Protein AF-0000000072490318 (afdb_homodimer)

Organism: NCBI:txid1796646

Solvent-accessible surface area (backbone atoms only — not comparable to full-atom values): 23626 Å² total; per-residue (Å²): 87,69,37,87,61,28,47,66,36,86,68,31,46,72,41,55,71,33,34,34,31,49,53,18,38,36,33,41,55,26,38,38,28,37,48,20,38,38,30,39,46,19,35,39,27,55,35,22,38,38,35,32,44,28,38,38,29,40,52,15,33,39,19,36,79,44,94,46,88,84,42,82,75,54,64,27,20,18,39,37,39,32,44,29,42,36,33,37,42,21,41,32,20,9,13,55,45,73,73,26,43,11,37,37,40,31,50,26,43,36,30,39,46,18,36,39,27,25,39,16,40,36,39,34,40,27,36,34,23,43,42,14,33,36,34,38,46,22,37,37,26,40,52,16,33,39,26,36,45,17,35,39,38,66,62,17,37,38,29,38,38,20,38,35,37,59,60,18,49,42,73,49,24,41,64,49,38,26,27,35,33,54,83,74,40,27,72,69,47,66,40,54,70,65,39,48,78,68,71,50,48,69,67,56,48,50,43,52,50,54,35,46,40,33,37,67,65,58,82,51,50,53,69,58,9,49,54,46,29,68,71,73,40,74,93,43,72,68,52,46,53,43,53,52,49,42,59,72,45,74,61,55,51,53,42,53,81,65,76,84,124,85,70,38,87,61,27,48,67,36,86,69,32,44,71,41,56,70,32,35,34,32,48,52,18,38,36,34,40,54,26,38,39,29,38,48,21,39,39,31,39,48,21,36,38,27,54,34,20,36,37,35,32,43,28,39,38,29,41,51,15,33,41,18,35,78,45,93,48,90,86,42,84,74,52,63,26,20,18,38,36,40,33,44,31,42,36,32,38,41,23,42,31,19,9,13,56,44,73,75,26,44,10,37,37,39,31,51,25,43,37,30,38,44,18,35,39,27,26,39,15,41,36,42,35,40,28,35,35,24,46,42,14,34,36,33,36,45,20,37,37,26,41,50,17,33,39,25,36,46,15,35,38,36,65,64,16,35,38,29,37,37,20,38,36,38,62,60,18,49,42,70,50,24,41,65,49,38,26,25,37,34,58,84,76,41,28,73,70,46,65,39,55,69,66,38,49,77,69,71,50,49,69,66,56,48,49,44,51,50,54,37,47,41,33,38,69,64,60,82,50,51,53,67,58,10,48,54,46,28,67,71,74,40,72,94,43,72,68,51,47,53,43,53,54,49,41,59,73,46,74,62,55,50,52,44,52,79,66,74,83,122

Foldseek 3Di:
DADPQEAADPQEAEEACEAAEHQEYEDRQEYEYYPEYHEHCEYEDHAEYEYEQEYAEHQEYFAAAAPDPLADPARWHEYEYYNEYHYYNEYEHAARDHHAGEYAYEQEYEYHLEYHHYREYHYYHEYEAANEYEYAQEYEEYNEYEYHNEYEDYNEYEYACEYEDHPEYDDHYAAYQFYWYDVPIATDGGNVPVCVVVPDDPLLVVLVRQLVCLQAPPPDANVRSLVVSVVPHDDDPSNCSRSVRCVVRVVIHPHRPDPDD/DADPQEAAPPQEAEEACEAHDHQEAEERQYYAYYPEYHEHQEYEDHAEYEYEQEYAEHQEYFAAAAPDPLADPARWHEYEYYNEYHYYNEYEHAARDHPAGEYAYEQEYEYHLEYHHYNEYHYYHEYEEANEYEYACEYEEYNEYEYHNEYEDYNEYEYACEYEDHNEYDDHYAAYQFYWYDVPIATDGGNLPVCVVVPDDPLLVVLVRQLVCLQAPPPDANVRSLVVSVVPHDDDPSNCSRSVRCVVRVNIHPRRPPPPD

InterPro domains:
  IPR001451 Hexapeptide repeat [PF00132] (102-136)
  IPR010137 Acyl-[acyl-carrier-protein]--UDP-N-acetylglucosamine O-acyltransferase [PIRSF000456] (1-254)
  IPR010137 Acyl-[acyl-carrier-protein]--UDP-N-acetylglucosamine O-acyltransferase [PTHR43480] (2-247)
  IPR010137 Acyl-[acyl-carrier-protein]--UDP-N-acetylglucosamine O-acyltransferase [TIGR01852] (2-248)
  IPR011004 Trimeric LpxA-like superfamily [SSF51161] (1-252)
  IPR029098 UDP N-acetylglucosamine O-acyltransferase, C-terminal [PF13720] (174-250)
  IPR037157 UDP-N-acetylglucosamine O-acyltransferase, C-terminal domain superfamily [G3DSA:1.20.1180.10] (190-254)
  IPR056729 Mannose-1-phosphate guanyltransferase, C-terminal domain [PF25087] (6-95)

Sequence (522 aa):
MISPLAHVDPAAKIGNNVKIYPFAFIDADVEIGDDCVIMPYVSIMDGTRIGRHNKIYQGSIIGADPQDFRWKGEKTYCVIGDNNIIREQVIINRGIHANGATTIGNDSFIMAEAHIGHDSQIANKVVLGNGATIAGDCKVGTCSILSSNSVLHERSEVGDWVVVKGGCRITGNVPPYVIIAHNPATYYGINAFIMRKHGFTDEQIDDVAKAYRHIYQAGTSVFNGLKRVEADVAPSDVRSNIVDFIRGHQLKIVAVPTELEMISPLAHVDPAAKIGNNVKIYPFAFIDADVEIGDDCVIMPYVSIMDGTRIGRHNKIYQGSIIGADPQDFRWKGEKTYCVIGDNNIIREQVIINRGIHANGATTIGNDSFIMAEAHIGHDSQIANKVVLGNGATIAGDCKVGTCSILSSNSVLHERSEVGDWVVVKGGCRITGNVPPYVIIAHNPATYYGINAFIMRKHGFTDEQIDDVAKAYRHIYQAGTSVFNGLKRVEADVAPSDVRSNIVDFIRGHQLKIVAVPTELE

Nearest PDB structures (foldseek):
  4r36-assembly1_A  TM=9.897E-01  e=7.234E-22  Bacteroides fragilis NCTC 9343
  3hsq-assembly1_A  TM=9.724E-01  e=3.499E-19  Leptospira interrogans
  7ojp-assembly7_U  TM=9.688E-01  e=1.330E-18  Pseudomonas paraeruginosa PA7
  5dg3-assembly2_D  TM=9.565E-01  e=3.839E-17  Pseudomonas paraeruginosa PA7
  3t57-assembly1_A  TM=8.859E-01  e=3.199E-14  Arabidopsis thaliana

pLDDT: mean 95.36, std 9.05, range [25.16, 98.96]

Structure (mmCIF, N/CA/C/O backbone):
data_AF-0000000072490318-model_v1
#
loop_
_entity.id
_entity.type
_entity.pdbx_description
1 polymer Acyl-
#
loop_
_atom_site.group_PDB
_atom_site.id
_atom_site.type_symbol
_atom_site.label_atom_id
_atom_site.label_alt_id
_atom_site.label_comp_id
_atom_site.label_asym_id
_atom_site.label_entity_id
_atom_site.label_seq_id
_atom_site.pdbx_PDB_ins_code
_atom_site.Cartn_x
_atom_site.Cartn_y
_atom_site.Cartn_z
_atom_site.occupancy
_atom_site.B_iso_or_equiv
_atom_site.auth_seq_id
_atom_site.auth_comp_id
_atom_site.auth_asym_id
_atom_site.auth_atom_id
_atom_site.pdbx_PDB_model_num
ATOM 1 N N . MET A 1 1 ? 8.614 -28.137 -0.824 1 87.35 1 MET A N 1
ATOM 2 C CA . MET A 1 1 ? 7.796 -28.611 -1.937 1 87.35 1 MET A CA 1
ATOM 3 C C . MET A 1 1 ? 7.937 -27.693 -3.146 1 87.35 1 MET A C 1
ATOM 5 O O . MET A 1 1 ? 7.753 -26.48 -3.035 1 87.35 1 MET A O 1
ATOM 9 N N . ILE A 1 2 ? 8.419 -28.133 -4.23 1 94.24 2 ILE A N 1
ATOM 10 C CA . ILE A 1 2 ? 8.568 -27.404 -5.484 1 94.24 2 ILE A CA 1
ATOM 11 C C . ILE A 1 2 ? 7.506 -27.866 -6.479 1 94.24 2 ILE A C 1
ATOM 13 O O . ILE A 1 2 ? 7.495 -29.03 -6.888 1 94.24 2 ILE A O 1
ATOM 17 N N . SER A 1 3 ? 6.635 -27.001 -6.844 1 95.51 3 SER A N 1
ATOM 18 C CA . SER A 1 3 ? 5.55 -27.338 -7.76 1 95.51 3 SER A CA 1
ATOM 19 C C . SER A 1 3 ? 6.089 -27.769 -9.12 1 95.51 3 SER A C 1
ATOM 21 O O . SER A 1 3 ? 7.005 -27.143 -9.658 1 95.51 3 SER A O 1
ATOM 23 N N . PRO A 1 4 ? 5.499 -28.716 -9.752 1 94.93 4 PRO A N 1
ATOM 24 C CA . PRO A 1 4 ? 5.896 -29.107 -11.106 1 94.93 4 PRO A CA 1
ATOM 25 C C . PRO A 1 4 ? 5.55 -28.049 -12.151 1 94.93 4 PRO A C 1
ATOM 27 O O . PRO A 1 4 ? 6.037 -28.111 -13.283 1 94.93 4 PRO A O 1
ATOM 30 N N . LEU A 1 5 ? 4.687 -27.127 -11.735 1 95.91 5 LEU A N 1
ATOM 31 C CA . LEU A 1 5 ? 4.283 -26.091 -12.68 1 95.91 5 LEU A CA 1
ATOM 32 C C . LEU A 1 5 ? 5.208 -24.883 -12.591 1 95.91 5 LEU A C 1
ATOM 34 O O . LEU A 1 5 ? 5.057 -23.923 -13.35 1 95.91 5 LEU A O 1
ATOM 38 N N . ALA A 1 6 ? 6.163 -24.945 -11.688 1 97.01 6 ALA A N 1
ATOM 39 C CA . ALA A 1 6 ? 7.188 -23.908 -11.613 1 97.01 6 ALA A CA 1
ATOM 40 C C . ALA A 1 6 ? 8.359 -24.226 -12.537 1 97.01 6 ALA A C 1
ATOM 42 O O . ALA A 1 6 ? 8.635 -25.394 -12.82 1 97.01 6 ALA A O 1
ATOM 43 N N . HIS A 1 7 ? 8.98 -23.231 -13.069 1 98.17 7 HIS A N 1
ATOM 44 C CA . HIS A 1 7 ? 10.234 -23.422 -13.789 1 98.17 7 HIS A CA 1
ATOM 45 C C . HIS A 1 7 ? 11.432 -23.08 -12.909 1 98.17 7 HIS A C 1
ATOM 47 O O . HIS A 1 7 ? 11.613 -21.923 -12.522 1 98.17 7 HIS A O 1
ATOM 53 N N . VAL A 1 8 ? 12.25 -24.093 -12.635 1 98.44 8 VAL A N 1
ATOM 54 C CA . VAL A 1 8 ? 13.473 -23.904 -11.862 1 98.44 8 VAL A CA 1
ATOM 55 C C . VAL A 1 8 ? 14.676 -24.383 -12.671 1 98.44 8 VAL A C 1
ATOM 57 O O . VAL A 1 8 ? 14.787 -25.57 -12.986 1 98.44 8 VAL A O 1
ATOM 60 N N . ASP A 1 9 ? 15.483 -23.443 -13.025 1 98.44 9 ASP A N 1
ATOM 61 C CA . ASP A 1 9 ? 16.682 -23.831 -13.761 1 98.44 9 ASP A CA 1
ATOM 62 C C . ASP A 1 9 ? 17.516 -24.833 -12.965 1 98.44 9 ASP A C 1
ATOM 64 O O . ASP A 1 9 ? 17.697 -24.675 -11.756 1 98.44 9 ASP A O 1
ATOM 68 N N . PRO A 1 10 ? 18.062 -25.804 -13.588 1 97.89 10 PRO A N 1
ATOM 69 C CA . PRO A 1 10 ? 18.829 -26.838 -12.888 1 97.89 10 PRO A CA 1
ATOM 70 C C . PRO A 1 10 ? 20.096 -26.291 -12.233 1 97.89 10 PRO A C 1
ATOM 72 O O . PRO A 1 10 ? 20.624 -26.899 -11.3 1 97.89 10 PRO A O 1
ATOM 75 N N . ALA A 1 11 ? 20.516 -25.144 -12.705 1 98.28 11 ALA A N 1
ATOM 76 C CA . ALA A 1 11 ? 21.756 -24.587 -12.171 1 98.28 11 ALA A CA 1
ATOM 77 C C . ALA A 1 11 ? 21.493 -23.777 -10.905 1 98.28 11 ALA A C 1
ATOM 79 O O . ALA A 1 11 ? 22.428 -23.416 -10.186 1 98.28 11 ALA A O 1
ATOM 80 N N . ALA A 1 12 ? 20.219 -23.479 -10.65 1 98.48 12 ALA A N 1
ATOM 81 C CA . ALA A 1 12 ? 19.88 -22.726 -9.445 1 98.48 12 ALA A CA 1
ATOM 82 C C . ALA A 1 12 ? 20.166 -23.544 -8.189 1 98.48 12 ALA A C 1
ATOM 84 O O . ALA A 1 12 ? 19.992 -24.765 -8.183 1 98.48 12 ALA A O 1
ATOM 85 N N . LYS A 1 13 ? 20.638 -22.902 -7.185 1 98.7 13 LYS A N 1
ATOM 86 C CA . LYS A 1 13 ? 20.878 -23.539 -5.894 1 98.7 13 LYS A CA 1
ATOM 87 C C . LYS A 1 13 ? 19.736 -23.256 -4.921 1 98.7 13 LYS A C 1
ATOM 89 O O . LYS A 1 13 ? 19.578 -22.127 -4.453 1 98.7 13 LYS A O 1
ATOM 94 N N . ILE A 1 14 ? 19.041 -24.25 -4.505 1 98.62 14 ILE A N 1
ATOM 95 C CA . ILE A 1 14 ? 17.86 -24.116 -3.659 1 98.62 14 ILE A CA 1
ATOM 96 C C . ILE A 1 14 ? 18.119 -24.768 -2.303 1 98.62 14 ILE A C 1
ATOM 98 O O . ILE A 1 14 ? 18.496 -25.94 -2.232 1 98.62 14 ILE A O 1
ATOM 102 N N . GLY A 1 15 ? 17.925 -24.017 -1.281 1 98.46 15 GLY A N 1
ATOM 103 C CA . GLY A 1 15 ? 18.151 -24.512 0.068 1 98.46 15 GLY A CA 1
ATOM 104 C C . GLY A 1 15 ? 17.117 -25.53 0.511 1 98.46 15 GLY A C 1
ATOM 105 O O . GLY A 1 15 ? 16.296 -25.978 -0.291 1 98.46 15 GLY A O 1
ATOM 106 N N . ASN A 1 16 ? 17.162 -25.858 1.824 1 98.32 16 ASN A N 1
ATOM 107 C CA . ASN A 1 16 ? 16.256 -26.843 2.405 1 98.32 16 ASN A CA 1
ATOM 108 C C . ASN A 1 16 ? 14.893 -26.235 2.721 1 98.32 16 ASN A C 1
ATOM 110 O O . ASN A 1 16 ? 14.806 -25.076 3.13 1 98.32 16 ASN A O 1
ATOM 114 N N . ASN A 1 17 ? 13.877 -27.042 2.575 1 98.32 17 ASN A N 1
ATOM 115 C CA . ASN A 1 17 ? 12.519 -26.697 2.982 1 98.32 17 ASN A CA 1
ATOM 116 C C . ASN A 1 17 ? 12.023 -25.441 2.271 1 98.32 17 ASN A C 1
ATOM 118 O O . ASN A 1 17 ? 11.393 -24.58 2.889 1 98.32 17 ASN A O 1
ATOM 122 N N . VAL A 1 18 ? 12.488 -25.227 1.086 1 98.69 18 VAL A N 1
ATOM 123 C CA . VAL A 1 18 ? 11.992 -24.123 0.269 1 98.69 18 VAL A CA 1
ATOM 124 C C . VAL A 1 18 ? 10.702 -24.539 -0.433 1 98.69 18 VAL A C 1
ATOM 126 O O . VAL A 1 18 ? 10.604 -25.65 -0.959 1 98.69 18 VAL A O 1
ATOM 129 N N . LYS A 1 19 ? 9.667 -23.677 -0.357 1 98.66 19 LYS A N 1
ATOM 130 C CA . LYS A 1 19 ? 8.41 -23.893 -1.068 1 98.66 19 LYS A CA 1
ATOM 131 C C . LYS A 1 19 ? 8.324 -23.015 -2.313 1 98.66 19 LYS A C 1
ATOM 133 O O . LYS A 1 19 ? 8.407 -21.789 -2.221 1 98.66 19 LYS A O 1
ATOM 138 N N . ILE A 1 20 ? 8.167 -23.563 -3.478 1 98.67 20 ILE A N 1
ATOM 139 C CA . ILE A 1 20 ? 8.027 -22.836 -4.734 1 98.67 20 ILE A CA 1
ATOM 140 C C . ILE A 1 20 ? 6.684 -23.174 -5.379 1 98.67 20 ILE A C 1
ATOM 142 O O . ILE A 1 20 ? 6.453 -24.316 -5.783 1 98.67 20 ILE A O 1
ATOM 146 N N . TYR A 1 21 ? 5.82 -22.205 -5.489 1 98.24 21 TYR A N 1
ATOM 147 C CA . TYR A 1 21 ? 4.448 -22.387 -5.949 1 98.24 21 TYR A CA 1
ATOM 148 C C . TYR A 1 21 ? 4.386 -22.438 -7.471 1 98.24 21 TYR A C 1
ATOM 150 O O . TYR A 1 21 ? 5.376 -22.151 -8.149 1 98.24 21 TYR A O 1
ATOM 158 N N . PRO A 1 22 ? 3.215 -22.803 -8.016 1 97.51 22 PRO A N 1
ATOM 159 C CA . PRO A 1 22 ? 3.047 -22.88 -9.47 1 97.51 22 PRO A CA 1
ATOM 160 C C . PRO A 1 22 ? 3.348 -21.556 -10.169 1 97.51 22 PRO A C 1
ATOM 162 O O . PRO A 1 22 ? 3.029 -20.488 -9.64 1 97.51 22 PRO A O 1
ATOM 165 N N . PHE A 1 23 ? 3.99 -21.634 -11.324 1 98.23 23 PHE A N 1
ATOM 166 C CA . PHE A 1 23 ? 4.153 -20.565 -12.302 1 98.23 23 PHE A CA 1
ATOM 167 C C . PHE A 1 23 ? 5.238 -19.589 -11.861 1 98.23 23 PHE A C 1
ATOM 169 O O . PHE A 1 23 ? 5.338 -18.482 -12.393 1 98.23 23 PHE A O 1
ATOM 176 N N . ALA A 1 24 ? 5.977 -19.997 -10.845 1 98.47 24 ALA A N 1
ATOM 177 C CA . ALA A 1 24 ? 7.177 -19.24 -10.499 1 98.47 24 ALA A CA 1
ATOM 178 C C . ALA A 1 24 ? 8.309 -19.528 -11.481 1 98.47 24 ALA A C 1
ATOM 180 O O . ALA A 1 24 ? 8.358 -20.603 -12.084 1 98.47 24 ALA A O 1
ATOM 181 N N . PHE A 1 25 ? 9.148 -18.547 -11.671 1 98.81 25 PHE A N 1
ATOM 182 C CA . PHE A 1 25 ? 10.307 -18.663 -12.548 1 98.81 25 PHE A CA 1
ATOM 183 C C . PHE A 1 25 ? 11.596 -18.396 -11.781 1 98.81 25 PHE A C 1
ATOM 185 O O . PHE A 1 25 ? 11.774 -17.316 -11.213 1 98.81 25 PHE A O 1
ATOM 192 N N . ILE A 1 26 ? 12.54 -19.365 -11.744 1 98.8 26 ILE A N 1
ATOM 193 C CA . ILE A 1 26 ? 13.852 -19.22 -11.123 1 98.8 26 ILE A CA 1
ATOM 194 C C . ILE A 1 26 ? 14.944 -19.412 -12.173 1 98.8 26 ILE A C 1
ATOM 196 O O . ILE A 1 26 ? 15.062 -20.487 -12.766 1 98.8 26 ILE A O 1
ATOM 200 N N . ASP A 1 27 ? 15.69 -18.481 -12.368 1 98.35 27 ASP A N 1
ATOM 201 C CA . ASP A 1 27 ? 16.741 -18.476 -13.38 1 98.35 27 ASP A CA 1
ATOM 202 C C . ASP A 1 27 ? 17.955 -19.277 -12.915 1 98.35 27 ASP A C 1
ATOM 204 O O . ASP A 1 27 ? 17.947 -19.849 -11.823 1 98.35 27 ASP A O 1
ATOM 208 N N . ALA A 1 28 ? 18.998 -19.403 -13.742 1 97.73 28 ALA A N 1
ATOM 209 C CA . ALA A 1 28 ? 20.146 -20.281 -13.533 1 97.73 28 ALA A CA 1
ATOM 210 C C . ALA A 1 28 ? 21.032 -19.766 -12.401 1 97.73 28 ALA A C 1
ATOM 212 O O . ALA A 1 28 ? 21.195 -20.437 -11.379 1 97.73 28 ALA A O 1
ATOM 213 N N . ASP A 1 29 ? 21.598 -18.566 -12.419 1 98.03 29 ASP A N 1
ATOM 214 C CA . ASP A 1 29 ? 22.519 -18.018 -11.427 1 98.03 29 ASP A CA 1
ATOM 215 C C . ASP A 1 29 ? 21.76 -17.401 -10.255 1 98.03 29 ASP A C 1
ATOM 217 O O . ASP A 1 29 ? 21.883 -16.203 -9.99 1 98.03 29 ASP A O 1
ATOM 221 N N . VAL A 1 30 ? 20.999 -18.301 -9.56 1 98.77 30 VAL A N 1
ATOM 222 C CA . VAL A 1 30 ? 20.197 -17.899 -8.409 1 98.77 30 VAL A CA 1
ATOM 223 C C . VAL A 1 30 ? 20.509 -18.805 -7.22 1 98.77 30 VAL A C 1
ATOM 225 O O . VAL A 1 30 ? 20.701 -20.012 -7.385 1 98.77 30 VAL A O 1
ATOM 228 N N . GLU A 1 31 ? 20.64 -18.258 -6.097 1 98.9 31 GLU A N 1
ATOM 229 C CA . GLU A 1 31 ? 20.768 -18.974 -4.832 1 98.9 31 GLU A CA 1
ATOM 230 C C . GLU A 1 31 ? 19.663 -18.578 -3.858 1 98.9 31 GLU A C 1
ATOM 232 O O . GLU A 1 31 ? 19.462 -17.392 -3.588 1 98.9 31 GLU A O 1
ATOM 237 N N . ILE A 1 32 ? 18.934 -19.532 -3.308 1 98.86 32 ILE A N 1
ATOM 238 C CA . ILE A 1 32 ? 17.865 -19.295 -2.344 1 98.86 32 ILE A CA 1
ATOM 239 C C . ILE A 1 32 ? 18.127 -20.103 -1.075 1 98.86 32 ILE A C 1
ATOM 241 O O . ILE A 1 32 ? 18.288 -21.325 -1.131 1 98.86 32 ILE A O 1
ATOM 245 N N . GLY A 1 33 ? 18.179 -19.461 0.039 1 98.82 33 GLY A N 1
ATOM 246 C CA . GLY A 1 33 ? 18.464 -20.105 1.311 1 98.82 33 GLY A CA 1
ATOM 247 C C . GLY A 1 33 ? 17.302 -20.924 1.84 1 98.82 33 GLY A C 1
ATOM 248 O O . GLY A 1 33 ? 16.256 -21.015 1.194 1 98.82 33 GLY A O 1
ATOM 249 N N . ASP A 1 34 ? 17.483 -21.486 3.056 1 98.77 34 ASP A N 1
ATOM 250 C CA . ASP A 1 34 ? 16.542 -22.434 3.645 1 98.77 34 ASP A CA 1
ATOM 251 C C . ASP A 1 34 ? 15.234 -21.744 4.026 1 98.77 34 ASP A C 1
ATOM 253 O O . ASP A 1 34 ? 15.227 -20.56 4.368 1 98.77 34 ASP A O 1
ATOM 257 N N . ASP A 1 35 ? 14.162 -22.439 3.939 1 98.74 35 ASP A N 1
ATOM 258 C CA . ASP A 1 35 ? 12.871 -22.117 4.54 1 98.74 35 ASP A CA 1
ATOM 259 C C . ASP A 1 35 ? 12.245 -20.894 3.873 1 98.74 35 ASP A C 1
ATOM 261 O O . ASP A 1 35 ? 11.51 -20.139 4.514 1 98.74 35 ASP A O 1
ATOM 265 N N . CYS A 1 36 ? 12.613 -20.643 2.613 1 98.85 36 CYS A N 1
ATOM 266 C CA . CYS A 1 36 ? 11.991 -19.567 1.849 1 98.85 36 CYS A CA 1
ATOM 267 C C . CYS A 1 36 ? 10.686 -20.031 1.216 1 98.85 36 CYS A C 1
ATOM 269 O O . CYS A 1 36 ? 10.497 -21.226 0.977 1 98.85 36 CYS A O 1
ATOM 271 N N . VAL A 1 37 ? 9.766 -19.133 1.043 1 98.85 37 VAL A N 1
ATOM 272 C CA . VAL A 1 37 ? 8.51 -19.37 0.34 1 98.85 37 VAL A CA 1
ATOM 273 C C . VAL A 1 37 ? 8.423 -18.46 -0.884 1 98.85 37 VAL A C 1
ATOM 275 O O . VAL A 1 37 ? 8.46 -17.233 -0.757 1 98.85 37 VAL A O 1
ATOM 278 N N . ILE A 1 38 ? 8.315 -19.024 -2.072 1 98.86 38 ILE A N 1
ATOM 279 C CA . ILE A 1 38 ? 8.197 -18.299 -3.332 1 98.86 38 ILE A CA 1
ATOM 280 C C . ILE A 1 38 ? 6.794 -18.483 -3.904 1 98.86 38 ILE A C 1
ATOM 282 O O . ILE A 1 38 ? 6.46 -19.557 -4.411 1 98.86 38 ILE A O 1
ATOM 286 N N . MET A 1 39 ? 5.973 -17.473 -3.903 1 98.59 39 MET A N 1
ATOM 287 C CA . MET A 1 39 ? 4.565 -17.537 -4.286 1 98.59 39 MET A CA 1
ATOM 288 C C . MET A 1 39 ? 4.415 -17.592 -5.802 1 98.59 39 MET A C 1
ATOM 290 O O . MET A 1 39 ? 5.394 -17.432 -6.533 1 98.59 39 MET A O 1
ATOM 294 N N . PRO A 1 40 ? 3.179 -17.811 -6.31 1 97.92 40 PRO A N 1
ATOM 295 C CA . PRO A 1 40 ? 2.984 -17.905 -7.759 1 97.92 40 PRO A CA 1
ATOM 296 C C . PRO A 1 40 ? 3.413 -16.639 -8.496 1 97.92 40 PRO A C 1
ATOM 298 O O . PRO A 1 40 ? 3.255 -15.532 -7.973 1 97.92 40 PRO A O 1
ATOM 301 N N . TYR A 1 41 ? 3.923 -16.807 -9.694 1 98.23 41 TYR A N 1
ATOM 302 C CA . TYR A 1 41 ? 4.213 -15.759 -10.666 1 98.23 41 TYR A CA 1
ATOM 303 C C . TYR A 1 41 ? 5.424 -14.938 -10.237 1 98.23 41 TYR A C 1
ATOM 305 O O . TYR A 1 41 ? 5.695 -13.877 -10.806 1 98.23 41 TYR A O 1
ATOM 313 N N . VAL A 1 42 ? 6.12 -15.375 -9.224 1 98.69 42 VAL A N 1
ATOM 314 C CA . VAL A 1 42 ? 7.356 -14.7 -8.844 1 98.69 42 VAL A CA 1
ATOM 315 C C . VAL A 1 42 ? 8.462 -15.048 -9.838 1 98.69 42 VAL A C 1
ATOM 317 O O . VAL A 1 42 ? 8.576 -16.197 -10.272 1 98.69 42 VAL A O 1
ATOM 320 N N . SER A 1 43 ? 9.222 -14.062 -10.196 1 98.86 43 SER A N 1
ATOM 321 C CA . SER A 1 43 ? 10.418 -14.273 -11.006 1 98.86 43 SER A CA 1
ATOM 322 C C . SER A 1 43 ? 11.68 -13.906 -10.233 1 98.86 43 SER A C 1
ATOM 324 O O . SER A 1 43 ? 11.816 -12.779 -9.754 1 98.86 43 SER A O 1
ATOM 326 N N . ILE A 1 44 ? 12.587 -14.803 -10.06 1 98.91 44 ILE A N 1
ATOM 327 C CA . ILE A 1 44 ? 13.905 -14.56 -9.484 1 98.91 44 ILE A CA 1
ATOM 328 C C . ILE A 1 44 ? 14.971 -14.664 -10.573 1 98.91 44 ILE A C 1
ATOM 330 O O . ILE A 1 44 ? 15.237 -15.753 -11.088 1 98.91 44 ILE A O 1
ATOM 334 N N . MET A 1 45 ? 15.501 -13.582 -10.842 1 98.74 45 MET A N 1
ATOM 335 C CA . MET A 1 45 ? 16.317 -13.451 -12.045 1 98.74 45 MET A CA 1
ATOM 336 C C . MET A 1 45 ? 17.781 -13.756 -11.747 1 98.74 45 MET A C 1
ATOM 338 O O . MET A 1 45 ? 18.188 -13.792 -10.584 1 98.74 45 MET A O 1
ATOM 342 N N . ASP A 1 46 ? 18.558 -13.863 -12.836 1 97.79 46 ASP A N 1
ATOM 343 C CA . ASP A 1 46 ? 19.983 -14.168 -12.771 1 97.79 46 ASP A CA 1
ATOM 344 C C . ASP A 1 46 ? 20.722 -13.163 -11.891 1 97.79 46 ASP A C 1
ATOM 346 O O . ASP A 1 46 ? 20.458 -11.96 -11.958 1 97.79 46 ASP A O 1
ATOM 350 N N . GLY A 1 47 ? 21.644 -13.684 -11.064 1 98.28 47 GLY A N 1
ATOM 351 C CA . GLY A 1 47 ? 22.466 -12.826 -10.225 1 98.28 47 GLY A CA 1
ATOM 352 C C . GLY A 1 47 ? 21.879 -12.603 -8.844 1 98.28 47 GLY A C 1
ATOM 353 O O . GLY A 1 47 ? 22.464 -11.895 -8.022 1 98.28 47 GLY A O 1
ATOM 354 N N . THR A 1 48 ? 20.814 -13.244 -8.469 1 98.83 48 THR A N 1
ATOM 355 C CA . THR A 1 48 ? 20.116 -12.993 -7.213 1 98.83 48 THR A CA 1
ATOM 356 C C . THR A 1 48 ? 20.578 -13.967 -6.133 1 98.83 48 THR A C 1
ATOM 358 O O . THR A 1 48 ? 20.74 -15.161 -6.395 1 98.83 48 THR A O 1
ATOM 361 N N . ARG A 1 49 ? 20.909 -13.478 -4.985 1 98.91 49 ARG A N 1
ATOM 362 C CA . ARG A 1 49 ? 21.212 -14.233 -3.774 1 98.91 49 ARG A CA 1
ATOM 363 C C . ARG A 1 49 ? 20.228 -13.898 -2.659 1 98.91 49 ARG A C 1
ATOM 365 O O . ARG A 1 49 ? 20.13 -12.744 -2.237 1 98.91 49 ARG A O 1
ATOM 372 N N . ILE A 1 50 ? 19.502 -14.878 -2.185 1 98.9 50 ILE A N 1
ATOM 373 C CA . ILE A 1 50 ? 18.493 -14.672 -1.152 1 98.9 50 ILE A CA 1
ATOM 374 C C . ILE A 1 50 ? 18.834 -15.512 0.077 1 98.9 50 ILE A C 1
ATOM 376 O O . ILE A 1 50 ? 19.089 -16.713 -0.036 1 98.9 50 ILE A O 1
ATOM 380 N N . GLY A 1 51 ? 18.86 -14.95 1.207 1 98.9 51 GLY A N 1
ATOM 381 C CA . GLY A 1 51 ? 19.124 -15.654 2.452 1 98.9 51 GLY A CA 1
ATOM 382 C C . GLY A 1 51 ? 17.996 -16.581 2.864 1 98.9 51 GLY A C 1
ATOM 383 O O . GLY A 1 51 ? 17.324 -17.166 2.012 1 98.9 51 GLY A O 1
ATOM 384 N N . ARG A 1 52 ? 17.841 -16.702 4.221 1 98.85 52 ARG A N 1
ATOM 385 C CA . ARG A 1 52 ? 16.904 -17.684 4.758 1 98.85 52 ARG A CA 1
ATOM 386 C C . ARG A 1 52 ? 15.61 -17.015 5.209 1 98.85 52 ARG A C 1
ATOM 388 O O . ARG A 1 52 ? 15.596 -15.822 5.518 1 98.85 52 ARG A O 1
ATOM 395 N N . HIS A 1 53 ? 14.555 -17.841 5.242 1 98.77 53 HIS A N 1
ATOM 396 C CA . HIS A 1 53 ? 13.292 -17.473 5.871 1 98.77 53 HIS A CA 1
ATOM 397 C C . HIS A 1 53 ? 12.701 -16.222 5.229 1 98.77 53 HIS A C 1
ATOM 399 O O . HIS A 1 53 ? 12.241 -15.317 5.93 1 98.77 53 HIS A O 1
ATOM 405 N N . ASN A 1 54 ? 12.82 -16.125 3.919 1 98.89 54 ASN A N 1
ATOM 406 C CA . ASN A 1 54 ? 12.153 -15.052 3.189 1 98.89 54 ASN A CA 1
ATOM 407 C C . ASN A 1 54 ? 10.844 -15.528 2.567 1 98.89 54 ASN A C 1
ATOM 409 O O . ASN A 1 54 ? 10.727 -16.687 2.166 1 98.89 54 ASN A O 1
ATOM 413 N N . LYS A 1 55 ? 9.87 -14.716 2.509 1 98.79 55 LYS A N 1
ATOM 414 C CA . LYS A 1 55 ? 8.63 -14.96 1.778 1 98.79 55 LYS A CA 1
ATOM 415 C C . LYS A 1 55 ? 8.424 -13.918 0.682 1 98.79 55 LYS A C 1
ATOM 417 O O . LYS A 1 55 ? 8.388 -12.717 0.958 1 98.79 55 LYS A O 1
ATOM 422 N N . ILE A 1 56 ? 8.293 -14.311 -0.544 1 98.88 56 ILE A N 1
ATOM 423 C CA . ILE A 1 56 ? 8.144 -13.435 -1.7 1 98.88 56 ILE A CA 1
ATOM 424 C C . ILE A 1 56 ? 6.791 -13.681 -2.364 1 98.88 56 ILE A C 1
ATOM 426 O O . ILE A 1 56 ? 6.512 -14.791 -2.824 1 98.88 56 ILE A O 1
ATOM 430 N N . TYR A 1 57 ? 5.994 -12.646 -2.456 1 98.73 57 TYR A N 1
ATOM 431 C CA . TYR A 1 57 ? 4.591 -12.781 -2.829 1 98.73 57 TYR A CA 1
ATOM 432 C C . TYR A 1 57 ? 4.406 -12.601 -4.331 1 98.73 57 TYR A C 1
ATOM 434 O O . TYR A 1 57 ? 5.36 -12.29 -5.047 1 98.73 57 TYR A O 1
ATOM 442 N N . GLN A 1 58 ? 3.232 -12.774 -4.799 1 98.36 58 GLN A N 1
ATOM 443 C CA . GLN A 1 58 ? 2.85 -12.966 -6.194 1 98.36 58 GLN A CA 1
ATOM 444 C C . GLN A 1 58 ? 3.293 -11.785 -7.053 1 98.36 58 GLN A C 1
ATOM 446 O O . GLN A 1 58 ? 3.115 -10.628 -6.666 1 98.36 58 GLN A O 1
ATOM 451 N N . GLY A 1 59 ? 3.853 -12.123 -8.231 1 97.8 59 GLY A N 1
ATOM 452 C CA . GLY A 1 59 ? 4.076 -11.126 -9.266 1 97.8 59 GLY A CA 1
ATOM 453 C C . GLY A 1 59 ? 5.347 -10.324 -9.058 1 97.8 59 GLY A C 1
ATOM 454 O O . GLY A 1 59 ? 5.711 -9.499 -9.898 1 97.8 59 GLY A O 1
ATOM 455 N N . SER A 1 60 ? 6.018 -10.528 -8 1 98.59 60 SER A N 1
ATOM 456 C CA . SER A 1 60 ? 7.241 -9.778 -7.734 1 98.59 60 SER A CA 1
ATOM 457 C C . SER A 1 60 ? 8.38 -10.241 -8.635 1 98.59 60 SER A C 1
ATOM 459 O O . SER A 1 60 ? 8.441 -11.411 -9.016 1 98.59 60 SER A O 1
ATOM 461 N N . ILE A 1 61 ? 9.242 -9.318 -8.968 1 98.9 61 ILE A N 1
ATOM 462 C CA . ILE A 1 61 ? 10.417 -9.581 -9.793 1 98.9 61 ILE A CA 1
ATOM 463 C C . ILE A 1 61 ? 11.681 -9.204 -9.024 1 98.9 61 ILE A C 1
ATOM 465 O O . ILE A 1 61 ? 11.92 -8.026 -8.748 1 98.9 61 ILE A O 1
ATOM 469 N N . ILE A 1 62 ? 12.524 -10.204 -8.65 1 98.92 62 ILE A N 1
ATOM 470 C CA . ILE A 1 62 ? 13.725 -10.009 -7.845 1 98.92 62 ILE A CA 1
ATOM 471 C C . ILE A 1 62 ? 14.964 -10.122 -8.73 1 98.92 62 ILE A C 1
ATOM 473 O O . ILE A 1 62 ? 15.131 -11.109 -9.451 1 98.92 62 ILE A O 1
ATOM 477 N N . GLY A 1 63 ? 15.779 -9.106 -8.708 1 98.74 63 GLY A N 1
ATOM 478 C CA . GLY A 1 63 ? 16.994 -9.089 -9.506 1 98.74 63 GLY A CA 1
ATOM 479 C C . GLY A 1 63 ? 16.75 -8.718 -10.956 1 98.74 63 GLY A C 1
ATOM 480 O O . GLY A 1 63 ? 17.415 -9.235 -11.856 1 98.74 63 GLY A O 1
ATOM 481 N N . ALA A 1 64 ? 15.722 -7.927 -11.231 1 98.21 64 ALA A N 1
ATOM 482 C CA . ALA A 1 64 ? 15.417 -7.469 -12.584 1 98.21 64 ALA A CA 1
ATOM 483 C C . ALA A 1 64 ? 16.588 -6.69 -13.177 1 98.21 64 ALA A C 1
ATOM 485 O O . ALA A 1 64 ? 17.38 -6.095 -12.443 1 98.21 64 ALA A O 1
ATOM 486 N N . ASP A 1 65 ? 16.683 -6.656 -14.481 1 97.59 65 ASP A N 1
ATOM 487 C CA . ASP A 1 65 ? 17.694 -5.83 -15.134 1 97.59 65 ASP A CA 1
ATOM 488 C C . ASP A 1 65 ? 17.58 -4.372 -14.693 1 97.59 65 ASP A C 1
ATOM 490 O O . ASP A 1 65 ? 16.474 -3.846 -14.552 1 97.59 65 ASP A O 1
ATOM 494 N N . PRO A 1 66 ? 18.747 -3.81 -14.425 1 95.98 66 PRO A N 1
ATOM 495 C CA . PRO A 1 66 ? 18.683 -2.405 -14.015 1 95.98 66 PRO A CA 1
ATOM 496 C C . PRO A 1 66 ? 18.098 -1.501 -15.097 1 95.98 66 PRO A C 1
ATOM 498 O O . PRO A 1 66 ? 18.322 -1.733 -16.288 1 95.98 66 PRO A O 1
ATOM 501 N N . GLN A 1 67 ? 17.36 -0.567 -14.702 1 93.61 67 GLN A N 1
ATOM 502 C CA . GLN A 1 67 ? 16.76 0.409 -15.605 1 93.61 67 GLN A CA 1
ATOM 503 C C . GLN A 1 67 ? 17.681 1.609 -15.809 1 93.61 67 GLN A C 1
ATOM 505 O O . GLN A 1 67 ? 17.345 2.729 -15.422 1 93.61 67 GLN A O 1
ATOM 510 N N . ASP A 1 68 ? 18.71 1.397 -16.242 1 94.1 68 ASP A N 1
ATOM 511 C CA . ASP A 1 68 ? 19.77 2.373 -16.476 1 94.1 68 ASP A CA 1
ATOM 512 C C . ASP A 1 68 ? 20.518 2.07 -17.772 1 94.1 68 ASP A C 1
ATOM 514 O O . ASP A 1 68 ? 21.047 0.97 -17.948 1 94.1 68 ASP A O 1
ATOM 518 N N . PHE A 1 69 ? 20.616 3.045 -18.594 1 93.25 69 PHE A N 1
ATOM 519 C CA . PHE A 1 69 ? 21.199 2.889 -19.921 1 93.25 69 PHE A CA 1
ATOM 520 C C . PHE A 1 69 ? 22.681 2.545 -19.824 1 93.25 69 PHE A C 1
ATOM 522 O O . PHE A 1 69 ? 23.281 2.081 -20.796 1 93.25 69 PHE A O 1
ATOM 529 N N . ARG A 1 70 ? 23.364 2.745 -18.745 1 92.22 70 ARG A N 1
ATOM 530 C CA . ARG A 1 70 ? 24.788 2.479 -18.564 1 92.22 70 ARG A CA 1
ATOM 531 C C . ARG A 1 70 ? 25.053 0.984 -18.426 1 92.22 70 ARG A C 1
ATOM 533 O O . ARG A 1 70 ? 26.191 0.533 -18.572 1 92.22 70 ARG A O 1
ATOM 540 N N . TRP A 1 71 ? 24.022 0.305 -18.041 1 93.85 71 TRP A N 1
ATOM 541 C CA . TRP A 1 71 ? 24.2 -1.137 -17.903 1 93.85 71 TRP A CA 1
ATOM 542 C C . TRP A 1 71 ? 24.232 -1.815 -19.268 1 93.85 71 TRP A C 1
ATOM 544 O O . TRP A 1 71 ? 23.349 -1.592 -20.1 1 93.85 71 TRP A O 1
ATOM 554 N N . LYS A 1 72 ? 25.263 -2.606 -19.522 1 92.35 72 LYS A N 1
ATOM 555 C CA . LYS A 1 72 ? 25.445 -3.239 -20.825 1 92.35 72 LYS A CA 1
ATOM 556 C C . LYS A 1 72 ? 25.475 -4.759 -20.699 1 92.35 72 LYS A C 1
ATOM 558 O O . LYS A 1 72 ? 26.023 -5.448 -21.561 1 92.35 72 LYS A O 1
ATOM 563 N N . GLY A 1 73 ? 25.073 -5.236 -19.609 1 93.06 73 GLY A N 1
ATOM 564 C CA . GLY A 1 73 ? 25.031 -6.68 -19.445 1 93.06 73 GLY A CA 1
ATOM 565 C C . GLY A 1 73 ? 26.06 -7.199 -18.459 1 93.06 73 GLY A C 1
ATOM 566 O O . GLY A 1 73 ? 26.319 -8.403 -18.4 1 93.06 73 GLY A O 1
ATOM 567 N N . GLU A 1 74 ? 26.582 -6.251 -17.706 1 93.46 74 GLU A N 1
ATOM 568 C CA . GLU A 1 74 ? 27.554 -6.637 -16.688 1 93.46 74 GLU A CA 1
ATOM 569 C C . GLU A 1 74 ? 26.95 -7.626 -15.695 1 93.46 74 GLU A C 1
ATOM 571 O O . GLU A 1 74 ? 25.748 -7.587 -15.426 1 93.46 74 GLU A O 1
ATOM 576 N N . LYS A 1 75 ? 27.872 -8.493 -15.302 1 96.66 75 LYS A N 1
ATOM 577 C CA . LYS A 1 75 ? 27.45 -9.373 -14.215 1 96.66 75 LYS A CA 1
ATOM 578 C C . LYS A 1 75 ? 27.266 -8.592 -12.917 1 96.66 75 LYS A C 1
ATOM 580 O O . LYS A 1 75 ? 28.226 -8.036 -12.379 1 96.66 75 LYS A O 1
ATOM 585 N N . THR A 1 76 ? 26.076 -8.474 -12.46 1 97.7 76 THR A N 1
ATOM 586 C CA . THR A 1 76 ? 25.727 -7.735 -11.252 1 97.7 76 THR A CA 1
ATOM 587 C C . THR A 1 76 ? 24.778 -8.547 -10.376 1 97.7 76 THR A C 1
ATOM 589 O O . THR A 1 76 ? 24.383 -9.657 -10.742 1 97.7 76 THR A O 1
ATOM 592 N N . TYR A 1 77 ? 24.453 -8.018 -9.174 1 98.68 77 TYR A N 1
ATOM 593 C CA . TYR A 1 77 ? 23.799 -8.888 -8.203 1 98.68 77 TYR A CA 1
ATOM 594 C C . TYR A 1 77 ? 22.659 -8.161 -7.499 1 98.68 77 TYR A C 1
ATOM 596 O O . TYR A 1 77 ? 22.595 -6.93 -7.518 1 98.68 77 TYR A O 1
ATOM 604 N N . CYS A 1 78 ? 21.732 -8.848 -7.033 1 98.84 78 CYS A N 1
ATOM 605 C CA . CYS A 1 78 ? 20.73 -8.502 -6.031 1 98.84 78 CYS A CA 1
ATOM 606 C C . CYS A 1 78 ? 20.843 -9.409 -4.811 1 98.84 78 CYS A C 1
ATOM 608 O O . CYS A 1 78 ? 20.669 -10.624 -4.917 1 98.84 78 CYS A O 1
ATOM 610 N N . VAL A 1 79 ? 21.171 -8.836 -3.666 1 98.95 79 VAL A N 1
ATOM 611 C CA . VAL A 1 79 ? 21.446 -9.631 -2.474 1 98.95 79 VAL A CA 1
ATOM 612 C C . VAL A 1 79 ? 20.434 -9.29 -1.382 1 98.95 79 VAL A C 1
ATOM 614 O O . VAL A 1 79 ? 20.345 -8.14 -0.945 1 98.95 79 VAL A O 1
ATOM 617 N N . ILE A 1 80 ? 19.713 -10.266 -0.959 1 98.94 80 ILE A N 1
ATOM 618 C CA . ILE A 1 80 ? 18.689 -10.102 0.066 1 98.94 80 ILE A CA 1
ATOM 619 C C . ILE A 1 80 ? 19.034 -10.959 1.282 1 98.94 80 ILE A C 1
ATOM 621 O O . ILE A 1 80 ? 19.316 -12.152 1.149 1 98.94 80 ILE A O 1
ATOM 625 N N . GLY A 1 81 ? 19.021 -10.419 2.444 1 98.92 81 GLY A N 1
ATOM 626 C CA . GLY A 1 81 ? 19.338 -11.128 3.673 1 98.92 81 GLY A CA 1
ATOM 627 C C . GLY A 1 81 ? 18.242 -12.081 4.112 1 98.92 81 GLY A C 1
ATOM 628 O O . GLY A 1 81 ? 17.66 -12.788 3.287 1 98.92 81 GLY A O 1
ATOM 629 N N . ASP A 1 82 ? 18.013 -12.107 5.445 1 98.91 82 ASP A N 1
ATOM 630 C CA . ASP A 1 82 ? 17.138 -13.112 6.042 1 98.91 82 ASP A CA 1
ATOM 631 C C . ASP A 1 82 ? 15.853 -12.478 6.568 1 98.91 82 ASP A C 1
ATOM 633 O O . ASP A 1 82 ? 15.84 -11.302 6.938 1 98.91 82 ASP A O 1
ATOM 637 N N . ASN A 1 83 ? 14.8 -13.256 6.605 1 98.84 83 ASN A N 1
ATOM 638 C CA . ASN A 1 83 ? 13.57 -12.954 7.329 1 98.84 83 ASN A CA 1
ATOM 639 C C . ASN A 1 83 ? 12.867 -11.728 6.753 1 98.84 83 ASN A C 1
ATOM 641 O O . ASN A 1 83 ? 12.386 -10.875 7.501 1 98.84 83 ASN A O 1
ATOM 645 N N . ASN A 1 84 ? 12.894 -11.566 5.482 1 98.86 84 ASN A N 1
ATOM 646 C CA . ASN A 1 84 ? 12.177 -10.47 4.839 1 98.86 84 ASN A CA 1
ATOM 647 C C . ASN A 1 84 ? 10.829 -10.927 4.29 1 98.86 84 ASN A C 1
ATOM 649 O O . ASN A 1 84 ? 10.67 -12.089 3.912 1 98.86 84 ASN A O 1
ATOM 653 N N . ILE A 1 85 ? 9.883 -10.091 4.343 1 98.76 85 ILE A N 1
ATOM 654 C CA . ILE A 1 85 ? 8.605 -10.248 3.658 1 98.76 85 ILE A CA 1
ATOM 655 C C . ILE A 1 85 ? 8.535 -9.291 2.471 1 98.76 85 ILE A C 1
ATOM 657 O O . ILE A 1 85 ? 8.567 -8.071 2.646 1 98.76 85 ILE A O 1
ATOM 661 N N . ILE A 1 86 ? 8.501 -9.823 1.255 1 98.86 86 ILE A N 1
ATOM 662 C CA . ILE A 1 86 ? 8.413 -9.042 0.025 1 98.86 86 ILE A CA 1
ATOM 663 C C . ILE A 1 86 ? 7.049 -9.258 -0.627 1 98.86 86 ILE A C 1
ATOM 665 O O . ILE A 1 86 ? 6.784 -10.323 -1.189 1 98.86 86 ILE A O 1
ATOM 669 N N . ARG A 1 87 ? 6.264 -8.292 -0.553 1 98.57 87 ARG A N 1
ATOM 670 C CA . ARG A 1 87 ? 4.847 -8.422 -0.88 1 98.57 87 ARG A CA 1
ATOM 671 C C . ARG A 1 87 ? 4.631 -8.422 -2.39 1 98.57 87 ARG A C 1
ATOM 673 O O . ARG A 1 87 ? 5.575 -8.624 -3.157 1 98.57 87 ARG A O 1
ATOM 680 N N . GLU A 1 88 ? 3.39 -8.292 -2.865 1 98.55 88 GLU A N 1
ATOM 681 C CA . GLU A 1 88 ? 2.972 -8.532 -4.243 1 98.55 88 GLU A CA 1
ATOM 682 C C . GLU A 1 88 ? 3.514 -7.455 -5.179 1 98.55 88 GLU A C 1
ATOM 684 O O . GLU A 1 88 ? 3.504 -6.27 -4.841 1 98.55 88 GLU A O 1
ATOM 689 N N . GLN A 1 89 ? 4.025 -7.871 -6.341 1 98.38 89 GLN A N 1
ATOM 690 C CA . GLN A 1 89 ? 4.345 -6.998 -7.466 1 98.38 89 GLN A CA 1
ATOM 691 C C . GLN A 1 89 ? 5.443 -6.005 -7.096 1 98.38 89 GLN A C 1
ATOM 693 O O . GLN A 1 89 ? 5.412 -4.85 -7.526 1 98.38 89 GLN A O 1
ATOM 698 N N . VAL A 1 90 ? 6.294 -6.382 -6.223 1 98.73 90 VAL A N 1
ATOM 699 C CA . VAL A 1 90 ? 7.5 -5.619 -5.917 1 98.73 90 VAL A CA 1
ATOM 700 C C . VAL A 1 90 ? 8.554 -5.866 -6.994 1 98.73 90 VAL A C 1
ATOM 702 O O . VAL A 1 90 ? 8.714 -6.993 -7.469 1 98.73 90 VAL A O 1
ATOM 705 N N . ILE A 1 91 ? 9.262 -4.808 -7.356 1 98.89 91 ILE A N 1
ATOM 706 C CA . ILE A 1 91 ? 10.362 -4.936 -8.306 1 98.89 91 ILE A CA 1
ATOM 707 C C . ILE A 1 91 ? 11.665 -4.487 -7.649 1 98.89 91 ILE A C 1
ATOM 709 O O . ILE A 1 91 ? 11.758 -3.366 -7.143 1 98.89 91 ILE A O 1
ATOM 713 N N . ILE A 1 92 ? 12.674 -5.306 -7.598 1 98.92 92 ILE A N 1
ATOM 714 C CA . ILE A 1 92 ? 14.013 -4.987 -7.115 1 98.92 92 ILE A CA 1
ATOM 715 C C . ILE A 1 92 ? 15.025 -5.168 -8.243 1 98.92 92 ILE A C 1
ATOM 717 O O . ILE A 1 92 ? 15.18 -6.27 -8.776 1 98.92 92 ILE A O 1
ATOM 721 N N . ASN A 1 93 ? 15.666 -4.157 -8.6 1 98.79 93 ASN A N 1
ATOM 722 C CA . ASN A 1 93 ? 16.667 -4.236 -9.658 1 98.79 93 ASN A CA 1
ATOM 723 C C . ASN A 1 93 ? 18.034 -4.635 -9.109 1 98.79 93 ASN A C 1
ATOM 725 O O . ASN A 1 93 ? 18.385 -4.275 -7.983 1 98.79 93 ASN A O 1
ATOM 729 N N . ARG A 1 94 ? 18.782 -5.332 -9.888 1 98.35 94 ARG A N 1
ATOM 730 C CA . ARG A 1 94 ? 20.169 -5.612 -9.53 1 98.35 94 ARG A CA 1
ATOM 731 C C . ARG A 1 94 ? 21.071 -4.429 -9.864 1 98.35 94 ARG A C 1
ATOM 733 O O . ARG A 1 94 ? 20.612 -3.429 -10.421 1 98.35 94 ARG A O 1
ATOM 740 N N . GLY A 1 95 ? 22.372 -4.513 -9.501 1 97.84 95 GLY A N 1
ATOM 741 C CA . GLY A 1 95 ? 23.31 -3.421 -9.703 1 97.84 95 GLY A CA 1
ATOM 742 C C . GLY A 1 95 ? 23.614 -3.159 -11.166 1 97.84 95 GLY A C 1
ATOM 743 O O . GLY A 1 95 ? 23.215 -3.934 -12.037 1 97.84 95 GLY A O 1
ATOM 744 N N . ILE A 1 96 ? 24.262 -2.078 -11.446 1 95.39 96 ILE A N 1
ATOM 745 C CA . ILE A 1 96 ? 24.591 -1.77 -12.833 1 95.39 96 ILE A CA 1
ATOM 746 C C . ILE A 1 96 ? 26.084 -1.991 -13.071 1 95.39 96 ILE A C 1
ATOM 748 O O . ILE A 1 96 ? 26.515 -2.184 -14.21 1 95.39 96 ILE A O 1
ATOM 752 N N . HIS A 1 97 ? 26.884 -1.864 -12.023 1 92.72 97 HIS A N 1
ATOM 753 C CA . HIS A 1 97 ? 28.329 -1.977 -12.183 1 92.72 97 HIS A CA 1
ATOM 754 C C . HIS A 1 97 ? 28.791 -3.42 -12.01 1 92.72 97 HIS A C 1
ATOM 756 O O . HIS A 1 97 ? 28.208 -4.174 -11.228 1 92.72 97 HIS A O 1
ATOM 762 N N . ALA A 1 98 ? 29.819 -3.706 -12.646 1 93.02 98 ALA A N 1
ATOM 763 C CA . ALA A 1 98 ? 30.353 -5.061 -12.545 1 93.02 98 ALA A CA 1
ATOM 764 C C . ALA A 1 98 ? 30.61 -5.443 -11.09 1 93.02 98 ALA A C 1
ATOM 766 O O . ALA A 1 98 ? 31.312 -4.73 -10.369 1 93.02 98 ALA A O 1
ATOM 767 N N . ASN A 1 99 ? 29.999 -6.48 -10.742 1 93.05 99 ASN A N 1
ATOM 768 C CA . ASN A 1 99 ? 30.085 -7.03 -9.394 1 93.05 99 ASN A CA 1
ATOM 769 C C . ASN A 1 99 ? 29.371 -6.142 -8.379 1 93.05 99 ASN A C 1
ATOM 771 O O . ASN A 1 99 ? 29.553 -6.302 -7.171 1 93.05 99 ASN A O 1
ATOM 775 N N . GLY A 1 100 ? 28.717 -5.146 -8.895 1 96.26 100 GLY A N 1
ATOM 776 C CA . GLY A 1 100 ? 27.879 -4.337 -8.023 1 96.26 100 GLY A CA 1
ATOM 777 C C . GLY A 1 100 ? 26.605 -5.042 -7.598 1 96.26 100 GLY A C 1
ATOM 778 O O . GLY A 1 100 ? 26.277 -6.11 -8.119 1 96.26 100 GLY A O 1
ATOM 779 N N . ALA A 1 101 ? 25.95 -4.404 -6.588 1 98.46 101 ALA A N 1
ATOM 780 C CA . ALA A 1 101 ? 24.767 -5.097 -6.083 1 98.46 101 ALA A CA 1
ATOM 781 C C . ALA A 1 101 ? 23.774 -4.112 -5.472 1 98.46 101 ALA A C 1
ATOM 783 O O . ALA A 1 101 ? 24.168 -3.067 -4.95 1 98.46 101 ALA A O 1
ATOM 784 N N . THR A 1 102 ? 22.557 -4.352 -5.665 1 98.79 102 THR A N 1
ATOM 785 C CA . THR A 1 102 ? 21.515 -3.869 -4.765 1 98.79 102 THR A CA 1
ATOM 786 C C . THR A 1 102 ? 21.366 -4.798 -3.563 1 98.79 102 THR A C 1
ATOM 788 O O . THR A 1 102 ? 21.312 -6.019 -3.718 1 98.79 102 THR A O 1
ATOM 791 N N . THR A 1 103 ? 21.324 -4.204 -2.38 1 98.89 103 THR A N 1
ATOM 792 C CA . THR A 1 103 ? 21.322 -5.062 -1.2 1 98.89 103 THR A CA 1
ATOM 793 C C . THR A 1 103 ? 20.159 -4.71 -0.277 1 98.89 103 THR A C 1
ATOM 795 O O . THR A 1 103 ? 19.823 -3.536 -0.113 1 98.89 103 THR A O 1
ATOM 798 N N . ILE A 1 104 ? 19.494 -5.694 0.267 1 98.92 104 ILE A N 1
ATOM 799 C CA . ILE A 1 104 ? 18.479 -5.59 1.309 1 98.92 104 ILE A CA 1
ATOM 800 C C . ILE A 1 104 ? 18.9 -6.412 2.524 1 98.92 104 ILE A C 1
ATOM 802 O O . ILE A 1 104 ? 19.213 -7.598 2.401 1 98.92 104 ILE A O 1
ATOM 806 N N . GLY A 1 105 ? 18.957 -5.867 3.665 1 98.88 105 GLY A N 1
ATOM 807 C CA . GLY A 1 105 ? 19.352 -6.55 4.887 1 98.88 105 GLY A CA 1
ATOM 808 C C . GLY A 1 105 ? 18.325 -7.56 5.364 1 98.88 105 GLY A C 1
ATOM 809 O O . GLY A 1 105 ? 17.829 -8.368 4.576 1 98.88 105 GLY A O 1
ATOM 810 N N . ASN A 1 106 ? 18.086 -7.536 6.667 1 98.89 106 ASN A N 1
ATOM 811 C CA . ASN A 1 106 ? 17.248 -8.538 7.318 1 98.89 106 ASN A CA 1
ATOM 812 C C . ASN A 1 106 ? 15.991 -7.913 7.917 1 98.89 106 ASN A C 1
ATOM 814 O O . ASN A 1 106 ? 15.979 -6.725 8.245 1 98.89 106 ASN A O 1
ATOM 818 N N . ASP A 1 107 ? 14.949 -8.713 8.064 1 98.76 107 ASP A N 1
ATOM 819 C CA . ASP A 1 107 ? 13.771 -8.419 8.876 1 98.76 107 ASP A CA 1
ATOM 820 C C . ASP A 1 107 ? 13.025 -7.199 8.339 1 98.76 107 ASP A C 1
ATOM 822 O O . ASP A 1 107 ? 12.567 -6.356 9.113 1 98.76 107 ASP A O 1
ATOM 826 N N . SER A 1 108 ? 12.994 -7.081 7.038 1 98.73 108 SER A N 1
ATOM 827 C CA . SER A 1 108 ? 12.318 -5.942 6.425 1 98.73 108 SER A CA 1
ATOM 828 C C . SER A 1 108 ? 10.947 -6.338 5.887 1 98.73 108 SER A C 1
ATOM 830 O O . SER A 1 108 ? 10.687 -7.518 5.644 1 98.73 108 SER A O 1
ATOM 832 N N . PHE A 1 109 ? 10.121 -5.419 5.859 1 98.66 109 PHE A N 1
ATOM 833 C CA . PHE A 1 109 ? 8.775 -5.543 5.311 1 98.66 109 PHE A CA 1
ATOM 834 C C . PHE A 1 109 ? 8.593 -4.625 4.109 1 98.66 109 PHE A C 1
ATOM 836 O O . PHE A 1 109 ? 8.411 -3.416 4.266 1 98.66 109 PHE A O 1
ATOM 843 N N . ILE A 1 110 ? 8.625 -5.191 2.875 1 98.76 110 ILE A N 1
ATOM 844 C CA . ILE A 1 110 ? 8.487 -4.438 1.634 1 98.76 110 ILE A CA 1
ATOM 845 C C . ILE A 1 110 ? 7.084 -4.635 1.064 1 98.76 110 ILE A C 1
ATOM 847 O O . ILE A 1 110 ? 6.76 -5.71 0.553 1 98.76 110 ILE A O 1
ATOM 851 N N . MET A 1 111 ? 6.297 -3.627 1.084 1 98.22 111 MET A N 1
ATOM 852 C CA . MET A 1 111 ? 4.876 -3.774 0.781 1 98.22 111 MET A CA 1
ATOM 853 C C . MET A 1 111 ? 4.634 -3.752 -0.724 1 98.22 111 MET A C 1
ATOM 855 O O . MET A 1 111 ? 5.569 -3.564 -1.504 1 98.22 111 MET A O 1
ATOM 859 N N . ALA A 1 112 ? 3.373 -3.951 -1.087 1 98.12 112 ALA A N 1
ATOM 860 C CA . ALA A 1 112 ? 2.992 -4.218 -2.472 1 98.12 112 ALA A CA 1
ATOM 861 C C . ALA A 1 112 ? 3.402 -3.066 -3.385 1 98.12 112 ALA A C 1
ATOM 863 O O . ALA A 1 112 ? 3.26 -1.897 -3.021 1 98.12 112 ALA A O 1
ATOM 864 N N . GLU A 1 113 ? 3.93 -3.412 -4.561 1 97.69 113 GLU A N 1
ATOM 865 C CA . GLU A 1 113 ? 4.202 -2.513 -5.679 1 97.69 113 GLU A CA 1
ATOM 866 C C . GLU A 1 113 ? 5.356 -1.568 -5.359 1 97.69 113 GLU A C 1
ATOM 868 O O . GLU A 1 113 ? 5.603 -0.61 -6.095 1 97.69 113 GLU A O 1
ATOM 873 N N . ALA A 1 114 ? 6.042 -1.774 -4.258 1 98.41 114 ALA A N 1
ATOM 874 C CA . ALA A 1 114 ? 7.256 -1 -4.01 1 98.41 114 ALA A CA 1
ATOM 875 C C . ALA A 1 114 ? 8.325 -1.306 -5.055 1 98.41 114 ALA A C 1
ATOM 877 O O . ALA A 1 114 ? 8.307 -2.37 -5.677 1 98.41 114 ALA A O 1
ATOM 878 N N . HIS A 1 115 ? 9.204 -0.353 -5.238 1 98.84 115 HIS A N 1
ATOM 879 C CA . HIS A 1 115 ? 10.299 -0.472 -6.195 1 98.84 115 HIS A CA 1
ATOM 880 C C . HIS A 1 115 ? 11.633 -0.102 -5.554 1 98.84 115 HIS A C 1
ATOM 882 O O . HIS A 1 115 ? 11.736 0.92 -4.871 1 98.84 115 HIS A O 1
ATOM 888 N N . ILE A 1 116 ? 12.656 -0.911 -5.706 1 98.88 116 ILE A N 1
ATOM 889 C CA . ILE A 1 116 ? 14.009 -0.624 -5.242 1 98.88 116 ILE A CA 1
ATOM 890 C C . ILE A 1 116 ? 14.967 -0.597 -6.43 1 98.88 116 ILE A C 1
ATOM 892 O O . ILE A 1 116 ? 15.221 -1.629 -7.055 1 98.88 116 ILE A O 1
ATOM 896 N N . GLY A 1 117 ? 15.487 0.537 -6.686 1 98.75 117 GLY A N 1
ATOM 897 C CA . GLY A 1 117 ? 16.334 0.755 -7.848 1 98.75 117 GLY A CA 1
ATOM 898 C C . GLY A 1 117 ? 17.728 0.179 -7.685 1 98.75 117 GLY A C 1
ATOM 899 O O . GLY A 1 117 ? 18.11 -0.238 -6.59 1 98.75 117 GLY A O 1
ATOM 900 N N . HIS A 1 118 ? 18.426 0.243 -8.741 1 98.44 118 HIS A N 1
ATOM 901 C CA . HIS A 1 118 ? 19.742 -0.379 -8.829 1 98.44 118 HIS A CA 1
ATOM 902 C C . HIS A 1 118 ? 20.712 0.24 -7.829 1 98.44 118 HIS A C 1
ATOM 904 O O . HIS A 1 118 ? 20.652 1.443 -7.562 1 98.44 118 HIS A O 1
ATOM 910 N N . ASP A 1 119 ? 21.593 -0.576 -7.265 1 98.5 119 ASP A N 1
ATOM 911 C CA . ASP A 1 119 ? 22.743 -0.194 -6.45 1 98.5 119 ASP A CA 1
ATOM 912 C C . ASP A 1 119 ? 22.298 0.444 -5.136 1 98.5 119 ASP A C 1
ATOM 914 O O . ASP A 1 119 ? 23.093 1.095 -4.455 1 98.5 119 ASP A O 1
ATOM 918 N N . SER A 1 120 ? 21.078 0.274 -4.822 1 98.71 120 SER A N 1
ATOM 919 C CA . SER A 1 120 ? 20.585 0.797 -3.552 1 98.71 120 SER A CA 1
ATOM 920 C C . SER A 1 120 ? 20.873 -0.168 -2.407 1 98.71 120 SER A C 1
ATOM 922 O O . SER A 1 120 ? 20.919 -1.383 -2.61 1 98.71 120 SER A O 1
ATOM 924 N N . GLN A 1 121 ? 21.12 0.429 -1.248 1 98.84 121 GLN A N 1
ATOM 925 C CA . GLN A 1 121 ? 21.426 -0.325 -0.037 1 98.84 121 GLN A CA 1
ATOM 926 C C . GLN A 1 121 ? 20.354 -0.114 1.028 1 98.84 121 GLN A C 1
ATOM 928 O O . GLN A 1 121 ? 20.241 0.974 1.597 1 98.84 121 GLN A O 1
ATOM 933 N N . ILE A 1 122 ? 19.579 -1.122 1.311 1 98.91 122 ILE A N 1
ATOM 934 C CA . ILE A 1 122 ? 18.53 -1.092 2.325 1 98.91 122 ILE A CA 1
ATOM 935 C C . ILE A 1 122 ? 18.995 -1.844 3.57 1 98.91 122 ILE A C 1
ATOM 937 O O . ILE A 1 122 ? 19.28 -3.042 3.509 1 98.91 122 ILE A O 1
ATOM 941 N N . ALA A 1 123 ? 19.109 -1.208 4.651 1 98.78 123 ALA A N 1
ATOM 942 C CA . ALA A 1 123 ? 19.608 -1.813 5.884 1 98.78 123 ALA A CA 1
ATOM 943 C C . ALA A 1 123 ? 18.584 -2.777 6.476 1 98.78 123 ALA A C 1
ATOM 945 O O . ALA A 1 123 ? 17.856 -3.447 5.74 1 98.78 123 ALA A O 1
ATOM 946 N N . ASN A 1 124 ? 18.644 -3.009 7.844 1 98.82 124 ASN A N 1
ATOM 947 C CA . ASN A 1 124 ? 17.793 -3.99 8.508 1 98.82 124 ASN A CA 1
ATOM 948 C C . ASN A 1 124 ? 16.509 -3.355 9.034 1 98.82 124 ASN A C 1
ATOM 950 O O . ASN A 1 124 ? 16.495 -2.174 9.387 1 98.82 124 ASN A O 1
ATOM 954 N N . LYS A 1 125 ? 15.413 -4.174 9.094 1 98.55 125 LYS A N 1
ATOM 955 C CA . LYS A 1 125 ? 14.165 -3.799 9.753 1 98.55 125 LYS A CA 1
ATOM 956 C C . LYS A 1 125 ? 13.564 -2.548 9.12 1 98.55 125 LYS A C 1
ATOM 958 O O . LYS A 1 125 ? 13.131 -1.635 9.827 1 98.55 125 LYS A O 1
ATOM 963 N N . VAL A 1 126 ? 13.63 -2.502 7.816 1 98.76 126 VAL A N 1
ATOM 964 C CA . VAL A 1 126 ? 13.071 -1.383 7.064 1 98.76 126 VAL A CA 1
ATOM 965 C C . VAL A 1 126 ? 11.658 -1.728 6.599 1 98.76 126 VAL A C 1
ATOM 967 O O . VAL A 1 126 ? 11.376 -2.877 6.249 1 98.76 126 VAL A O 1
ATOM 970 N N . VAL A 1 127 ? 10.798 -0.712 6.595 1 98.61 127 VAL A N 1
ATOM 971 C CA . VAL A 1 127 ? 9.451 -0.856 6.052 1 98.61 127 VAL A CA 1
ATOM 972 C C . VAL A 1 127 ? 9.276 0.071 4.851 1 98.61 127 VAL A C 1
ATOM 974 O O . VAL A 1 127 ? 9.438 1.288 4.969 1 98.61 127 VAL A O 1
ATOM 977 N N . LEU A 1 128 ? 8.998 -0.475 3.725 1 98.61 128 LEU A N 1
ATOM 978 C CA . LEU A 1 128 ? 8.588 0.295 2.556 1 98.61 128 LEU A CA 1
ATOM 979 C C . LEU A 1 128 ? 7.092 0.142 2.301 1 98.61 128 LEU A C 1
ATOM 981 O O . LEU A 1 128 ? 6.612 -0.965 2.045 1 98.61 128 LEU A O 1
ATOM 985 N N . GLY A 1 129 ? 6.407 1.232 2.411 1 97.09 129 GLY A N 1
ATOM 986 C CA . GLY A 1 129 ? 4.968 1.202 2.206 1 97.09 129 GLY A CA 1
ATOM 987 C C . GLY A 1 129 ? 4.576 0.906 0.77 1 97.09 129 GLY A C 1
ATOM 988 O O . GLY A 1 129 ? 5.43 0.878 -0.119 1 97.09 129 GLY A O 1
ATOM 989 N N . ASN A 1 130 ? 3.264 0.716 0.515 1 96.95 130 ASN A N 1
ATOM 990 C CA . ASN A 1 130 ? 2.755 0.407 -0.817 1 96.95 130 ASN A CA 1
ATOM 991 C C . ASN A 1 130 ? 3.182 1.457 -1.839 1 96.95 130 ASN A C 1
ATOM 993 O O . ASN A 1 130 ? 3.014 2.657 -1.61 1 96.95 130 ASN A O 1
ATOM 997 N N . GLY A 1 131 ? 3.809 0.939 -2.928 1 96.83 131 GLY A N 1
ATOM 998 C CA . GLY A 1 131 ? 4.134 1.837 -4.025 1 96.83 131 GLY A CA 1
ATOM 999 C C . GLY A 1 131 ? 5.321 2.734 -3.729 1 96.83 131 GLY A C 1
ATOM 1000 O O . GLY A 1 131 ? 5.654 3.615 -4.524 1 96.83 131 GLY A O 1
ATOM 1001 N N . ALA A 1 132 ? 5.918 2.622 -2.531 1 97.76 132 ALA A N 1
ATOM 1002 C CA . ALA A 1 132 ? 7.134 3.388 -2.269 1 97.76 132 ALA A CA 1
ATOM 1003 C C . ALA A 1 132 ? 8.213 3.076 -3.302 1 97.76 132 ALA A C 1
ATOM 1005 O O . ALA A 1 132 ? 8.396 1.918 -3.687 1 97.76 132 ALA A O 1
ATOM 1006 N N . THR A 1 133 ? 8.913 4.112 -3.704 1 98.49 133 THR A N 1
ATOM 1007 C CA . THR A 1 133 ? 9.897 3.959 -4.77 1 98.49 133 THR A CA 1
ATOM 1008 C C . THR A 1 133 ? 11.258 4.492 -4.332 1 98.49 133 THR A C 1
ATOM 1010 O O . THR A 1 133 ? 11.385 5.666 -3.979 1 98.49 133 THR A O 1
ATOM 1013 N N . ILE A 1 134 ? 12.224 3.668 -4.335 1 98.61 134 ILE A N 1
ATOM 1014 C CA . ILE A 1 134 ? 13.617 4.029 -4.093 1 98.61 134 ILE A CA 1
ATOM 1015 C C . ILE A 1 134 ? 14.382 4.05 -5.415 1 98.61 134 ILE A C 1
ATOM 1017 O O . ILE A 1 134 ? 14.562 3.009 -6.051 1 98.61 134 ILE A O 1
ATOM 1021 N N . ALA A 1 135 ? 14.785 5.192 -5.834 1 98.07 135 ALA A N 1
ATOM 1022 C CA . ALA A 1 135 ? 15.543 5.302 -7.078 1 98.07 135 ALA A CA 1
ATOM 1023 C C . ALA A 1 135 ? 16.931 4.684 -6.931 1 98.07 135 ALA A C 1
ATOM 1025 O O . ALA A 1 135 ? 17.216 4.012 -5.938 1 98.07 135 ALA A O 1
ATOM 1026 N N . GLY A 1 136 ? 17.737 4.852 -7.943 1 97.77 136 GLY A N 1
ATOM 1027 C CA . GLY A 1 136 ? 19.048 4.222 -7.947 1 97.77 136 GLY A CA 1
ATOM 1028 C C . GLY A 1 136 ? 20.02 4.86 -6.972 1 97.77 136 GLY A C 1
ATOM 1029 O O . GLY A 1 136 ? 19.919 6.053 -6.679 1 97.77 136 GLY A O 1
ATOM 1030 N N . ASP A 1 137 ? 20.948 4.053 -6.44 1 97.92 137 ASP A N 1
ATOM 1031 C CA . ASP A 1 137 ? 22.089 4.499 -5.647 1 97.92 137 ASP A CA 1
ATOM 1032 C C . ASP A 1 137 ? 21.63 5.196 -4.368 1 97.92 137 ASP A C 1
ATOM 1034 O O . ASP A 1 137 ? 22.192 6.221 -3.978 1 97.92 137 ASP A O 1
ATOM 1038 N N . CYS A 1 138 ? 20.62 4.661 -3.751 1 98.52 138 CYS A N 1
ATOM 1039 C CA . CYS A 1 138 ? 20.114 5.211 -2.499 1 98.52 138 CYS A CA 1
ATOM 1040 C C . CYS A 1 138 ? 20.529 4.344 -1.316 1 98.52 138 CYS A C 1
ATOM 1042 O O . CYS A 1 138 ? 20.934 3.195 -1.495 1 98.52 138 CYS A O 1
ATOM 1044 N N . LYS A 1 139 ? 20.48 4.941 -0.154 1 98.75 139 LYS A N 1
ATOM 1045 C CA . LYS A 1 139 ? 20.694 4.213 1.094 1 98.75 139 LYS A CA 1
ATOM 1046 C C . LYS A 1 139 ? 19.554 4.462 2.078 1 98.75 139 LYS A C 1
ATOM 1048 O O . LYS A 1 139 ? 19.122 5.602 2.26 1 98.75 139 LYS A O 1
ATOM 1053 N N . VAL A 1 140 ? 19.041 3.452 2.698 1 98.86 140 VAL A N 1
ATOM 1054 C CA . VAL A 1 140 ? 18.022 3.557 3.737 1 98.86 140 VAL A CA 1
ATOM 1055 C C . VAL A 1 140 ? 18.521 2.895 5.02 1 98.86 140 VAL A C 1
ATOM 1057 O O . VAL A 1 140 ? 18.894 1.72 5.015 1 98.86 140 VAL A O 1
ATOM 1060 N N . GLY A 1 141 ? 18.5 3.609 6.085 1 98.76 141 GLY A N 1
ATOM 1061 C CA . GLY A 1 141 ? 19.047 3.145 7.35 1 98.76 141 GLY A CA 1
ATOM 1062 C C . GLY A 1 141 ? 18.127 2.186 8.082 1 98.76 141 GLY A C 1
ATOM 1063 O O . GLY A 1 141 ? 16.962 2.029 7.71 1 98.76 141 GLY A O 1
ATOM 1064 N N . THR A 1 142 ? 18.698 1.618 9.162 1 98.68 142 THR A N 1
ATOM 1065 C CA . THR A 1 142 ? 18.014 0.589 9.937 1 98.68 142 THR A CA 1
ATOM 1066 C C . THR A 1 142 ? 16.753 1.151 10.588 1 98.68 142 THR A C 1
ATOM 1068 O O . THR A 1 142 ? 16.753 2.281 11.081 1 98.68 142 THR A O 1
ATOM 1071 N N . CYS A 1 143 ? 15.649 0.436 10.591 1 98.6 143 CYS A N 1
ATOM 1072 C CA . CYS A 1 143 ? 14.403 0.694 11.304 1 98.6 143 CYS A CA 1
ATOM 1073 C C . CYS A 1 143 ? 13.696 1.921 10.741 1 98.6 143 CYS A C 1
ATOM 1075 O O . CYS A 1 143 ? 12.905 2.561 11.436 1 98.6 143 CYS A O 1
ATOM 1077 N N . SER A 1 144 ? 14.015 2.293 9.51 1 98.69 144 SER A N 1
ATOM 1078 C CA . SER A 1 144 ? 13.342 3.429 8.889 1 98.69 144 SER A CA 1
ATOM 1079 C C . SER A 1 144 ? 12.104 2.984 8.118 1 98.69 144 SER A C 1
ATOM 1081 O O . SER A 1 144 ? 12.03 1.843 7.657 1 98.69 144 SER A O 1
ATOM 1083 N N . ILE A 1 145 ? 11.146 3.877 7.999 1 98.62 145 ILE A N 1
ATOM 1084 C CA . ILE A 1 145 ? 9.868 3.635 7.338 1 98.62 145 ILE A CA 1
ATOM 1085 C C . ILE A 1 145 ? 9.662 4.659 6.224 1 98.62 145 ILE A C 1
ATOM 1087 O O . ILE A 1 145 ? 9.661 5.866 6.475 1 98.62 145 ILE A O 1
ATOM 1091 N N . LEU A 1 146 ? 9.61 4.215 5.069 1 98.34 146 LEU A N 1
ATOM 1092 C CA . LEU A 1 146 ? 9.122 5.029 3.96 1 98.34 146 LEU A CA 1
ATOM 1093 C C . LEU A 1 146 ? 7.677 4.677 3.622 1 98.34 146 LEU A C 1
ATOM 1095 O O . LEU A 1 146 ? 7.407 3.607 3.073 1 98.34 146 LEU A O 1
ATOM 1099 N N . SER A 1 147 ? 6.815 5.573 3.9 1 95.93 147 SER A N 1
ATOM 1100 C CA . SER A 1 147 ? 5.388 5.279 3.817 1 95.93 147 SER A CA 1
ATOM 1101 C C . SER A 1 147 ? 4.92 5.218 2.366 1 95.93 147 SER A C 1
ATOM 1103 O O . SER A 1 147 ? 5.726 5.348 1.443 1 95.93 147 SER A O 1
ATOM 1105 N N . SER A 1 148 ? 3.632 4.972 2.195 1 95.01 148 SER A N 1
ATOM 1106 C CA . SER A 1 148 ? 3.056 4.657 0.892 1 95.01 148 SER A CA 1
ATOM 1107 C C . SER A 1 148 ? 3.314 5.775 -0.112 1 95.01 148 SER A C 1
ATOM 1109 O O . SER A 1 148 ? 3.168 6.955 0.215 1 95.01 148 SER A O 1
ATOM 1111 N N . ASN A 1 149 ? 3.711 5.37 -1.312 1 94.02 149 ASN A N 1
ATOM 1112 C CA . ASN A 1 149 ? 3.871 6.24 -2.472 1 94.02 149 ASN A CA 1
ATOM 1113 C C . ASN A 1 149 ? 4.899 7.338 -2.211 1 94.02 149 ASN A C 1
ATOM 1115 O O . ASN A 1 149 ? 4.82 8.419 -2.796 1 94.02 149 ASN A O 1
ATOM 1119 N N . SER A 1 150 ? 5.76 7.152 -1.248 1 95.21 150 SER A N 1
ATOM 1120 C CA . SER A 1 150 ? 6.903 8.048 -1.107 1 95.21 150 SER A CA 1
ATOM 1121 C C . SER A 1 150 ? 7.975 7.745 -2.149 1 95.21 150 SER A C 1
ATOM 1123 O O . SER A 1 150 ? 8.055 6.624 -2.656 1 95.21 150 SER A O 1
ATOM 1125 N N . VAL A 1 151 ? 8.729 8.744 -2.472 1 97.07 151 VAL A N 1
ATOM 1126 C CA . VAL A 1 151 ? 9.77 8.595 -3.484 1 97.07 151 VAL A CA 1
ATOM 1127 C C . VAL A 1 151 ? 11.107 9.078 -2.925 1 97.07 151 VAL A C 1
ATOM 1129 O O . VAL A 1 151 ? 11.205 10.194 -2.41 1 97.07 151 VAL A O 1
ATOM 1132 N N . LEU A 1 152 ? 12.062 8.262 -2.936 1 97.77 152 LEU A N 1
ATOM 1133 C CA . LEU A 1 152 ? 13.44 8.64 -2.639 1 97.77 152 LEU A CA 1
ATOM 1134 C C . LEU A 1 152 ? 14.239 8.831 -3.924 1 97.77 152 LEU A C 1
ATOM 1136 O O . LEU A 1 152 ? 14.485 7.869 -4.656 1 97.77 152 LEU A O 1
ATOM 1140 N N . HIS A 1 153 ? 14.648 10.045 -4.179 1 97.26 153 HIS A N 1
ATOM 1141 C CA . HIS A 1 153 ? 15.326 10.372 -5.428 1 97.26 153 HIS A CA 1
ATOM 1142 C C . HIS A 1 153 ? 16.719 9.754 -5.477 1 97.26 153 HIS A C 1
ATOM 1144 O O . HIS A 1 153 ? 17.298 9.434 -4.436 1 97.26 153 HIS A O 1
ATOM 1150 N N . GLU A 1 154 ? 17.186 9.688 -6.646 1 97.29 154 GLU A N 1
ATOM 1151 C CA . GLU A 1 154 ? 18.464 9.021 -6.876 1 97.29 154 GLU A CA 1
ATOM 1152 C C . GLU A 1 154 ? 19.563 9.614 -5.999 1 97.29 154 GLU A C 1
ATOM 1154 O O . GLU A 1 154 ? 19.623 10.831 -5.809 1 97.29 154 GLU A O 1
ATOM 1159 N N . ARG A 1 155 ? 20.366 8.771 -5.38 1 96.73 155 ARG A N 1
ATOM 1160 C CA . ARG A 1 155 ? 21.575 9.11 -4.636 1 96.73 155 ARG A CA 1
ATOM 1161 C C . ARG A 1 155 ? 21.231 9.723 -3.283 1 96.73 155 ARG A C 1
ATOM 1163 O O . ARG A 1 155 ? 22.118 10.183 -2.56 1 96.73 155 ARG A O 1
ATOM 1170 N N . SER A 1 156 ? 19.987 9.694 -2.912 1 97.11 156 SER A N 1
ATOM 1171 C CA . SER A 1 156 ? 19.584 10.193 -1.601 1 97.11 156 SER A CA 1
ATOM 1172 C C . SER A 1 156 ? 19.778 9.134 -0.522 1 97.11 156 SER A C 1
ATOM 1174 O O . SER A 1 156 ? 19.762 7.935 -0.811 1 97.11 156 SER A O 1
ATOM 1176 N N . GLU A 1 157 ? 20.001 9.631 0.7 1 98.02 157 GLU A N 1
ATOM 1177 C CA . GLU A 1 157 ? 20.182 8.718 1.825 1 98.02 157 GLU A CA 1
ATOM 1178 C C . GLU A 1 157 ? 19.232 9.059 2.971 1 98.02 157 GLU A C 1
ATOM 1180 O O . GLU A 1 157 ? 19.051 10.231 3.306 1 98.02 157 GLU A O 1
ATOM 1185 N N . VAL A 1 158 ? 18.613 8.029 3.531 1 98.28 158 VAL A N 1
ATOM 1186 C CA . VAL A 1 158 ? 17.774 8.119 4.721 1 98.28 158 VAL A CA 1
ATOM 1187 C C . VAL A 1 158 ? 18.475 7.449 5.9 1 98.28 158 VAL A C 1
ATOM 1189 O O . VAL A 1 158 ? 18.893 6.293 5.806 1 98.28 158 VAL A O 1
ATOM 1192 N N . GLY A 1 159 ? 18.627 8.181 6.979 1 98.37 159 GLY A N 1
ATOM 1193 C CA . GLY A 1 159 ? 19.304 7.656 8.153 1 98.37 159 GLY A CA 1
ATOM 1194 C C . GLY A 1 159 ? 18.464 6.662 8.933 1 98.37 159 GLY A C 1
ATOM 1195 O O . GLY A 1 159 ? 17.415 6.221 8.458 1 98.37 159 GLY A O 1
ATOM 1196 N N . ASP A 1 160 ? 18.968 6.271 10.147 1 98.64 160 ASP A N 1
ATOM 1197 C CA . ASP A 1 160 ? 18.297 5.296 11.002 1 98.64 160 ASP A CA 1
ATOM 1198 C C . ASP A 1 160 ? 17.061 5.904 11.662 1 98.64 160 ASP A C 1
ATOM 1200 O O . ASP A 1 160 ? 17.068 7.075 12.046 1 98.64 160 ASP A O 1
ATOM 1204 N N . TRP A 1 161 ? 15.962 5.116 11.791 1 98.67 161 TRP A N 1
ATOM 1205 C CA . TRP A 1 161 ? 14.788 5.458 12.588 1 98.67 161 TRP A CA 1
ATOM 1206 C C . TRP A 1 161 ? 14.075 6.677 12.012 1 98.67 161 TRP A C 1
ATOM 1208 O O . TRP A 1 161 ? 13.589 7.53 12.759 1 98.67 161 TRP A O 1
ATOM 1218 N N . VAL A 1 162 ? 14.098 6.77 10.73 1 98.53 162 VAL A N 1
ATOM 1219 C CA . VAL A 1 162 ? 13.404 7.857 10.047 1 98.53 162 VAL A CA 1
ATOM 1220 C C . VAL A 1 162 ? 12.019 7.39 9.606 1 98.53 162 VAL A C 1
ATOM 1222 O O . VAL A 1 162 ? 11.841 6.233 9.218 1 98.53 162 VAL A O 1
ATOM 1225 N N . VAL A 1 163 ? 11.084 8.308 9.697 1 98.35 163 VAL A N 1
ATOM 1226 C CA . VAL A 1 163 ? 9.77 8.075 9.108 1 98.35 163 VAL A CA 1
ATOM 1227 C C . VAL A 1 163 ? 9.502 9.11 8.017 1 98.35 163 VAL A C 1
ATOM 1229 O O . VAL A 1 163 ? 9.514 10.315 8.278 1 98.35 163 VAL A O 1
ATOM 1232 N N . VAL A 1 164 ? 9.321 8.634 6.839 1 96.91 164 VAL A N 1
ATOM 1233 C CA . VAL A 1 164 ? 8.865 9.481 5.743 1 96.91 164 VAL A CA 1
ATOM 1234 C C . VAL A 1 164 ? 7.366 9.283 5.526 1 96.91 164 VAL A C 1
ATOM 1236 O O . VAL A 1 164 ? 6.914 8.171 5.245 1 96.91 164 VAL A O 1
ATOM 1239 N N . LYS A 1 165 ? 6.673 10.313 5.613 1 92.79 165 LYS A N 1
ATOM 1240 C CA . LYS A 1 165 ? 5.223 10.219 5.463 1 92.79 165 LYS A CA 1
ATOM 1241 C C . LYS A 1 165 ? 4.838 9.949 4.011 1 92.79 165 LYS A C 1
ATOM 1243 O O . LYS A 1 165 ? 5.636 10.173 3.099 1 92.79 165 LYS A O 1
ATOM 1248 N N . GLY A 1 166 ? 3.667 9.419 3.902 1 91.09 166 GLY A N 1
ATOM 1249 C CA . GLY A 1 166 ? 3.2 8.999 2.59 1 91.09 166 GLY A CA 1
ATOM 1250 C C . GLY A 1 166 ? 3.166 10.129 1.578 1 91.09 166 GLY A C 1
ATOM 1251 O O . GLY A 1 166 ? 2.785 11.253 1.908 1 91.09 166 GLY A O 1
ATOM 1252 N N . GLY A 1 167 ? 3.545 9.738 0.33 1 90.33 167 GLY A N 1
ATOM 1253 C CA . GLY A 1 167 ? 3.435 10.681 -0.772 1 90.33 167 GLY A CA 1
ATOM 1254 C C . GLY A 1 167 ? 4.578 11.677 -0.822 1 90.33 167 GLY A C 1
ATOM 1255 O O . GLY A 1 167 ? 4.667 12.482 -1.751 1 90.33 167 GLY A O 1
ATOM 1256 N N . CYS A 1 168 ? 5.465 11.65 0.126 1 91.6 168 CYS A N 1
ATOM 1257 C CA . CYS A 1 168 ? 6.566 12.605 0.181 1 91.6 168 CYS A CA 1
ATOM 1258 C C . CYS A 1 168 ? 7.625 12.277 -0.866 1 91.6 168 CYS A C 1
ATOM 1260 O O . CYS A 1 168 ? 7.924 11.107 -1.106 1 91.6 168 CYS A O 1
ATOM 1262 N N . ARG A 1 169 ? 8.091 13.283 -1.398 1 93.31 169 ARG A N 1
ATOM 1263 C CA . ARG A 1 169 ? 9.232 13.162 -2.298 1 93.31 169 ARG A CA 1
ATOM 1264 C C . ARG A 1 169 ? 10.504 13.693 -1.645 1 93.31 169 ARG A C 1
ATOM 1266 O O . ARG A 1 169 ? 10.596 14.88 -1.328 1 93.31 169 ARG A O 1
ATOM 1273 N N . ILE A 1 170 ? 11.45 12.831 -1.49 1 94.7 170 ILE A N 1
ATOM 1274 C CA . ILE A 1 170 ? 12.673 13.201 -0.786 1 94.7 170 ILE A CA 1
ATOM 1275 C C . ILE A 1 170 ? 13.795 13.442 -1.794 1 94.7 170 ILE A C 1
ATOM 1277 O O . ILE A 1 170 ? 14.166 12.539 -2.547 1 94.7 170 ILE A O 1
ATOM 1281 N N . THR A 1 171 ? 14.22 14.66 -1.823 1 92.16 171 THR A N 1
ATOM 1282 C CA . THR A 1 171 ? 15.426 15.034 -2.553 1 92.16 171 THR A CA 1
ATOM 1283 C C . THR A 1 171 ? 16.54 15.432 -1.589 1 92.16 171 THR A C 1
ATOM 1285 O O . THR A 1 171 ? 16.428 16.436 -0.882 1 92.16 171 THR A O 1
ATOM 1288 N N . GLY A 1 172 ? 17.566 14.617 -1.427 1 92.88 172 GLY A N 1
ATOM 1289 C CA . GLY A 1 172 ? 18.659 14.886 -0.506 1 92.88 172 GLY A CA 1
ATOM 1290 C C . GLY A 1 172 ? 18.763 13.865 0.611 1 92.88 172 GLY A C 1
ATOM 1291 O O . GLY A 1 172 ? 18.303 12.73 0.467 1 92.88 172 GLY A O 1
ATOM 1292 N N . ASN A 1 173 ? 19.446 14.334 1.732 1 97.14 173 ASN A N 1
ATOM 1293 C CA . ASN A 1 173 ? 19.757 13.383 2.794 1 97.14 173 ASN A CA 1
ATOM 1294 C C . ASN A 1 173 ? 18.961 13.679 4.062 1 97.14 173 ASN A C 1
ATOM 1296 O O . ASN A 1 173 ? 18.891 14.828 4.502 1 97.14 173 ASN A O 1
ATOM 1300 N N . VAL A 1 174 ? 18.326 12.653 4.619 1 97.77 174 VAL A N 1
ATOM 1301 C CA . VAL A 1 174 ? 17.492 12.79 5.809 1 97.77 174 VAL A CA 1
ATOM 1302 C C . VAL A 1 174 ? 18.235 12.244 7.026 1 97.77 174 VAL A C 1
ATOM 1304 O O . VAL A 1 174 ? 18.487 11.04 7.119 1 97.77 174 VAL A O 1
ATOM 1307 N N . PRO A 1 175 ? 18.546 13.057 7.94 1 97.9 175 PRO A N 1
ATOM 1308 C CA . PRO A 1 175 ? 19.302 12.571 9.096 1 97.9 175 PRO A CA 1
ATOM 1309 C C . PRO A 1 175 ? 18.487 11.633 9.983 1 97.9 175 PRO A C 1
ATOM 1311 O O . PRO A 1 175 ? 17.26 11.577 9.865 1 97.9 175 PRO A O 1
ATOM 1314 N N . PRO A 1 176 ? 19.126 10.909 10.914 1 98.53 176 PRO A N 1
ATOM 1315 C CA . PRO A 1 176 ? 18.471 9.862 11.701 1 98.53 176 PRO A CA 1
ATOM 1316 C C . PRO A 1 176 ? 17.444 10.418 12.685 1 98.53 176 PRO A C 1
ATOM 1318 O O . PRO A 1 176 ? 17.564 11.564 13.126 1 98.53 176 PRO A O 1
ATOM 1321 N N . TYR A 1 177 ? 16.402 9.689 12.993 1 98.65 177 TYR A N 1
ATOM 1322 C CA . TYR A 1 177 ? 15.478 9.825 14.114 1 98.65 177 TYR A CA 1
ATOM 1323 C C . TYR A 1 177 ? 14.402 10.861 13.812 1 98.65 177 TYR A C 1
ATOM 1325 O O . TYR A 1 177 ? 13.664 11.278 14.708 1 98.65 177 TYR A O 1
ATOM 1333 N N . VAL A 1 178 ? 14.25 11.279 12.566 1 97.67 178 VAL A N 1
ATOM 1334 C CA . VAL A 1 178 ? 13.326 12.377 12.303 1 97.67 178 VAL A CA 1
ATOM 1335 C C . VAL A 1 178 ? 12.115 11.86 11.53 1 97.67 178 VAL A C 1
ATOM 1337 O O . VAL A 1 178 ? 12.14 10.749 10.995 1 97.67 178 VAL A O 1
ATOM 1340 N N . ILE A 1 179 ? 11.069 12.655 11.507 1 97.27 179 ILE A N 1
ATOM 1341 C CA . ILE A 1 179 ? 9.906 12.488 10.644 1 97.27 179 ILE A CA 1
ATOM 1342 C C . ILE A 1 179 ? 9.918 13.552 9.549 1 97.27 179 ILE A C 1
ATOM 1344 O O . ILE A 1 179 ? 10.122 14.736 9.828 1 97.27 179 ILE A O 1
ATOM 1348 N N . ILE A 1 180 ? 9.789 13.092 8.357 1 96.02 180 ILE A N 1
ATOM 1349 C CA . ILE A 1 180 ? 9.7 13.974 7.198 1 96.02 180 ILE A CA 1
ATOM 1350 C C . ILE A 1 180 ? 8.29 13.919 6.614 1 96.02 180 ILE A C 1
ATOM 1352 O O . ILE A 1 180 ? 7.703 12.841 6.495 1 96.02 180 ILE A O 1
ATOM 1356 N N . ALA A 1 181 ? 7.772 15.126 6.293 1 91.19 181 ALA A N 1
ATOM 1357 C CA . ALA A 1 181 ? 6.415 15.192 5.757 1 91.19 181 ALA A CA 1
ATOM 1358 C C . ALA A 1 181 ? 6.296 16.283 4.697 1 91.19 181 ALA A C 1
ATOM 1360 O O . ALA A 1 181 ? 7.254 17.018 4.445 1 91.19 181 ALA A O 1
ATOM 1361 N N . HIS A 1 182 ? 5.221 16.27 3.917 1 85.11 182 HIS A N 1
ATOM 1362 C CA . HIS A 1 182 ? 4.82 17.328 2.997 1 85.11 182 HIS A CA 1
ATOM 1363 C C . HIS A 1 182 ? 5.572 17.223 1.675 1 85.11 182 HIS A C 1
ATOM 1365 O O . HIS A 1 182 ? 6.436 16.358 1.514 1 85.11 182 HIS A O 1
ATOM 1371 N N . ASN A 1 183 ? 5.113 18.145 0.776 1 83.56 183 ASN A N 1
ATOM 1372 C CA . ASN A 1 183 ? 5.748 18.39 -0.514 1 83.56 183 ASN A CA 1
ATOM 1373 C C . ASN A 1 183 ? 5.797 19.88 -0.841 1 83.56 183 ASN A C 1
ATOM 1375 O O . ASN A 1 183 ? 4.768 20.489 -1.141 1 83.56 183 ASN A O 1
ATOM 1379 N N . PRO A 1 184 ? 6.879 20.435 -0.821 1 86.21 184 PRO A N 1
ATOM 1380 C CA . PRO A 1 184 ? 8.201 19.824 -0.666 1 86.21 184 PRO A CA 1
ATOM 1381 C C . PRO A 1 184 ? 8.414 19.223 0.722 1 86.21 184 PRO A C 1
ATOM 1383 O O . PRO A 1 184 ? 7.857 19.718 1.705 1 86.21 184 PRO A O 1
ATOM 1386 N N . ALA A 1 185 ? 9.242 18.153 0.794 1 89.58 185 ALA A N 1
ATOM 1387 C CA . ALA A 1 185 ? 9.503 17.433 2.038 1 89.58 185 ALA A CA 1
ATOM 1388 C C . ALA A 1 185 ? 10.175 18.339 3.066 1 89.58 185 ALA A C 1
ATOM 1390 O O . ALA A 1 185 ? 11.166 19.006 2.76 1 89.58 185 ALA A O 1
ATOM 1391 N N . THR A 1 186 ? 9.677 18.311 4.26 1 91.54 186 THR A N 1
ATOM 1392 C CA . THR A 1 186 ? 10.205 19.163 5.319 1 91.54 186 THR A CA 1
ATOM 1393 C C . THR A 1 186 ? 10.271 18.405 6.641 1 91.54 186 THR A C 1
ATOM 1395 O O . THR A 1 186 ? 9.544 17.429 6.84 1 91.54 186 THR A O 1
ATOM 1398 N N . TYR A 1 187 ? 11.199 18.946 7.462 1 94.25 187 TYR A N 1
ATOM 1399 C CA . TYR A 1 187 ? 11.276 18.434 8.826 1 94.25 187 TYR A CA 1
ATOM 1400 C C . TYR A 1 187 ? 9.946 18.606 9.549 1 94.25 187 TYR A C 1
ATOM 1402 O O . TYR A 1 187 ? 9.39 19.706 9.586 1 94.25 187 TYR A O 1
ATOM 1410 N N . TYR A 1 188 ? 9.452 17.54 10.183 1 94.18 188 TYR A N 1
ATOM 1411 C CA . TYR A 1 188 ? 8.17 17.566 10.879 1 94.18 188 TYR A CA 1
ATOM 1412 C C . TYR A 1 188 ? 8.365 17.427 12.385 1 94.18 188 TYR A C 1
ATOM 1414 O O . TYR A 1 188 ? 7.58 17.962 13.171 1 94.18 188 TYR A O 1
ATOM 1422 N N . GLY A 1 189 ? 9.334 16.656 12.77 1 96.27 189 GLY A N 1
ATOM 1423 C CA . GLY A 1 189 ? 9.633 16.383 14.166 1 96.27 189 GLY A CA 1
ATOM 1424 C C . GLY A 1 189 ? 10.515 15.165 14.36 1 96.27 189 GLY A C 1
ATOM 1425 O O . GLY A 1 189 ? 11.06 14.626 13.394 1 96.27 189 GLY A O 1
ATOM 1426 N N . ILE A 1 190 ? 10.646 14.751 15.606 1 97.81 190 ILE A N 1
ATOM 1427 C CA . ILE A 1 190 ? 11.448 13.561 15.869 1 97.81 190 ILE A CA 1
ATOM 1428 C C . ILE A 1 190 ? 10.538 12.34 15.983 1 97.81 190 ILE A C 1
ATOM 1430 O O . ILE A 1 190 ? 9.346 12.471 16.269 1 97.81 190 ILE A O 1
ATOM 1434 N N . ASN A 1 191 ? 11.043 11.153 15.767 1 98.05 191 ASN A N 1
ATOM 1435 C CA . ASN A 1 191 ? 10.303 9.896 15.809 1 98.05 191 ASN A CA 1
ATOM 1436 C C . ASN A 1 191 ? 10.252 9.322 17.221 1 98.05 191 ASN A C 1
ATOM 1438 O O . ASN A 1 191 ? 10.617 8.165 17.439 1 98.05 191 ASN A O 1
ATOM 1442 N N . ALA A 1 192 ? 9.728 10.048 18.114 1 97.89 192 ALA A N 1
ATOM 1443 C CA . ALA A 1 192 ? 9.752 9.713 19.536 1 97.89 192 ALA A CA 1
ATOM 1444 C C . ALA A 1 192 ? 8.905 8.477 19.823 1 97.89 192 ALA A C 1
ATOM 1446 O O . ALA A 1 192 ? 9.305 7.611 20.605 1 97.89 192 ALA A O 1
ATOM 1447 N N . PHE A 1 193 ? 7.772 8.362 19.228 1 96.14 193 PHE A N 1
ATOM 1448 C CA . PHE A 1 193 ? 6.804 7.308 19.504 1 96.14 193 PHE A CA 1
ATOM 1449 C C . PHE A 1 193 ? 7.401 5.936 19.214 1 96.14 193 PHE A C 1
ATOM 1451 O O . PHE A 1 193 ? 7.383 5.051 20.073 1 96.14 193 PHE A O 1
ATOM 1458 N N . ILE A 1 194 ? 7.942 5.729 17.972 1 96.54 194 ILE A N 1
ATOM 1459 C CA . ILE A 1 194 ? 8.494 4.435 17.586 1 96.54 194 ILE A CA 1
ATOM 1460 C C . ILE A 1 194 ? 9.753 4.147 18.402 1 96.54 194 ILE A C 1
ATOM 1462 O O . ILE A 1 194 ? 9.994 3.005 18.8 1 96.54 194 ILE A O 1
ATOM 1466 N N . MET A 1 195 ? 10.564 5.161 18.666 1 97.37 195 MET A N 1
ATOM 1467 C CA . MET A 1 195 ? 11.779 5.002 19.46 1 97.37 195 MET A CA 1
ATOM 1468 C C . MET A 1 195 ? 11.452 4.487 20.857 1 97.37 195 MET A C 1
ATOM 1470 O O . MET A 1 195 ? 12.078 3.54 21.337 1 97.37 195 MET A O 1
ATOM 1474 N N . ARG A 1 196 ? 10.459 5.076 21.441 1 96.69 196 ARG A N 1
ATOM 1475 C CA . ARG A 1 196 ? 10.044 4.641 22.771 1 96.69 196 ARG A CA 1
ATOM 1476 C C . ARG A 1 196 ? 9.609 3.179 22.758 1 96.69 196 ARG A C 1
ATOM 1478 O O . ARG A 1 196 ? 9.962 2.413 23.657 1 96.69 196 ARG A O 1
ATOM 1485 N N . LYS A 1 197 ? 8.898 2.776 21.77 1 95.85 197 LYS A N 1
ATOM 1486 C CA . LYS A 1 197 ? 8.394 1.413 21.635 1 95.85 197 LYS A CA 1
ATOM 1487 C C . LYS A 1 197 ? 9.539 0.418 21.465 1 95.85 197 LYS A C 1
ATOM 1489 O O . LYS A 1 197 ? 9.371 -0.778 21.711 1 95.85 197 LYS A O 1
ATOM 1494 N N . HIS A 1 198 ? 10.668 0.977 21.066 1 96.33 198 HIS A N 1
ATOM 1495 C CA . HIS A 1 198 ? 11.777 0.079 20.767 1 96.33 198 HIS A CA 1
ATOM 1496 C C . HIS A 1 198 ? 12.92 0.264 21.76 1 96.33 198 HIS A C 1
ATOM 1498 O O . HIS A 1 198 ? 14.087 0.07 21.413 1 96.33 198 HIS A O 1
ATOM 1504 N N . GLY A 1 199 ? 12.69 0.854 22.92 1 95.93 199 GLY A N 1
ATOM 1505 C CA . GLY A 1 199 ? 13.6 0.746 24.049 1 95.93 199 GLY A CA 1
ATOM 1506 C C . GLY A 1 199 ? 14.448 1.986 24.253 1 95.93 199 GLY A C 1
ATOM 1507 O O . GLY A 1 199 ? 15.31 2.018 25.134 1 95.93 199 GLY A O 1
ATOM 1508 N N . PHE A 1 200 ? 14.326 3.04 23.422 1 97.66 200 PHE A N 1
ATOM 1509 C CA . PHE A 1 200 ? 15.043 4.279 23.7 1 97.66 200 PHE A CA 1
ATOM 1510 C C . PHE A 1 200 ? 14.54 4.918 24.989 1 97.66 200 PHE A C 1
ATOM 1512 O O . PHE A 1 200 ? 13.335 4.941 25.247 1 97.66 200 PHE A O 1
ATOM 1519 N N . THR A 1 201 ? 15.488 5.392 25.757 1 97.39 201 THR A N 1
ATOM 1520 C CA . THR A 1 201 ? 15.125 6.05 27.007 1 97.39 201 THR A CA 1
ATOM 1521 C C . THR A 1 201 ? 14.616 7.465 26.747 1 97.39 201 THR A C 1
ATOM 1523 O O . THR A 1 201 ? 14.888 8.044 25.693 1 97.39 201 THR A O 1
ATOM 1526 N N . ASP A 1 202 ? 13.975 8.011 27.736 1 96.83 202 ASP A N 1
ATOM 1527 C CA . ASP A 1 202 ? 13.499 9.386 27.624 1 96.83 202 ASP A CA 1
ATOM 1528 C C . ASP A 1 202 ? 14.666 10.364 27.507 1 96.83 202 ASP A C 1
ATOM 1530 O O . ASP A 1 202 ? 14.566 11.378 26.814 1 96.83 202 ASP A O 1
ATOM 1534 N N . GLU A 1 203 ? 15.721 10.022 28.144 1 97.08 203 GLU A N 1
ATOM 1535 C CA . GLU A 1 203 ? 16.914 10.859 28.059 1 97.08 203 GLU A CA 1
ATOM 1536 C C . GLU A 1 203 ? 17.463 10.895 26.636 1 97.08 203 GLU A C 1
ATOM 1538 O O . GLU A 1 203 ? 17.815 11.962 26.128 1 97.08 203 GLU A O 1
ATOM 1543 N N . GLN A 1 204 ? 17.483 9.706 26.028 1 97.59 204 GLN A N 1
ATOM 1544 C CA . GLN A 1 204 ? 17.95 9.629 24.648 1 97.59 204 GLN A CA 1
ATOM 1545 C C . GLN A 1 204 ? 17.047 10.43 23.715 1 97.59 204 GLN A C 1
ATOM 1547 O O . GLN A 1 204 ? 17.531 11.153 22.842 1 97.59 204 GLN A O 1
ATOM 1552 N N . ILE A 1 205 ? 15.813 10.311 23.909 1 98.14 205 ILE A N 1
ATOM 1553 C CA . ILE A 1 205 ? 14.832 10.992 23.071 1 98.14 205 ILE A CA 1
ATOM 1554 C C . ILE A 1 205 ? 14.942 12.502 23.271 1 98.14 205 ILE A C 1
ATOM 1556 O O . ILE A 1 205 ? 14.87 13.269 22.308 1 98.14 205 ILE A O 1
ATOM 1560 N N . ASP A 1 206 ? 15.137 12.937 24.472 1 97.42 206 ASP A N 1
ATOM 1561 C CA . ASP A 1 206 ? 15.325 14.353 24.771 1 97.42 206 ASP A CA 1
ATOM 1562 C C . ASP A 1 206 ? 16.578 14.897 24.088 1 97.42 206 ASP A C 1
ATOM 1564 O O . ASP A 1 206 ? 16.585 16.03 23.601 1 97.42 206 ASP A O 1
ATOM 1568 N N . ASP A 1 207 ? 17.589 14.113 24.077 1 97.73 207 ASP A N 1
ATOM 1569 C CA . ASP A 1 207 ? 18.827 14.505 23.412 1 97.73 207 ASP A CA 1
ATOM 1570 C C . ASP A 1 207 ? 18.611 14.689 21.911 1 97.73 207 ASP A C 1
ATOM 1572 O O . ASP A 1 207 ? 19.135 15.631 21.314 1 97.73 207 ASP A O 1
ATOM 1576 N N . VAL A 1 208 ? 17.859 13.757 21.347 1 98.22 208 VAL A N 1
ATOM 1577 C CA . VAL A 1 208 ? 17.544 13.855 19.925 1 98.22 208 VAL A CA 1
ATOM 1578 C C . VAL A 1 208 ? 16.754 15.134 19.658 1 98.22 208 VAL A C 1
ATOM 1580 O O . VAL A 1 208 ? 17.066 15.881 18.728 1 98.22 208 VAL A O 1
ATOM 1583 N N . ALA A 1 209 ? 15.786 15.395 20.511 1 97.82 209 ALA A N 1
ATOM 1584 C CA . ALA A 1 209 ? 14.96 16.591 20.361 1 97.82 209 ALA A CA 1
ATOM 1585 C C . ALA A 1 209 ? 15.805 17.857 20.463 1 97.82 209 ALA A C 1
ATOM 1587 O O . ALA A 1 209 ? 15.655 18.778 19.657 1 97.82 209 ALA A O 1
ATOM 1588 N N . LYS A 1 210 ? 16.628 17.888 21.431 1 97.28 210 LYS A N 1
ATOM 1589 C CA . LYS A 1 210 ? 17.5 19.042 21.629 1 97.28 210 LYS A CA 1
ATOM 1590 C C . LYS A 1 210 ? 18.418 19.25 20.428 1 97.28 210 LYS A C 1
ATOM 1592 O O . LYS A 1 210 ? 18.601 20.379 19.967 1 97.28 210 LYS A O 1
ATOM 1597 N N . ALA A 1 211 ? 18.938 18.172 19.93 1 97.57 211 ALA A N 1
ATOM 1598 C CA . ALA A 1 211 ? 19.833 18.247 18.778 1 97.57 211 ALA A CA 1
ATOM 1599 C C . ALA A 1 211 ? 19.127 18.862 17.573 1 97.57 211 ALA A C 1
ATOM 1601 O O . ALA A 1 211 ? 19.648 19.786 16.945 1 97.57 211 ALA A O 1
ATOM 1602 N N . TYR A 1 212 ? 17.96 18.425 17.332 1 96.74 212 TYR A N 1
ATOM 1603 C CA . TYR A 1 212 ? 17.304 18.856 16.103 1 96.74 212 TYR A CA 1
ATOM 1604 C C . TYR A 1 212 ? 16.652 20.222 16.283 1 96.74 212 TYR A C 1
ATOM 1606 O O . TYR A 1 212 ? 16.373 20.918 15.304 1 96.74 212 TYR A O 1
ATOM 1614 N N . ARG A 1 213 ? 16.381 20.643 17.493 1 95.7 213 ARG A N 1
ATOM 1615 C CA . ARG A 1 213 ? 16.033 22.041 17.724 1 95.7 213 ARG A CA 1
ATOM 1616 C C . ARG A 1 213 ? 17.166 22.966 17.293 1 95.7 213 ARG A C 1
ATOM 1618 O O . ARG A 1 213 ? 16.927 23.997 16.661 1 95.7 213 ARG A O 1
ATOM 1625 N N . HIS A 1 214 ? 18.372 22.61 17.582 1 95.07 214 HIS A N 1
ATOM 1626 C CA . HIS A 1 214 ? 19.538 23.408 17.219 1 95.07 214 HIS A CA 1
ATOM 1627 C C . HIS A 1 214 ? 19.744 23.427 15.708 1 95.07 214 HIS A C 1
ATOM 1629 O O . HIS A 1 214 ? 20.163 24.442 15.147 1 95.07 214 HIS A O 1
ATOM 1635 N N . ILE A 1 215 ? 19.35 22.321 15.053 1 94.78 215 ILE A N 1
ATOM 1636 C CA . ILE A 1 215 ? 19.695 22.161 13.644 1 94.78 215 ILE A CA 1
ATOM 1637 C C . ILE A 1 215 ? 18.606 22.782 12.772 1 94.78 215 ILE A C 1
ATOM 1639 O O . ILE A 1 215 ? 18.902 23.503 11.817 1 94.78 215 ILE A O 1
ATOM 1643 N N . TYR A 1 216 ? 17.318 22.518 13.131 1 93.16 216 TYR A N 1
ATOM 1644 C CA . TYR A 1 216 ? 16.24 22.867 12.212 1 93.16 216 TYR A CA 1
ATOM 1645 C C . TYR A 1 216 ? 15.477 24.09 12.707 1 93.16 216 TYR A C 1
ATOM 1647 O O . TYR A 1 216 ? 14.808 24.77 11.926 1 93.16 216 TYR A O 1
ATOM 1655 N N . GLN A 1 217 ? 15.584 24.423 13.954 1 90.3 217 GLN A N 1
ATOM 1656 C CA . GLN A 1 217 ? 14.619 25.389 14.469 1 90.3 217 GLN A CA 1
ATOM 1657 C C . GLN A 1 217 ? 15.322 26.612 15.051 1 90.3 217 GLN A C 1
ATOM 1659 O O . GLN A 1 217 ? 14.673 27.605 15.388 1 90.3 217 GLN A O 1
ATOM 1664 N N . ALA A 1 218 ? 16.57 26.623 15.172 1 88.12 218 ALA A N 1
ATOM 1665 C CA . ALA A 1 218 ? 17.298 27.699 15.84 1 88.12 218 ALA A CA 1
ATOM 1666 C C . ALA A 1 218 ? 17.578 28.851 14.878 1 88.12 218 ALA A C 1
ATOM 1668 O O . ALA A 1 218 ? 18.167 29.862 15.266 1 88.12 218 ALA A O 1
ATOM 1669 N N . GLY A 1 219 ? 17.15 28.721 13.629 1 86.05 219 GLY A N 1
ATOM 1670 C CA . GLY A 1 219 ? 17.328 29.811 12.682 1 86.05 219 GLY A CA 1
ATOM 1671 C C . GLY A 1 219 ? 18.781 30.057 12.322 1 86.05 219 GLY A C 1
ATOM 1672 O O . GLY A 1 219 ? 19.19 31.201 12.115 1 86.05 219 GLY A O 1
ATOM 1673 N N . THR A 1 220 ? 19.601 29.1 12.405 1 86.77 220 THR A N 1
ATOM 1674 C CA . THR A 1 220 ? 21.018 29.189 12.07 1 86.77 220 THR A CA 1
ATOM 1675 C C . THR A 1 220 ? 21.386 28.164 11.002 1 86.77 220 THR A C 1
ATOM 1677 O O . THR A 1 220 ? 20.536 27.389 10.558 1 86.77 220 THR A O 1
ATOM 1680 N N . SER A 1 221 ? 22.607 28.275 10.494 1 90.77 221 SER A N 1
ATOM 1681 C CA . SER A 1 221 ? 23.09 27.319 9.504 1 90.77 221 SER A CA 1
ATOM 1682 C C . SER A 1 221 ? 23.241 25.926 10.107 1 90.77 221 SER A C 1
ATOM 1684 O O . SER A 1 221 ? 23.353 25.781 11.326 1 90.77 221 SER A O 1
ATOM 1686 N N . VAL A 1 222 ? 23.258 24.937 9.254 1 93.35 222 VAL A N 1
ATOM 1687 C CA . VAL A 1 222 ? 23.465 23.563 9.7 1 93.35 222 VAL A CA 1
ATOM 1688 C C . VAL A 1 222 ? 24.805 23.45 10.423 1 93.35 222 VAL A C 1
ATOM 1690 O O . VAL A 1 222 ? 24.916 22.749 11.431 1 93.35 222 VAL A O 1
ATOM 1693 N N . PHE A 1 223 ? 25.775 24.177 9.875 1 93.81 223 PHE A N 1
ATOM 1694 C CA . PHE A 1 223 ? 27.104 24.19 10.476 1 93.81 223 PHE A CA 1
ATOM 1695 C C . PHE A 1 223 ? 27.043 24.691 11.913 1 93.81 223 PHE A C 1
ATOM 1697 O O . PHE A 1 223 ? 27.546 24.035 12.827 1 93.81 223 PHE A O 1
ATOM 1704 N N . ASN A 1 224 ? 26.436 25.828 12.163 1 94.72 224 ASN A N 1
ATOM 1705 C CA . ASN A 1 224 ? 26.324 26.4 13.501 1 94.72 224 ASN A CA 1
ATOM 1706 C C . ASN A 1 224 ? 25.448 25.539 14.406 1 94.72 224 ASN A C 1
ATOM 1708 O O . ASN A 1 224 ? 25.716 25.417 15.603 1 94.72 224 ASN A O 1
ATOM 1712 N N . GLY A 1 225 ? 24.428 24.962 13.833 1 94.8 225 GLY A N 1
ATOM 1713 C CA . GLY A 1 225 ? 23.586 24.041 14.579 1 94.8 225 GLY A CA 1
ATOM 1714 C C . GLY A 1 225 ? 24.346 22.849 15.128 1 94.8 225 GLY A C 1
ATOM 1715 O O . GLY A 1 225 ? 24.152 22.459 16.281 1 94.8 225 GLY A O 1
ATOM 1716 N N . LEU A 1 226 ? 25.23 22.288 14.361 1 95.42 226 LEU A N 1
ATOM 1717 C CA . LEU A 1 226 ? 26.022 21.141 14.79 1 95.42 226 LEU A CA 1
ATOM 1718 C C . LEU A 1 226 ? 26.958 21.524 15.932 1 95.42 226 LEU A C 1
ATOM 1720 O O . LEU A 1 226 ? 27.165 20.739 16.86 1 95.42 226 LEU A O 1
ATOM 1724 N N . LYS A 1 227 ? 27.511 22.712 15.785 1 95.72 227 LYS A N 1
ATOM 1725 C CA . LYS A 1 227 ? 28.38 23.192 16.855 1 95.72 227 LYS A CA 1
ATOM 1726 C C . LYS A 1 227 ? 27.625 23.282 18.178 1 95.72 227 LYS A C 1
ATOM 1728 O O . LYS A 1 227 ? 28.149 22.899 19.226 1 95.72 227 LYS A O 1
ATOM 1733 N N . ARG A 1 228 ? 26.463 23.725 18.084 1 96.62 228 ARG A N 1
ATOM 1734 C CA . ARG A 1 228 ? 25.635 23.851 19.279 1 96.62 228 ARG A CA 1
ATOM 1735 C C . ARG A 1 228 ? 25.26 22.481 19.833 1 96.62 228 ARG A C 1
ATOM 1737 O O . ARG A 1 228 ? 25.193 22.294 21.05 1 96.62 228 ARG A O 1
ATOM 1744 N N . VAL A 1 229 ? 25.02 21.544 18.941 1 96.94 229 VAL A N 1
ATOM 1745 C CA . VAL A 1 229 ? 24.71 20.182 19.365 1 96.94 229 VAL A CA 1
ATOM 1746 C C . VAL A 1 229 ? 25.886 19.604 20.149 1 96.94 229 VAL A C 1
ATOM 1748 O O . VAL A 1 229 ? 25.7 19.019 21.218 1 96.94 229 VAL A O 1
ATOM 1751 N N . GLU A 1 230 ? 27.037 19.796 19.645 1 95.99 230 GLU A N 1
ATOM 1752 C CA . GLU A 1 230 ? 28.235 19.264 20.288 1 95.99 230 GLU A CA 1
ATOM 1753 C C . GLU A 1 230 ? 28.481 19.933 21.637 1 95.99 230 GLU A C 1
ATOM 1755 O O . GLU A 1 230 ? 29.007 19.307 22.56 1 95.99 230 GLU A O 1
ATOM 1760 N N . ALA A 1 231 ? 28.041 21.165 21.737 1 96.12 231 ALA A N 1
ATOM 1761 C CA . ALA A 1 231 ? 28.252 21.928 22.965 1 96.12 231 ALA A CA 1
ATOM 1762 C C . ALA A 1 231 ? 27.17 21.618 23.995 1 96.12 231 ALA A C 1
ATOM 1764 O O . ALA A 1 231 ? 27.457 21.492 25.188 1 96.12 231 ALA A O 1
ATOM 1765 N N . ASP A 1 232 ? 25.935 21.38 23.581 1 96.23 232 ASP A N 1
ATOM 1766 C CA . ASP A 1 232 ? 24.798 21.426 24.495 1 96.23 232 ASP A CA 1
ATOM 1767 C C . ASP A 1 232 ? 24.237 20.028 24.744 1 96.23 232 ASP A C 1
ATOM 1769 O O . ASP A 1 232 ? 23.473 19.82 25.689 1 96.23 232 ASP A O 1
ATOM 1773 N N . VAL A 1 233 ? 24.53 19.092 23.86 1 96.51 233 VAL A N 1
ATOM 1774 C CA . VAL A 1 233 ? 24.006 17.739 24.015 1 96.51 233 VAL A CA 1
ATOM 1775 C C . VAL A 1 233 ? 25.113 16.808 24.505 1 96.51 233 VAL A C 1
ATOM 1777 O O . VAL A 1 233 ? 26.214 16.796 23.949 1 96.51 233 VAL A O 1
ATOM 1780 N N . ALA A 1 234 ? 24.807 16.059 25.536 1 94.65 234 ALA A N 1
ATOM 1781 C CA . ALA A 1 234 ? 25.792 15.151 26.119 1 94.65 234 ALA A CA 1
ATOM 1782 C C . ALA A 1 234 ? 26.229 14.094 25.108 1 94.65 234 ALA A C 1
ATOM 1784 O O . ALA A 1 234 ? 25.417 13.612 24.315 1 94.65 234 ALA A O 1
ATOM 1785 N N . PRO A 1 235 ? 27.538 13.655 25.157 1 94.95 235 PRO A N 1
ATOM 1786 C CA . PRO A 1 235 ? 28.008 12.599 24.258 1 94.95 235 PRO A CA 1
ATOM 1787 C C . PRO A 1 235 ? 27.242 11.29 24.434 1 94.95 235 PRO A C 1
ATOM 1789 O O . PRO A 1 235 ? 27.027 10.843 25.563 1 94.95 235 PRO A O 1
ATOM 1792 N N . SER A 1 236 ? 26.729 10.808 23.435 1 95.87 236 SER A N 1
ATOM 1793 C CA . SER A 1 236 ? 25.976 9.559 23.388 1 95.87 236 SER A CA 1
ATOM 1794 C C . SER A 1 236 ? 25.994 8.955 21.988 1 95.87 236 SER A C 1
ATOM 1796 O O . SER A 1 236 ? 26.461 9.589 21.039 1 95.87 236 SER A O 1
ATOM 1798 N N . ASP A 1 237 ? 25.532 7.717 21.932 1 95.84 237 ASP A N 1
ATOM 1799 C CA . ASP A 1 237 ? 25.455 7.056 20.633 1 95.84 237 ASP A CA 1
ATOM 1800 C C . ASP A 1 237 ? 24.487 7.785 19.703 1 95.84 237 ASP A C 1
ATOM 1802 O O . ASP A 1 237 ? 24.749 7.916 18.506 1 95.84 237 ASP A O 1
ATOM 1806 N N . VAL A 1 238 ? 23.424 8.263 20.27 1 96.82 238 VAL A N 1
ATOM 1807 C CA . VAL A 1 238 ? 22.422 8.948 19.459 1 96.82 238 VAL A CA 1
ATOM 1808 C C . VAL A 1 238 ? 23.002 10.252 18.914 1 96.82 238 VAL A C 1
ATOM 1810 O O . VAL A 1 238 ? 22.825 10.572 17.736 1 96.82 238 VAL A O 1
ATOM 1813 N N . ARG A 1 239 ? 23.651 11.009 19.777 1 97.17 239 ARG A N 1
ATOM 1814 C CA . ARG A 1 239 ? 24.274 12.246 19.318 1 97.17 239 ARG A CA 1
ATOM 1815 C C . ARG A 1 239 ? 25.303 11.969 18.227 1 97.17 239 ARG A C 1
ATOM 1817 O O . ARG A 1 239 ? 25.32 12.646 17.196 1 97.17 239 ARG A O 1
ATOM 1824 N N . SER A 1 240 ? 26.156 10.959 18.463 1 97.76 240 SER A N 1
ATOM 1825 C CA . SER A 1 240 ? 27.204 10.629 17.503 1 97.76 240 SER A CA 1
ATOM 1826 C C . SER A 1 240 ? 26.612 10.214 16.16 1 97.76 240 SER A C 1
ATOM 1828 O O . SER A 1 240 ? 27.147 10.564 15.105 1 97.76 240 SER A O 1
ATOM 1830 N N . ASN A 1 241 ? 25.587 9.456 16.266 1 98.12 241 ASN A N 1
ATOM 1831 C CA . ASN A 1 241 ? 24.925 9.014 15.044 1 98.12 241 ASN A CA 1
ATOM 1832 C C . ASN A 1 241 ? 24.428 10.196 14.216 1 98.12 241 ASN A C 1
ATOM 1834 O O . ASN A 1 241 ? 24.59 10.216 12.995 1 98.12 241 ASN A O 1
ATOM 1838 N N . ILE A 1 242 ? 23.873 11.221 14.815 1 98.09 242 ILE A N 1
ATOM 1839 C CA . ILE A 1 242 ? 23.37 12.418 14.15 1 98.09 242 ILE A CA 1
ATOM 1840 C C . ILE A 1 242 ? 24.535 13.206 13.554 1 98.09 242 ILE A C 1
ATOM 1842 O O . ILE A 1 242 ? 24.527 13.534 12.366 1 98.09 242 ILE A O 1
ATOM 1846 N N . VAL A 1 243 ? 25.519 13.462 14.355 1 97.56 243 VAL A N 1
ATOM 1847 C CA . VAL A 1 243 ? 26.643 14.306 13.965 1 97.56 243 VAL A CA 1
ATOM 1848 C C . VAL A 1 243 ? 27.423 13.638 12.834 1 97.56 243 VAL A C 1
ATOM 1850 O O . VAL A 1 243 ? 27.762 14.284 11.84 1 97.56 243 VAL A O 1
ATOM 1853 N N . ASP A 1 244 ? 27.645 12.347 12.984 1 97.89 244 ASP A N 1
ATOM 1854 C CA . ASP A 1 244 ? 28.408 11.614 11.979 1 97.89 244 ASP A CA 1
ATOM 1855 C C . ASP A 1 244 ? 27.678 11.6 10.638 1 97.89 244 ASP A C 1
ATOM 1857 O O . ASP A 1 244 ? 28.303 11.729 9.583 1 97.89 244 ASP A O 1
ATOM 1861 N N . PHE A 1 245 ? 26.417 11.429 10.681 1 98.02 245 PHE A N 1
ATOM 1862 C CA . PHE A 1 245 ? 25.637 11.411 9.449 1 98.02 245 PHE A CA 1
ATOM 1863 C C . PHE A 1 245 ? 25.735 12.749 8.726 1 98.02 245 PHE A C 1
ATOM 1865 O O . PHE A 1 245 ? 26.023 12.794 7.528 1 98.02 245 PHE A O 1
ATOM 1872 N N . ILE A 1 246 ? 25.443 13.849 9.419 1 96.55 246 ILE A N 1
ATOM 1873 C CA . ILE A 1 246 ? 25.367 15.174 8.813 1 96.55 246 ILE A CA 1
ATOM 1874 C C . ILE A 1 246 ? 26.741 15.578 8.283 1 96.55 246 ILE A C 1
ATOM 1876 O O . ILE A 1 246 ? 26.856 16.093 7.168 1 96.55 246 ILE A O 1
ATOM 1880 N N . ARG A 1 247 ? 27.74 15.31 9.021 1 95.65 247 ARG A N 1
ATOM 1881 C CA . ARG A 1 247 ? 29.095 15.598 8.56 1 95.65 247 ARG A CA 1
ATOM 1882 C C . ARG A 1 247 ? 29.45 14.752 7.342 1 95.65 247 ARG A C 1
ATOM 1884 O O . ARG A 1 247 ? 30.112 15.232 6.419 1 95.65 247 ARG A O 1
ATOM 1891 N N . GLY A 1 248 ? 28.976 13.559 7.407 1 95.29 248 GLY A N 1
ATOM 1892 C CA . GLY A 1 248 ? 29.261 12.646 6.312 1 95.29 248 GLY A CA 1
ATOM 1893 C C . GLY A 1 248 ? 28.631 13.074 4.999 1 95.29 248 GLY A C 1
ATOM 1894 O O . GLY A 1 248 ? 29.059 12.638 3.928 1 95.29 248 GLY A O 1
ATOM 1895 N N . HIS A 1 249 ? 27.66 13.937 5.08 1 95.05 249 HIS A N 1
ATOM 1896 C CA . HIS A 1 249 ? 26.978 14.397 3.875 1 95.05 249 HIS A CA 1
ATOM 1897 C C . HIS A 1 249 ? 27.253 15.875 3.618 1 95.05 249 HIS A C 1
ATOM 1899 O O . HIS A 1 249 ? 26.419 16.574 3.037 1 95.05 249 HIS A O 1
ATOM 1905 N N . GLN A 1 250 ? 28.29 16.4 4.146 1 91.78 250 GLN A N 1
ATOM 1906 C CA . GLN A 1 250 ? 28.774 17.757 3.915 1 91.78 250 GLN A CA 1
ATOM 1907 C C . GLN A 1 250 ? 27.713 18.79 4.285 1 91.78 250 GLN A C 1
ATOM 1909 O O . GLN A 1 250 ? 27.499 19.758 3.552 1 91.78 250 GLN A O 1
ATOM 1914 N N . LEU A 1 251 ? 26.979 18.527 5.323 1 85.42 251 LEU A N 1
ATOM 1915 C CA . LEU A 1 251 ? 25.991 19.42 5.92 1 85.42 251 LEU A CA 1
ATOM 1916 C C . LEU A 1 251 ? 24.782 19.583 5.005 1 85.42 251 LEU A C 1
ATOM 1918 O O . LEU A 1 251 ? 23.922 20.432 5.251 1 85.42 251 LEU A O 1
ATOM 1922 N N . LYS A 1 252 ? 24.706 18.748 3.914 1 90.15 252 LYS A N 1
ATOM 1923 C CA . LYS A 1 252 ? 23.584 18.822 2.982 1 90.15 252 LYS A CA 1
ATOM 1924 C C . LYS A 1 252 ? 22.461 17.876 3.398 1 90.15 252 LYS A C 1
ATOM 1926 O O . LYS A 1 252 ? 22.496 16.685 3.08 1 90.15 252 LYS A O 1
ATOM 1931 N N . ILE A 1 253 ? 21.49 18.421 4.137 1 93.33 253 ILE A N 1
ATOM 1932 C CA . ILE A 1 253 ? 20.362 17.617 4.597 1 93.33 253 ILE A CA 1
ATOM 1933 C C . ILE A 1 253 ? 19.051 18.284 4.185 1 93.33 253 ILE A C 1
ATOM 1935 O O . ILE A 1 253 ? 19.035 19.463 3.823 1 93.33 253 ILE A O 1
ATOM 1939 N N . VAL A 1 254 ? 17.989 17.485 4.2 1 89 254 VAL A N 1
ATOM 1940 C CA . VAL A 1 254 ? 16.67 17.922 3.757 1 89 254 VAL A CA 1
ATOM 1941 C C . VAL A 1 254 ? 16.098 18.929 4.752 1 89 254 VAL A C 1
ATOM 1943 O O . VAL A 1 254 ? 16.422 18.889 5.941 1 89 254 VAL A O 1
ATOM 1946 N N . ALA A 1 255 ? 15.103 19.737 4.228 1 66.71 255 ALA A N 1
ATOM 1947 C CA . ALA A 1 255 ? 14.112 20.521 4.96 1 66.71 255 ALA A CA 1
ATOM 1948 C C . ALA A 1 255 ? 14.782 21.602 5.804 1 66.71 255 ALA A C 1
ATOM 1950 O O . ALA A 1 255 ? 14.242 22.019 6.832 1 66.71 255 ALA A O 1
ATOM 1951 N N . VAL A 1 256 ? 16.122 21.942 5.413 1 63.8 256 VAL A N 1
ATOM 1952 C CA . VAL A 1 256 ? 16.602 23.143 6.089 1 63.8 256 VAL A CA 1
ATOM 1953 C C . VAL A 1 256 ? 16.001 24.383 5.43 1 63.8 256 VAL A C 1
ATOM 1955 O O . VAL A 1 256 ? 15.984 24.494 4.202 1 63.8 256 VAL A O 1
ATOM 1958 N N . PRO A 1 257 ? 14.991 24.956 6.059 1 50.69 257 PRO A N 1
ATOM 1959 C CA . PRO A 1 257 ? 14.497 26.2 5.464 1 50.69 257 PRO A CA 1
ATOM 1960 C C . PRO A 1 257 ? 15.607 27.024 4.814 1 50.69 257 PRO A C 1
ATOM 1962 O O . PRO A 1 257 ? 16.644 27.268 5.435 1 50.69 257 PRO A O 1
ATOM 1965 N N . THR A 1 258 ? 15.992 26.675 3.553 1 46.82 258 THR A N 1
ATOM 1966 C CA . THR A 1 258 ? 16.926 27.627 2.962 1 46.82 258 THR A CA 1
ATOM 1967 C C . THR A 1 258 ? 16.417 29.057 3.125 1 46.82 258 THR A C 1
ATOM 1969 O O . THR A 1 258 ? 15.209 29.299 3.084 1 46.82 258 THR A O 1
ATOM 1972 N N . GLU A 1 259 ? 17.121 30.004 3.668 1 36.82 259 GLU A N 1
ATOM 1973 C CA . GLU A 1 259 ? 16.831 31.424 3.493 1 36.82 259 GLU A CA 1
ATOM 1974 C C . GLU A 1 259 ? 16.25 31.703 2.11 1 36.82 259 GLU A C 1
ATOM 1976 O O . GLU A 1 259 ? 16.702 31.133 1.115 1 36.82 259 GLU A O 1
ATOM 1981 N N . LEU A 1 260 ? 14.939 32.085 1.987 1 31.21 260 LEU A N 1
ATOM 1982 C CA . LEU A 1 260 ? 14.502 32.819 0.804 1 31.21 260 LEU A CA 1
ATOM 1983 C C . LEU A 1 260 ? 15.663 33.587 0.182 1 31.21 260 LEU A C 1
ATOM 1985 O O . LEU A 1 260 ? 16.28 34.429 0.839 1 31.21 260 LEU A O 1
ATOM 1989 N N . GLU A 1 261 ? 16.428 32.964 -0.788 1 25.16 261 GLU A N 1
ATOM 1990 C CA . GLU A 1 261 ? 16.919 34.012 -1.679 1 25.16 261 GLU A CA 1
ATOM 1991 C C . GLU A 1 261 ? 15.765 34.74 -2.362 1 25.16 261 GLU A C 1
ATOM 1993 O O . GLU A 1 261 ? 14.777 34.117 -2.756 1 25.16 261 GLU A O 1
ATOM 1998 N N . MET B 1 1 ? -15.731 -23.563 -18.587 1 90.59 1 MET B N 1
ATOM 1999 C CA . MET B 1 1 ? -14.504 -24.135 -19.134 1 90.59 1 MET B CA 1
ATOM 2000 C C . MET B 1 1 ? -13.308 -23.807 -18.246 1 90.59 1 MET B C 1
ATOM 2002 O O . MET B 1 1 ? -13.074 -22.643 -17.918 1 90.59 1 MET B O 1
ATOM 2006 N N . ILE B 1 2 ? -12.691 -24.752 -17.739 1 95.39 2 ILE B N 1
ATOM 2007 C CA . ILE B 1 2 ? -11.497 -24.626 -16.912 1 95.39 2 ILE B CA 1
ATOM 2008 C C . ILE B 1 2 ? -10.274 -25.1 -17.694 1 95.39 2 ILE B C 1
ATOM 2010 O O . ILE B 1 2 ? -10.183 -26.272 -18.065 1 95.39 2 ILE B O 1
ATOM 2014 N N . SER B 1 3 ? -9.389 -24.158 -17.975 1 96.56 3 SER B N 1
ATOM 2015 C CA . SER B 1 3 ? -8.194 -24.492 -18.743 1 96.56 3 SER B CA 1
ATOM 2016 C C . SER B 1 3 ? -7.337 -25.521 -18.014 1 96.56 3 SER B C 1
ATOM 2018 O O . SER B 1 3 ? -7.108 -25.404 -16.809 1 96.56 3 SER B O 1
ATOM 2020 N N . PRO B 1 4 ? -6.771 -26.447 -18.698 1 95.61 4 PRO B N 1
ATOM 2021 C CA . PRO B 1 4 ? -5.855 -27.409 -18.08 1 95.61 4 PRO B CA 1
ATOM 2022 C C . PRO B 1 4 ? -4.538 -26.772 -17.642 1 95.61 4 PRO B C 1
ATOM 2024 O O . PRO B 1 4 ? -3.763 -27.391 -16.909 1 95.61 4 PRO B O 1
ATOM 2027 N N . LEU B 1 5 ? -4.316 -25.559 -18.117 1 96.01 5 LEU B N 1
ATOM 2028 C CA . LEU B 1 5 ? -3.075 -24.878 -17.765 1 96.01 5 LEU B CA 1
ATOM 2029 C C 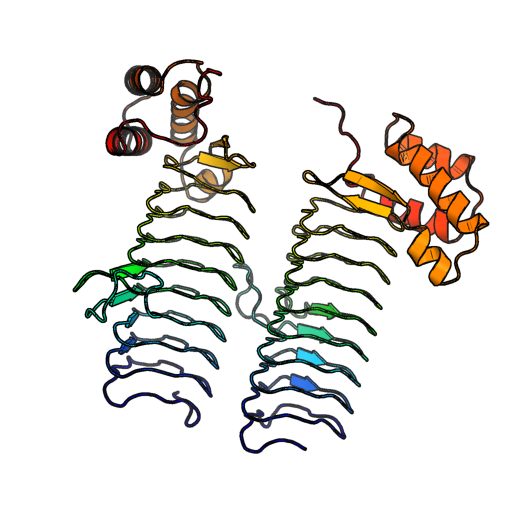. LEU B 1 5 ? -3.264 -24.009 -16.526 1 96.01 5 LEU B C 1
ATOM 2031 O O . LEU B 1 5 ? -2.32 -23.362 -16.067 1 96.01 5 LEU B O 1
ATOM 2035 N N . ALA B 1 6 ? -4.469 -24.005 -16.012 1 97.38 6 ALA B N 1
ATOM 2036 C CA . ALA B 1 6 ? -4.722 -23.343 -14.735 1 97.38 6 ALA B CA 1
ATOM 2037 C C . ALA B 1 6 ? -4.445 -24.284 -13.565 1 97.38 6 ALA B C 1
ATOM 2039 O O . ALA B 1 6 ? -4.462 -25.507 -13.727 1 97.38 6 ALA B O 1
ATOM 2040 N N . HIS B 1 7 ? -4.012 -23.786 -12.49 1 98.1 7 HIS B N 1
ATOM 2041 C CA . HIS B 1 7 ? -3.957 -24.558 -11.254 1 98.1 7 HIS B CA 1
ATOM 2042 C C . HIS B 1 7 ? -5.187 -24.303 -10.39 1 98.1 7 HIS B C 1
ATOM 2044 O O . HIS B 1 7 ? -5.378 -23.194 -9.886 1 98.1 7 HIS B O 1
ATOM 2050 N N . VAL B 1 8 ? -6.001 -25.324 -10.219 1 98.28 8 VAL B N 1
ATOM 2051 C CA . VAL B 1 8 ? -7.181 -25.24 -9.366 1 98.28 8 VAL B CA 1
ATOM 2052 C C . VAL B 1 8 ? -7.118 -26.318 -8.287 1 98.28 8 VAL B C 1
ATOM 2054 O O . VAL B 1 8 ? -7.147 -27.513 -8.592 1 98.28 8 VAL B O 1
ATOM 2057 N N . ASP B 1 9 ? -6.949 -25.865 -7.085 1 97.75 9 ASP B N 1
ATOM 2058 C CA . ASP B 1 9 ? -6.924 -26.843 -6.001 1 97.75 9 ASP B CA 1
ATOM 2059 C C . ASP B 1 9 ? -8.201 -27.68 -5.986 1 97.75 9 ASP B C 1
ATOM 2061 O O . ASP B 1 9 ? -9.299 -27.148 -6.163 1 97.75 9 ASP B O 1
ATOM 2065 N N . PRO B 1 10 ? -8.085 -28.941 -5.755 1 97.56 10 PRO B N 1
ATOM 2066 C CA . PRO B 1 10 ? -9.255 -29.821 -5.783 1 97.56 10 PRO B CA 1
ATOM 2067 C C . PRO B 1 10 ? -10.278 -29.478 -4.703 1 97.56 10 PRO B C 1
ATOM 2069 O O . PRO B 1 10 ? -11.453 -29.833 -4.825 1 97.56 10 PRO B O 1
ATOM 2072 N N . ALA B 1 11 ? -9.838 -28.757 -3.691 1 98.19 11 ALA B N 1
ATOM 2073 C CA . ALA B 1 11 ? -10.736 -28.442 -2.583 1 98.19 11 ALA B CA 1
ATOM 2074 C C . ALA B 1 11 ? -11.554 -27.188 -2.88 1 98.19 11 ALA B C 1
ATOM 2076 O O . ALA B 1 11 ? -12.52 -26.888 -2.175 1 98.19 11 ALA B O 1
ATOM 2077 N N . ALA B 1 12 ? -11.169 -26.506 -3.922 1 98.44 12 ALA B N 1
ATOM 2078 C CA . ALA B 1 12 ? -11.906 -25.295 -4.277 1 98.44 12 ALA B CA 1
ATOM 2079 C C . ALA B 1 12 ? -13.302 -25.634 -4.793 1 98.44 12 ALA B C 1
ATOM 2081 O O . ALA B 1 12 ? -13.492 -26.648 -5.468 1 98.44 12 ALA B O 1
ATOM 2082 N N . LYS B 1 13 ? -14.275 -24.816 -4.449 1 98.72 13 LYS B N 1
ATOM 2083 C CA . LYS B 1 13 ? -15.643 -24.972 -4.934 1 98.72 13 LYS B CA 1
ATOM 2084 C C . LYS B 1 13 ? -15.931 -24.014 -6.087 1 98.72 13 LYS B C 1
ATOM 2086 O O . LYS B 1 13 ? -16.023 -22.802 -5.885 1 98.72 13 LYS B O 1
ATOM 2091 N N . ILE B 1 14 ? -16.181 -24.556 -7.234 1 98.65 14 ILE B N 1
ATOM 2092 C CA . ILE B 1 14 ? -16.378 -23.768 -8.446 1 98.65 14 ILE B CA 1
ATOM 2093 C C . ILE B 1 14 ? -17.817 -23.92 -8.934 1 98.65 14 ILE B C 1
ATOM 2095 O O . ILE B 1 14 ? -18.291 -25.039 -9.145 1 98.65 14 ILE B O 1
ATOM 2099 N N . GLY B 1 15 ? -18.476 -22.823 -9.053 1 98.46 15 GLY B N 1
ATOM 2100 C CA . GLY B 1 15 ? -19.863 -22.831 -9.488 1 98.46 15 GLY B CA 1
ATOM 2101 C C . GLY B 1 15 ? -20.031 -23.249 -10.937 1 98.46 15 GLY B C 1
ATOM 2102 O O . GLY B 1 15 ? -19.075 -23.696 -11.574 1 98.46 15 GLY B O 1
ATOM 2103 N N . ASN B 1 16 ? -21.248 -23.024 -11.492 1 98.33 16 ASN B N 1
ATOM 2104 C CA . ASN B 1 16 ? -21.587 -23.4 -12.86 1 98.33 16 ASN B CA 1
ATOM 2105 C C . ASN B 1 16 ? -21.14 -22.338 -13.861 1 98.33 16 ASN B C 1
ATOM 2107 O O . ASN B 1 16 ? -21.208 -21.141 -13.574 1 98.33 16 ASN B O 1
ATOM 2111 N N . ASN B 1 17 ? -20.715 -22.766 -15.006 1 98.4 17 ASN B N 1
ATOM 2112 C CA . ASN B 1 17 ? -20.401 -21.905 -16.141 1 98.4 17 ASN B CA 1
ATOM 2113 C C . ASN B 1 17 ? -19.287 -20.918 -15.804 1 98.4 17 ASN B C 1
ATOM 2115 O O . ASN B 1 17 ? -19.358 -19.745 -16.174 1 98.4 17 ASN B O 1
ATOM 2119 N N . VAL B 1 18 ? -18.463 -21.314 -14.95 1 98.74 18 VAL B N 1
ATOM 2120 C CA . VAL B 1 18 ? -17.288 -20.507 -14.641 1 98.74 18 VAL B CA 1
ATOM 2121 C C . VAL B 1 18 ? -16.201 -20.754 -15.684 1 98.74 18 VAL B C 1
ATOM 2123 O O . VAL B 1 18 ? -15.959 -21.897 -16.079 1 98.74 18 VAL B O 1
ATOM 2126 N N . LYS B 1 19 ? -15.616 -19.68 -16.188 1 98.84 19 LYS B N 1
ATOM 2127 C CA . LYS B 1 19 ? -14.481 -19.768 -17.101 1 98.84 19 LYS B CA 1
ATOM 2128 C C . LYS B 1 19 ? -13.173 -19.438 -16.387 1 98.84 19 LYS B C 1
ATOM 2130 O O . LYS B 1 19 ? -13.017 -18.344 -15.841 1 98.84 19 LYS B O 1
ATOM 2135 N N . ILE B 1 20 ? -12.254 -20.316 -16.345 1 98.74 20 ILE B N 1
ATOM 2136 C CA . ILE B 1 20 ? -10.931 -20.113 -15.763 1 98.74 20 ILE B CA 1
ATOM 2137 C C . ILE B 1 20 ? -9.863 -20.274 -16.842 1 98.74 20 ILE B C 1
ATOM 2139 O O . ILE B 1 20 ? -9.666 -21.37 -17.371 1 98.74 20 ILE B O 1
ATOM 2143 N N . TYR B 1 21 ? -9.197 -19.205 -17.152 1 98.56 21 TYR B N 1
ATOM 2144 C CA . TYR B 1 21 ? -8.24 -19.16 -18.253 1 98.56 21 TYR B CA 1
ATOM 2145 C C . TYR B 1 21 ? -6.887 -19.714 -17.822 1 98.56 21 TYR B C 1
ATOM 2147 O O . TYR B 1 21 ? -6.651 -19.938 -16.632 1 98.56 21 TYR B O 1
ATOM 2155 N N . PRO B 1 22 ? -6.006 -19.955 -18.786 1 97.8 22 PRO B N 1
ATOM 2156 C CA . PRO B 1 22 ? -4.689 -20.512 -18.469 1 97.8 22 PRO B CA 1
ATOM 2157 C C . PRO B 1 22 ? -3.906 -19.65 -17.481 1 97.8 22 PRO B C 1
ATOM 2159 O O . PRO B 1 22 ? -4 -18.421 -17.519 1 97.8 22 PRO B O 1
ATOM 2162 N N . PHE B 1 23 ? -3.154 -20.341 -16.529 1 98.01 23 PHE B N 1
ATOM 2163 C CA . PHE B 1 23 ? -2.167 -19.747 -15.636 1 98.01 23 PHE B CA 1
ATOM 2164 C C . PHE B 1 23 ? -2.848 -19.01 -14.49 1 98.01 23 PHE B C 1
ATOM 2166 O O . PHE B 1 23 ? -2.219 -18.2 -13.805 1 98.01 23 PHE B O 1
ATOM 2173 N N . ALA B 1 24 ? -4.126 -19.256 -14.381 1 98.56 24 ALA B N 1
ATOM 2174 C CA . ALA B 1 24 ? -4.78 -18.804 -13.155 1 98.56 24 ALA B CA 1
ATOM 2175 C C . ALA B 1 24 ? -4.445 -19.724 -11.984 1 98.56 24 ALA B C 1
ATOM 2177 O O . ALA B 1 24 ? -4.198 -20.917 -12.175 1 98.56 24 ALA B O 1
ATOM 2178 N N . PHE B 1 25 ? -4.321 -19.155 -10.817 1 98.68 25 PHE B N 1
ATOM 2179 C CA . PHE B 1 25 ? -4.062 -19.908 -9.596 1 98.68 25 PHE B CA 1
ATOM 2180 C C . PHE B 1 25 ? -5.233 -19.789 -8.627 1 98.68 25 PHE B C 1
ATOM 2182 O O . PHE B 1 25 ? -5.551 -18.692 -8.162 1 98.68 25 PHE B O 1
ATOM 2189 N N . ILE B 1 26 ? -5.895 -20.9 -8.296 1 98.77 26 ILE B N 1
ATOM 2190 C CA . ILE B 1 26 ? -6.987 -20.943 -7.329 1 98.77 26 ILE B CA 1
ATOM 2191 C C . ILE B 1 26 ? -6.598 -21.832 -6.15 1 98.77 26 ILE B C 1
ATOM 2193 O O . ILE B 1 26 ? -6.356 -23.029 -6.321 1 98.77 26 ILE B O 1
ATOM 2197 N N . ASP B 1 27 ? -6.546 -21.373 -5.009 1 97.94 27 ASP B N 1
ATOM 2198 C CA . ASP B 1 27 ? -6.14 -22.061 -3.787 1 97.94 27 ASP B CA 1
ATOM 2199 C C . ASP B 1 27 ? -7.258 -22.961 -3.266 1 97.94 27 ASP B C 1
ATOM 2201 O O . ASP B 1 27 ? -8.312 -23.077 -3.894 1 97.94 27 ASP B O 1
ATOM 2205 N N . ALA B 1 28 ? -7.028 -23.66 -2.197 1 97.3 28 ALA B N 1
ATOM 2206 C CA . ALA B 1 28 ? -7.901 -24.711 -1.679 1 97.3 28 ALA B CA 1
ATOM 2207 C C . ALA B 1 28 ? -9.186 -24.123 -1.103 1 97.3 28 ALA B C 1
ATOM 2209 O O . ALA B 1 28 ? -10.276 -24.367 -1.625 1 97.3 28 ALA B O 1
ATOM 2210 N N . ASP B 1 29 ? -9.207 -23.269 -0.092 1 98.03 29 ASP B N 1
ATOM 2211 C CA . ASP B 1 29 ? -10.377 -22.716 0.583 1 98.03 29 ASP B CA 1
ATOM 2212 C C . ASP B 1 29 ? -10.93 -21.511 -0.176 1 98.03 29 ASP B C 1
ATOM 2214 O O . ASP B 1 29 ? -10.943 -20.394 0.347 1 98.03 29 ASP B O 1
ATOM 2218 N N . VAL B 1 30 ? -11.378 -21.833 -1.413 1 98.75 30 VAL B N 1
ATOM 2219 C CA . VAL B 1 30 ? -11.93 -20.809 -2.294 1 98.75 30 VAL B CA 1
ATOM 222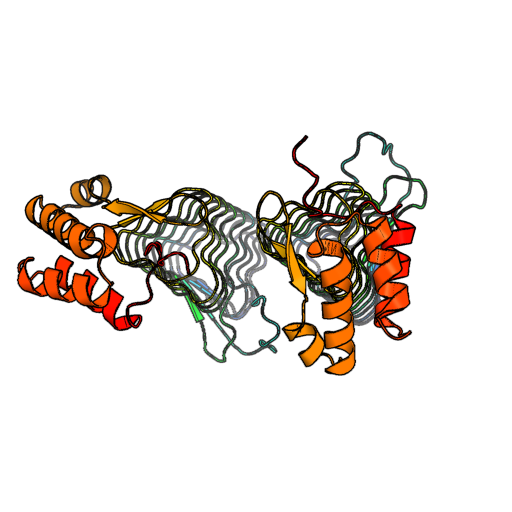0 C C . VAL B 1 30 ? -13.303 -21.247 -2.798 1 98.75 30 VAL B C 1
ATOM 2222 O O . VAL B 1 30 ? -13.513 -22.423 -3.103 1 98.75 30 VAL B O 1
ATOM 2225 N N . GLU B 1 31 ? -14.241 -20.354 -2.816 1 98.91 31 GLU B N 1
ATOM 2226 C CA . GLU B 1 31 ? -15.554 -20.545 -3.424 1 98.91 31 GLU B CA 1
ATOM 2227 C C . GLU B 1 31 ? -15.822 -19.497 -4.501 1 98.91 31 GLU B C 1
ATOM 2229 O O . GLU B 1 31 ? -15.716 -18.296 -4.245 1 98.91 31 GLU B O 1
ATOM 2234 N N . ILE B 1 32 ? -16.168 -19.921 -5.717 1 98.86 32 ILE B N 1
ATOM 2235 C CA . ILE B 1 32 ? -16.48 -19.028 -6.828 1 98.86 32 ILE B CA 1
ATOM 2236 C C . ILE B 1 32 ? -17.879 -19.334 -7.359 1 98.86 32 ILE B C 1
ATOM 2238 O O . ILE B 1 32 ? -18.17 -20.469 -7.741 1 98.86 32 ILE B O 1
ATOM 2242 N N . GLY B 1 33 ? -18.717 -18.359 -7.359 1 98.82 33 GLY B N 1
ATOM 2243 C CA . GLY B 1 33 ? -20.095 -18.532 -7.791 1 98.82 33 GLY B CA 1
ATOM 2244 C C . GLY B 1 33 ? -20.234 -18.693 -9.293 1 98.82 33 GLY B C 1
ATOM 2245 O O . GLY B 1 33 ? -19.24 -18.661 -10.021 1 98.82 33 GLY B O 1
ATOM 2246 N N . ASP B 1 34 ? -21.494 -18.794 -9.794 1 98.78 34 ASP B N 1
ATOM 2247 C CA . ASP B 1 34 ? -21.812 -19.119 -11.181 1 98.78 34 ASP B CA 1
ATOM 2248 C C . ASP B 1 34 ? -21.427 -17.973 -12.115 1 98.78 34 ASP B C 1
ATOM 2250 O O . ASP B 1 34 ? -21.469 -16.805 -11.723 1 98.78 34 ASP B O 1
ATOM 2254 N N . ASP B 1 35 ? -20.992 -18.271 -13.278 1 98.78 35 ASP B N 1
ATOM 2255 C CA . ASP B 1 35 ? -20.883 -17.377 -14.426 1 98.78 35 ASP B CA 1
ATOM 2256 C C . ASP B 1 35 ? -19.759 -16.363 -14.228 1 98.78 35 ASP B C 1
ATOM 2258 O O . ASP B 1 35 ? -19.82 -15.249 -14.753 1 98.78 35 ASP B O 1
ATOM 2262 N N . CYS B 1 36 ? -18.82 -16.721 -13.404 1 98.88 36 CYS B N 1
ATOM 2263 C CA . CYS B 1 36 ? -17.641 -15.879 -13.23 1 98.88 36 CYS B CA 1
ATOM 2264 C C . CYS B 1 36 ? -16.619 -16.138 -14.33 1 98.88 36 CYS B C 1
ATOM 2266 O O . CYS B 1 36 ? -16.601 -17.216 -14.925 1 98.88 36 CYS B O 1
ATOM 2268 N N . VAL B 1 37 ? -15.853 -15.117 -14.654 1 98.95 37 VAL B N 1
ATOM 2269 C CA . VAL B 1 37 ? -14.745 -15.214 -15.598 1 98.95 37 VAL B CA 1
ATOM 2270 C C . VAL B 1 37 ? -13.437 -14.848 -14.9 1 98.95 37 VAL B C 1
ATOM 2272 O O . VAL B 1 37 ? -13.276 -13.724 -14.42 1 98.95 37 VAL B O 1
ATOM 2275 N N . ILE B 1 38 ? -12.54 -15.754 -14.836 1 98.9 38 ILE B N 1
ATOM 2276 C CA . ILE B 1 38 ? -11.228 -15.553 -14.231 1 98.9 38 ILE B CA 1
ATOM 2277 C C . ILE B 1 38 ? -10.157 -15.515 -15.32 1 98.9 38 ILE B C 1
ATOM 2279 O O . ILE B 1 38 ? -9.829 -16.546 -15.912 1 98.9 38 ILE B O 1
ATOM 2283 N N . MET B 1 39 ? -9.548 -14.39 -15.585 1 98.77 39 MET B N 1
ATOM 2284 C CA . MET B 1 39 ? -8.593 -14.178 -16.669 1 98.77 39 MET B CA 1
ATOM 2285 C C . MET B 1 39 ? -7.228 -14.757 -16.313 1 98.77 39 MET B C 1
ATOM 2287 O O . MET B 1 39 ? -6.993 -15.144 -15.167 1 98.77 39 MET B O 1
ATOM 2291 N N . PRO B 1 40 ? -6.331 -14.867 -17.272 1 98.26 40 PRO B N 1
ATOM 2292 C CA . PRO B 1 40 ? -5.009 -15.436 -16.996 1 98.26 40 PRO B CA 1
ATOM 2293 C C . PRO B 1 40 ? -4.252 -14.669 -15.913 1 98.26 40 PRO B C 1
ATOM 2295 O O . PRO B 1 40 ? -4.41 -13.452 -15.789 1 98.26 40 PRO B O 1
ATOM 2298 N N . TYR B 1 41 ? -3.428 -15.406 -15.115 1 97.97 41 TYR B N 1
ATOM 2299 C CA . TYR B 1 41 ? -2.471 -14.864 -14.157 1 97.97 41 TYR B CA 1
ATOM 2300 C C . TYR B 1 41 ? -3.183 -14.309 -12.929 1 97.97 41 TYR B C 1
ATOM 2302 O O . TYR B 1 41 ? -2.575 -13.614 -12.112 1 97.97 41 TYR B O 1
ATOM 2310 N N . VAL B 1 42 ? -4.466 -14.588 -12.829 1 98.65 42 VAL B N 1
ATOM 2311 C CA . VAL B 1 42 ? -5.19 -14.204 -11.621 1 98.65 42 VAL B CA 1
ATOM 2312 C C . VAL B 1 42 ? -4.887 -15.196 -10.501 1 98.65 42 VAL B C 1
ATOM 2314 O O . VAL B 1 42 ? -4.783 -16.401 -10.741 1 98.65 42 VAL B O 1
ATOM 2317 N N . SER B 1 43 ? -4.689 -14.722 -9.322 1 98.71 43 SER B N 1
ATOM 2318 C CA . SER B 1 43 ? -4.589 -15.555 -8.128 1 98.71 43 SER B CA 1
ATOM 2319 C C . SER B 1 43 ? -5.788 -15.347 -7.208 1 98.71 43 SER B C 1
ATOM 2321 O O . SER B 1 43 ? -6.081 -14.219 -6.807 1 98.71 43 SER B O 1
ATOM 2323 N N . ILE B 1 44 ? -6.49 -16.336 -6.887 1 98.88 44 ILE B N 1
ATOM 2324 C CA . ILE B 1 44 ? -7.536 -16.32 -5.87 1 98.88 44 ILE B CA 1
ATOM 2325 C C . ILE B 1 44 ? -7.093 -17.141 -4.661 1 98.88 44 ILE B C 1
ATOM 2327 O O . ILE B 1 44 ? -6.978 -18.366 -4.744 1 98.88 44 ILE B O 1
ATOM 2331 N N . MET B 1 45 ? -6.888 -16.515 -3.603 1 98.6 45 MET B N 1
ATOM 2332 C CA . MET B 1 45 ? -6.171 -17.103 -2.475 1 98.6 45 MET B CA 1
ATOM 2333 C C . MET B 1 45 ? -7.143 -17.704 -1.466 1 98.6 45 MET B C 1
ATOM 2335 O O . MET B 1 45 ? -8.344 -17.431 -1.515 1 98.6 45 MET B O 1
ATOM 2339 N N . ASP B 1 46 ? -6.549 -18.433 -0.531 1 97.59 46 ASP B N 1
ATOM 2340 C CA . ASP B 1 46 ? -7.303 -19.111 0.519 1 97.59 46 ASP B CA 1
ATOM 2341 C C . ASP B 1 46 ? -8.183 -18.127 1.287 1 97.59 46 ASP B C 1
ATOM 2343 O O . ASP B 1 46 ? -7.759 -17.008 1.584 1 97.59 46 ASP B O 1
ATOM 2347 N N . GLY B 1 47 ? -9.427 -18.549 1.59 1 98.35 47 GLY B N 1
ATOM 2348 C CA . GLY B 1 47 ? -10.335 -17.731 2.379 1 98.35 47 GLY B CA 1
ATOM 2349 C C . GLY B 1 47 ? -11.228 -16.844 1.532 1 98.35 47 GLY B C 1
ATOM 2350 O O . GLY B 1 47 ? -12.059 -16.104 2.062 1 98.35 47 GLY B O 1
ATOM 2351 N N . THR B 1 48 ? -11.19 -16.947 0.228 1 98.83 48 THR B N 1
ATOM 2352 C CA . THR B 1 48 ? -11.913 -16.041 -0.658 1 98.83 48 THR B CA 1
ATOM 2353 C C . THR B 1 48 ? -13.272 -16.624 -1.037 1 98.83 48 THR B C 1
ATOM 2355 O O . THR B 1 48 ? -13.379 -17.813 -1.342 1 98.83 48 THR B O 1
ATOM 2358 N N . ARG B 1 49 ? -14.302 -15.846 -0.925 1 98.92 49 ARG B N 1
ATOM 2359 C CA . ARG B 1 49 ? -15.655 -16.141 -1.384 1 98.92 49 ARG B CA 1
ATOM 2360 C C . ARG B 1 49 ? -16.117 -15.123 -2.421 1 98.92 49 ARG B C 1
ATOM 2362 O O . ARG B 1 49 ? -16.203 -13.928 -2.129 1 98.92 49 ARG B O 1
ATOM 2369 N N . ILE B 1 50 ? -16.407 -15.58 -3.618 1 98.9 50 ILE B N 1
ATOM 2370 C CA . ILE B 1 50 ? -16.812 -14.701 -4.71 1 98.9 50 ILE B CA 1
ATOM 2371 C C . ILE B 1 50 ? -18.219 -15.072 -5.175 1 98.9 50 ILE B C 1
ATOM 2373 O O . ILE B 1 50 ? -18.501 -16.241 -5.447 1 98.9 50 ILE B O 1
ATOM 2377 N N . GLY B 1 51 ? -19.081 -14.148 -5.258 1 98.9 51 GLY B N 1
ATOM 2378 C CA . GLY B 1 51 ? -20.438 -14.372 -5.73 1 98.9 51 GLY B CA 1
ATOM 2379 C C . GLY B 1 51 ? -20.51 -14.691 -7.211 1 98.9 51 GLY B C 1
ATOM 2380 O O . GLY B 1 51 ? -19.603 -15.321 -7.76 1 98.9 51 GLY B O 1
ATOM 2381 N N . ARG B 1 52 ? -21.616 -14.218 -7.853 1 98.86 52 ARG B N 1
ATOM 2382 C CA . ARG B 1 52 ? -21.893 -14.597 -9.235 1 98.86 52 ARG B CA 1
ATOM 2383 C C . ARG B 1 52 ? -21.573 -13.453 -10.191 1 98.86 52 ARG B C 1
ATOM 2385 O O . ARG B 1 52 ? -21.576 -12.286 -9.793 1 98.86 52 ARG B O 1
ATOM 2392 N N . HIS B 1 53 ? -21.291 -13.811 -11.424 1 98.84 53 HIS B N 1
ATOM 2393 C CA . HIS B 1 53 ? -21.203 -12.873 -12.537 1 98.84 53 HIS B CA 1
ATOM 2394 C C . HIS B 1 53 ? -20.111 -11.835 -12.298 1 98.84 53 HIS B C 1
ATOM 2396 O O . HIS B 1 53 ? -20.323 -10.641 -12.521 1 98.84 53 HIS B O 1
ATOM 2402 N N . ASN B 1 54 ? -19.048 -12.273 -11.768 1 98.93 54 ASN B N 1
ATOM 2403 C CA . ASN B 1 54 ? -17.879 -11.408 -11.642 1 98.93 54 ASN B CA 1
ATOM 2404 C C . ASN B 1 54 ? -16.869 -11.664 -12.757 1 98.93 54 ASN B C 1
ATOM 2406 O O . ASN B 1 54 ? -16.735 -12.793 -13.232 1 98.93 54 ASN B O 1
ATOM 2410 N N . LYS B 1 55 ? -16.219 -10.66 -13.187 1 98.96 55 LYS B N 1
ATOM 2411 C CA . LYS B 1 55 ? -15.097 -10.777 -14.114 1 98.96 55 LYS B CA 1
ATOM 2412 C C . LYS B 1 55 ? -13.816 -10.219 -13.5 1 98.96 55 LYS B C 1
ATOM 2414 O O . LYS B 1 55 ? -13.767 -9.051 -13.107 1 98.96 55 LYS B O 1
ATOM 2419 N N . ILE B 1 56 ? -12.795 -11.001 -13.388 1 98.92 56 ILE B N 1
ATOM 2420 C CA . ILE B 1 56 ? -11.53 -10.625 -12.766 1 98.92 56 ILE B CA 1
ATOM 2421 C C . ILE B 1 56 ? -10.411 -10.672 -13.803 1 98.92 56 ILE B C 1
ATOM 2423 O O . ILE B 1 56 ? -10.134 -11.726 -14.381 1 98.92 56 ILE B O 1
ATOM 2427 N N . TYR B 1 57 ? -9.751 -9.551 -14.01 1 98.88 57 TYR B N 1
ATOM 2428 C CA . TYR B 1 57 ? -8.812 -9.383 -15.114 1 98.88 57 TYR B CA 1
ATOM 2429 C C . TYR B 1 57 ? -7.393 -9.727 -14.68 1 98.88 57 TYR B C 1
ATOM 2431 O O . TYR B 1 57 ? -7.145 -9.998 -13.503 1 98.88 57 TYR B O 1
ATOM 2439 N N . GLN B 1 58 ? -6.47 -9.719 -15.591 1 98.58 58 GLN B N 1
ATOM 2440 C CA . GLN B 1 58 ? -5.146 -10.327 -15.53 1 98.58 58 GLN B CA 1
ATOM 2441 C C . GLN B 1 58 ? -4.32 -9.734 -14.392 1 98.58 58 GLN B C 1
ATOM 2443 O O . GLN B 1 58 ? -4.301 -8.516 -14.2 1 98.58 58 GLN B O 1
ATOM 2448 N N . GLY B 1 59 ? -3.647 -10.67 -13.655 1 97.88 59 GLY B N 1
ATOM 2449 C CA . GLY B 1 59 ? -2.633 -10.242 -12.704 1 97.88 59 GLY B CA 1
ATOM 2450 C C . GLY B 1 59 ? -3.207 -9.846 -11.357 1 97.88 59 GLY B C 1
ATOM 2451 O O . GLY B 1 59 ? -2.461 -9.566 -10.417 1 97.88 59 GLY B O 1
ATOM 2452 N N . SER B 1 60 ? -4.503 -9.837 -11.219 1 98.67 60 SER B N 1
ATOM 2453 C CA . SER B 1 60 ? -5.127 -9.454 -9.957 1 98.67 60 SER B CA 1
ATOM 2454 C C . SER B 1 60 ? -4.962 -10.544 -8.904 1 98.67 60 SER B C 1
ATOM 2456 O O . SER B 1 60 ? -4.894 -11.73 -9.236 1 98.67 60 SER B O 1
ATOM 2458 N N . ILE B 1 61 ? -4.804 -10.159 -7.688 1 98.86 61 ILE B N 1
ATOM 2459 C CA . ILE B 1 61 ? -4.645 -11.052 -6.546 1 98.86 61 ILE B CA 1
ATOM 2460 C C . ILE B 1 61 ? -5.782 -10.827 -5.552 1 98.86 61 ILE B C 1
ATOM 2462 O O . ILE B 1 61 ? -5.848 -9.782 -4.901 1 98.86 61 ILE B O 1
ATOM 2466 N N . ILE B 1 62 ? -6.694 -11.789 -5.382 1 98.9 62 ILE B N 1
ATOM 2467 C CA . ILE B 1 62 ? -7.89 -11.683 -4.554 1 98.9 62 ILE B CA 1
ATOM 2468 C C . ILE B 1 62 ? -7.71 -12.503 -3.279 1 98.9 62 ILE B C 1
ATOM 2470 O O . ILE B 1 62 ? -7.371 -13.687 -3.338 1 98.9 62 ILE B O 1
ATOM 2474 N N . GLY B 1 63 ? -7.89 -11.855 -2.161 1 98.65 63 GLY B N 1
ATOM 2475 C CA . GLY B 1 63 ? -7.746 -12.52 -0.876 1 98.65 63 GLY B CA 1
ATOM 2476 C C . GLY B 1 63 ? -6.301 -12.67 -0.439 1 98.65 63 GLY B C 1
ATOM 2477 O O . GLY B 1 63 ? -5.932 -13.675 0.172 1 98.65 63 GLY B O 1
ATOM 2478 N N . ALA B 1 64 ? -5.483 -11.75 -0.878 1 97.61 64 ALA B N 1
ATOM 2479 C CA . ALA B 1 64 ? -4.079 -11.762 -0.477 1 97.61 64 ALA B CA 1
ATOM 2480 C C . ALA B 1 64 ? -3.941 -11.685 1.04 1 97.61 64 ALA B C 1
ATOM 2482 O O . ALA B 1 64 ? -4.812 -11.141 1.723 1 97.61 64 ALA B O 1
ATOM 2483 N N . ASP B 1 65 ? -2.861 -12.214 1.604 1 96.45 65 ASP B N 1
ATOM 2484 C CA . ASP B 1 65 ? -2.581 -12.065 3.029 1 96.45 65 ASP B CA 1
ATOM 2485 C C . ASP B 1 65 ? -2.61 -10.596 3.444 1 96.45 65 ASP B C 1
ATOM 2487 O O . ASP B 1 65 ? -2.167 -9.725 2.692 1 96.45 65 ASP B O 1
ATOM 2491 N N . PRO B 1 66 ? -3.131 -10.338 4.608 1 95.41 66 PRO B N 1
ATOM 2492 C CA . PRO B 1 66 ? -3.13 -8.942 5.052 1 95.41 66 PRO B CA 1
ATOM 2493 C C . PRO B 1 66 ? -1.723 -8.402 5.297 1 95.41 66 PRO B C 1
ATOM 2495 O O . PRO B 1 66 ? -0.841 -9.143 5.738 1 95.41 66 PRO B O 1
ATOM 2498 N N . GLN B 1 67 ? -1.546 -7.228 4.988 1 91.36 67 GLN B N 1
ATOM 2499 C CA . GLN B 1 67 ? -0.27 -6.553 5.199 1 91.36 67 GLN B CA 1
ATOM 2500 C C . GLN B 1 67 ? -0.211 -5.907 6.579 1 91.36 67 GLN B C 1
ATOM 2502 O O . GLN B 1 67 ? -0.131 -4.682 6.694 1 91.36 67 GLN B O 1
ATOM 2507 N N . ASP B 1 68 ? -0.345 -6.601 7.554 1 91.15 68 ASP B N 1
ATOM 2508 C CA . ASP B 1 68 ? -0.392 -6.169 8.948 1 91.15 68 ASP B CA 1
ATOM 2509 C C . ASP B 1 68 ? 0.346 -7.153 9.853 1 91.15 68 ASP B C 1
ATOM 2511 O O . ASP B 1 68 ? 0.043 -8.348 9.857 1 91.15 68 ASP B O 1
ATOM 2515 N N . PHE B 1 69 ? 1.23 -6.651 10.657 1 87.66 69 PHE B N 1
ATOM 2516 C CA . PHE B 1 69 ? 2.088 -7.463 11.512 1 87.66 69 PHE B CA 1
ATOM 2517 C C . PHE B 1 69 ? 1.266 -8.194 12.566 1 87.66 69 PHE B C 1
ATOM 2519 O O . PHE B 1 69 ? 1.741 -9.155 13.175 1 87.66 69 PHE B O 1
ATOM 2526 N N . ARG B 1 70 ? 0.038 -7.751 12.859 1 87.84 70 ARG B N 1
ATOM 2527 C CA . ARG B 1 70 ? -0.817 -8.347 13.88 1 87.84 70 ARG B CA 1
ATOM 2528 C C . ARG B 1 70 ? -1.395 -9.675 13.403 1 87.84 70 ARG B C 1
ATOM 2530 O O . ARG B 1 70 ? -1.868 -10.478 14.21 1 87.84 70 ARG B O 1
ATOM 2537 N N . TRP B 1 71 ? -1.384 -9.886 12.139 1 91.63 71 TRP B N 1
ATOM 2538 C CA . TRP B 1 71 ? -1.919 -11.136 11.61 1 91.63 71 TRP B CA 1
ATOM 2539 C C . TRP B 1 71 ? -0.906 -12.267 11.755 1 91.63 71 TRP B C 1
ATOM 2541 O O . TRP B 1 71 ? 0.254 -12.123 11.363 1 91.63 71 TRP B O 1
ATOM 2551 N N . LYS B 1 72 ? -1.281 -13.357 12.29 1 89.17 72 LYS B N 1
ATOM 2552 C CA . LYS B 1 72 ? -0.37 -14.469 12.549 1 89.17 72 LYS B CA 1
ATOM 2553 C C . LYS B 1 72 ? -0.847 -15.742 11.856 1 89.17 72 LYS B C 1
ATOM 2555 O O . LYS B 1 72 ? -0.532 -16.85 12.296 1 89.17 72 LYS B O 1
ATOM 2560 N N . GLY B 1 73 ? -1.709 -15.567 10.945 1 90.95 73 GLY B N 1
ATOM 2561 C CA . GLY B 1 73 ? -2.156 -16.734 10.201 1 90.95 73 GLY B CA 1
ATOM 2562 C C . GLY B 1 73 ? -3.588 -17.127 10.51 1 90.95 73 GLY B C 1
ATOM 2563 O O . GLY B 1 73 ? -4.031 -18.217 10.142 1 90.95 73 GLY B O 1
ATOM 2564 N N . GLU B 1 74 ? -4.294 -16.245 11.142 1 92.87 74 GLU B N 1
ATOM 2565 C CA . GLU B 1 74 ? -5.7 -16.495 11.447 1 92.87 74 GLU B CA 1
ATOM 2566 C C . GLU B 1 74 ? -6.503 -16.757 10.176 1 92.87 74 GLU B C 1
ATOM 2568 O O . GLU B 1 74 ? -6.182 -16.225 9.112 1 92.87 74 GLU B O 1
ATOM 2573 N N . LYS B 1 75 ? -7.431 -17.658 10.408 1 96.51 75 LYS B N 1
ATOM 2574 C CA . LYS B 1 75 ? -8.371 -17.863 9.309 1 96.51 75 LYS B CA 1
ATOM 2575 C C . LYS B 1 75 ? -9.239 -16.627 9.091 1 96.51 75 LYS B C 1
ATOM 2577 O O . LYS B 1 75 ? -10.015 -16.244 9.969 1 96.51 75 LYS B O 1
ATOM 2582 N N . THR B 1 76 ? -9.031 -15.979 8.055 1 97.67 76 THR B N 1
ATOM 2583 C CA . THR B 1 76 ? -9.757 -14.762 7.708 1 97.67 76 THR B CA 1
ATOM 2584 C C . THR B 1 76 ? -10.262 -14.826 6.269 1 97.67 76 THR B C 1
ATOM 2586 O O . THR B 1 76 ? -9.997 -15.796 5.555 1 97.67 76 THR B O 1
ATOM 2589 N N . TYR B 1 77 ? -11.1 -13.793 5.805 1 98.7 77 TYR B N 1
ATOM 2590 C CA . TYR B 1 77 ? -11.831 -13.974 4.556 1 98.7 77 TYR B CA 1
ATOM 2591 C C . TYR B 1 77 ? -11.764 -12.716 3.699 1 98.7 77 TYR B C 1
ATOM 2593 O O . TYR B 1 77 ? -11.46 -11.631 4.2 1 98.7 77 TYR B O 1
ATOM 2601 N N . CYS B 1 78 ? -11.877 -12.877 2.432 1 98.83 78 CYS B N 1
ATOM 2602 C CA . CYS B 1 78 ? -12.214 -11.883 1.419 1 98.83 78 CYS B CA 1
ATOM 2603 C C . CYS B 1 78 ? -13.523 -12.236 0.724 1 98.83 78 CYS B C 1
ATOM 2605 O O . CYS B 1 78 ? -13.625 -13.277 0.072 1 98.83 78 CYS B O 1
ATOM 2607 N N . VAL B 1 79 ? -14.556 -11.39 0.895 1 98.96 79 VAL B N 1
ATOM 2608 C CA . VAL B 1 79 ? -15.889 -11.711 0.395 1 98.96 79 VAL B CA 1
ATOM 2609 C C . VAL B 1 79 ? -16.308 -10.683 -0.654 1 98.96 79 VAL B C 1
ATOM 2611 O O . VAL B 1 79 ? -16.405 -9.49 -0.359 1 98.96 79 VAL B O 1
ATOM 2614 N N . ILE B 1 80 ? -16.56 -11.15 -1.853 1 98.94 80 ILE B N 1
ATOM 2615 C CA . ILE B 1 80 ? -16.954 -10.3 -2.972 1 98.94 80 ILE B CA 1
ATOM 2616 C C . ILE B 1 80 ? -18.353 -10.686 -3.446 1 98.94 80 ILE B C 1
ATOM 2618 O O . ILE B 1 80 ? -18.628 -11.862 -3.697 1 98.94 80 ILE B O 1
ATOM 2622 N N . GLY B 1 81 ? -19.237 -9.771 -3.572 1 98.93 81 GLY B N 1
ATOM 2623 C CA . GLY B 1 81 ? -20.603 -10.016 -4.004 1 98.93 81 GLY B CA 1
ATOM 2624 C C . GLY B 1 81 ? -20.713 -10.342 -5.482 1 98.93 81 GLY B C 1
ATOM 2625 O O . GLY B 1 81 ? -19.886 -11.079 -6.023 1 98.93 81 GLY B O 1
ATOM 2626 N N . ASP B 1 82 ? -21.757 -9.771 -6.146 1 98.93 82 ASP B N 1
ATOM 2627 C CA . ASP B 1 82 ? -22.113 -10.159 -7.507 1 98.93 82 ASP B CA 1
ATOM 2628 C C . ASP B 1 82 ? -21.87 -9.013 -8.486 1 98.93 82 ASP B C 1
ATOM 2630 O O . ASP B 1 82 ? -21.938 -7.842 -8.108 1 98.93 82 ASP B O 1
ATOM 2634 N N . ASN B 1 83 ? -21.575 -9.336 -9.698 1 98.91 83 ASN B N 1
ATOM 2635 C CA . ASN B 1 83 ? -21.603 -8.426 -10.838 1 98.91 83 ASN B CA 1
ATOM 2636 C C . ASN B 1 83 ? -20.525 -7.353 -10.726 1 98.91 83 ASN B C 1
ATOM 2638 O O . ASN B 1 83 ? -20.777 -6.181 -11.012 1 98.91 83 ASN B O 1
ATOM 2642 N N . ASN B 1 84 ? -19.429 -7.691 -10.251 1 98.94 84 ASN B N 1
ATOM 2643 C CA . ASN B 1 84 ? -18.308 -6.759 -10.182 1 98.94 84 ASN B CA 1
ATOM 2644 C C . ASN B 1 84 ? -17.346 -6.953 -11.35 1 98.94 84 ASN B C 1
ATOM 2646 O O . ASN B 1 84 ? -17.217 -8.06 -11.877 1 98.94 84 ASN B O 1
ATOM 2650 N N . ILE B 1 85 ? -16.753 -5.91 -11.803 1 98.96 85 ILE B N 1
ATOM 2651 C CA . ILE B 1 85 ? -15.639 -5.917 -12.744 1 98.96 85 ILE B CA 1
ATOM 2652 C C . ILE B 1 85 ? -14.356 -5.503 -12.028 1 98.96 85 ILE B C 1
ATOM 2654 O O . ILE B 1 85 ? -14.25 -4.38 -11.528 1 98.96 85 ILE B O 1
ATOM 2658 N N . ILE B 1 86 ? -13.439 -6.396 -11.892 1 98.93 86 ILE B N 1
ATOM 2659 C CA . ILE B 1 86 ? -12.16 -6.158 -11.232 1 98.93 86 ILE B CA 1
ATOM 2660 C C . ILE B 1 86 ? -11.035 -6.177 -12.265 1 98.93 86 ILE B C 1
ATOM 2662 O O . ILE B 1 86 ? -10.677 -7.238 -12.782 1 98.93 86 ILE B O 1
ATOM 2666 N N . ARG B 1 87 ? -10.485 -5.066 -12.561 1 98.85 87 ARG B N 1
ATOM 2667 C CA . ARG B 1 87 ? -9.567 -4.876 -13.68 1 98.85 87 ARG B CA 1
ATOM 2668 C C . ARG B 1 87 ? -8.172 -5.385 -13.335 1 98.85 87 ARG B C 1
ATOM 2670 O O . ARG B 1 87 ? -8.001 -6.149 -12.383 1 98.85 87 ARG B O 1
ATOM 2677 N N . GLU B 1 88 ? -7.176 -5.028 -14.139 1 98.77 88 GLU B N 1
ATOM 2678 C CA . GLU B 1 88 ? -5.853 -5.645 -14.142 1 98.77 88 GLU B CA 1
ATOM 2679 C C . GLU B 1 88 ? -5.053 -5.239 -12.908 1 98.77 88 GLU B C 1
ATOM 2681 O O . GLU B 1 88 ? -5.042 -4.067 -12.525 1 98.77 88 GLU B O 1
ATOM 2686 N N . GLN B 1 89 ? -4.415 -6.234 -12.23 1 98.41 89 GLN B N 1
ATOM 2687 C CA . GLN B 1 89 ? -3.398 -6.017 -11.207 1 98.41 89 GLN B CA 1
ATOM 2688 C C . GLN B 1 89 ? -3.996 -5.36 -9.966 1 98.41 89 GLN B C 1
ATOM 2690 O O . GLN B 1 89 ? -3.351 -4.527 -9.326 1 98.41 89 GLN B O 1
ATOM 2695 N N . VAL B 1 90 ? -5.258 -5.625 -9.734 1 98.77 90 VAL B N 1
ATOM 2696 C CA . VAL B 1 90 ? -5.896 -5.21 -8.489 1 98.77 90 VAL B CA 1
ATOM 2697 C C . VAL B 1 90 ? -5.49 -6.154 -7.36 1 98.77 90 VAL B C 1
ATOM 2699 O O . VAL B 1 90 ? -5.403 -7.368 -7.558 1 98.77 90 VAL B O 1
ATOM 2702 N N . ILE B 1 91 ? -5.222 -5.623 -6.187 1 98.83 91 ILE B N 1
ATOM 2703 C CA . ILE B 1 91 ? -4.914 -6.429 -5.011 1 98.83 91 ILE B CA 1
ATOM 2704 C C . ILE B 1 91 ? -5.968 -6.192 -3.932 1 98.83 91 ILE B C 1
ATOM 2706 O O . ILE B 1 91 ? -6.202 -5.052 -3.524 1 98.83 91 ILE B O 1
ATOM 2710 N N . ILE B 1 92 ? -6.627 -7.199 -3.434 1 98.88 92 ILE B N 1
ATOM 2711 C CA . ILE B 1 92 ? -7.579 -7.146 -2.33 1 98.88 92 ILE B CA 1
ATOM 2712 C C . ILE B 1 92 ? -7.096 -8.04 -1.19 1 98.88 92 ILE B C 1
ATOM 2714 O O . ILE B 1 92 ? -6.952 -9.252 -1.362 1 98.88 92 ILE B O 1
ATOM 2718 N N . ASN B 1 93 ? -6.838 -7.5 -0.076 1 98.67 93 ASN B N 1
ATOM 2719 C CA . ASN B 1 93 ? -6.387 -8.273 1.076 1 98.67 93 ASN B CA 1
ATOM 2720 C C . ASN B 1 93 ? -7.563 -8.83 1.872 1 98.67 93 ASN B C 1
ATOM 2722 O O . ASN B 1 93 ? -8.616 -8.196 1.959 1 98.67 93 ASN B O 1
ATOM 2726 N N . ARG B 1 94 ? -7.353 -9.969 2.476 1 98.37 94 ARG B N 1
ATOM 2727 C CA . ARG B 1 94 ? -8.351 -10.506 3.395 1 98.37 94 ARG B CA 1
ATOM 2728 C C . ARG B 1 94 ? -8.215 -9.879 4.779 1 98.37 94 ARG B C 1
ATOM 2730 O O . ARG B 1 94 ? -7.312 -9.074 5.016 1 98.37 94 ARG B O 1
ATOM 2737 N N . GLY B 1 95 ? -9.125 -10.221 5.73 1 97.75 95 GLY B N 1
ATOM 2738 C CA . GLY B 1 95 ? -9.136 -9.632 7.06 1 97.75 95 GLY B CA 1
ATOM 2739 C C . GLY B 1 95 ? -7.96 -10.065 7.914 1 97.75 95 GLY B C 1
ATOM 2740 O O . GLY B 1 95 ? -7.207 -10.964 7.534 1 97.75 95 GLY B O 1
ATOM 2741 N N . ILE B 1 96 ? -7.745 -9.434 9.06 1 95.4 96 ILE B N 1
ATOM 2742 C CA . ILE B 1 96 ? -6.635 -9.805 9.93 1 95.4 96 ILE B CA 1
ATOM 2743 C C . ILE B 1 96 ? -7.164 -10.559 11.148 1 95.4 96 ILE B C 1
ATOM 2745 O O . ILE B 1 96 ? -6.426 -11.312 11.788 1 95.4 96 ILE B O 1
ATOM 2749 N N . HIS B 1 97 ? -8.394 -10.317 11.517 1 92.84 97 HIS B N 1
ATOM 2750 C CA . HIS B 1 97 ? -8.946 -10.929 12.72 1 92.84 97 HIS B CA 1
ATOM 2751 C C . HIS B 1 97 ? -9.615 -12.263 12.403 1 92.84 97 HIS B C 1
ATOM 2753 O O . HIS B 1 97 ? -10.196 -12.431 11.329 1 92.84 97 HIS B O 1
ATOM 2759 N N . ALA B 1 98 ? -9.549 -13.109 13.351 1 92.78 98 ALA B N 1
ATOM 2760 C CA . ALA B 1 98 ? -10.168 -14.417 13.153 1 92.78 98 ALA B CA 1
ATOM 2761 C C . ALA B 1 98 ? -11.624 -14.275 12.722 1 92.78 98 ALA B C 1
ATOM 2763 O O . ALA B 1 98 ? -12.415 -13.609 13.394 1 92.78 98 ALA B O 1
ATOM 2764 N N . ASN B 1 99 ? -11.887 -14.825 11.647 1 92.48 99 ASN B N 1
ATOM 2765 C CA . ASN B 1 99 ? -13.21 -14.818 11.031 1 92.48 99 ASN B CA 1
ATOM 2766 C C . ASN B 1 99 ? -13.574 -13.435 10.501 1 92.48 99 ASN B C 1
ATOM 2768 O O . ASN B 1 99 ? -14.734 -13.175 10.176 1 92.48 99 ASN B O 1
ATOM 2772 N N . GLY B 1 100 ? -12.58 -12.55 10.601 1 96.24 100 GLY B N 1
ATOM 2773 C CA . GLY B 1 100 ? -12.782 -11.251 9.98 1 96.24 100 GLY B CA 1
ATOM 2774 C C . GLY B 1 100 ? -12.723 -11.297 8.465 1 96.24 100 GLY B C 1
ATOM 2775 O O . GLY B 1 100 ? -12.34 -12.315 7.884 1 96.24 100 GLY B O 1
ATOM 2776 N N . ALA B 1 101 ? -13.233 -10.164 7.822 1 98.4 101 ALA B N 1
ATOM 2777 C CA . ALA B 1 101 ? -13.286 -10.2 6.363 1 98.4 101 ALA B CA 1
ATOM 2778 C C . ALA B 1 101 ? -13.144 -8.8 5.773 1 98.4 101 ALA B C 1
ATOM 2780 O O . ALA B 1 101 ? -13.542 -7.814 6.398 1 98.4 101 ALA B O 1
ATOM 2781 N N . THR B 1 102 ? -12.47 -8.698 4.666 1 98.8 102 THR B N 1
ATOM 2782 C CA . THR B 1 102 ? -12.666 -7.607 3.719 1 98.8 102 THR B CA 1
ATOM 2783 C C . THR B 1 102 ? -13.842 -7.9 2.792 1 98.8 102 THR B C 1
ATOM 2785 O O . THR B 1 102 ? -13.954 -9.002 2.252 1 98.8 102 THR B O 1
ATOM 2788 N N . THR B 1 103 ? -14.743 -6.911 2.64 1 98.9 103 THR B N 1
ATOM 2789 C CA . THR B 1 103 ? -15.953 -7.198 1.877 1 98.9 103 THR B CA 1
ATOM 2790 C C . THR B 1 103 ? -16.143 -6.177 0.759 1 98.9 103 THR B C 1
ATOM 2792 O O . THR B 1 103 ? -15.873 -4.988 0.945 1 98.9 103 THR B O 1
ATOM 2795 N N . ILE B 1 104 ? -16.527 -6.616 -0.427 1 98.91 104 ILE B N 1
ATOM 2796 C CA . ILE B 1 104 ? -16.948 -5.811 -1.568 1 98.91 104 ILE B CA 1
ATOM 2797 C C . ILE B 1 104 ? -18.371 -6.19 -1.97 1 98.91 104 ILE B C 1
ATOM 2799 O O . ILE B 1 104 ? -18.669 -7.366 -2.188 1 98.91 104 ILE B O 1
ATOM 2803 N N . GLY B 1 105 ? -19.254 -5.301 -2.03 1 98.89 105 GLY B N 1
ATOM 2804 C CA . GLY B 1 105 ? -20.642 -5.547 -2.385 1 98.89 105 GLY B CA 1
ATOM 2805 C C . GLY B 1 105 ? -20.828 -5.93 -3.841 1 98.89 105 GLY B C 1
ATOM 2806 O O . GLY B 1 105 ? -20.1 -6.777 -4.362 1 98.89 105 GLY B O 1
ATOM 2807 N N . ASN B 1 106 ? -21.835 -5.329 -4.471 1 98.91 106 ASN B N 1
ATOM 2808 C CA . ASN B 1 106 ? -22.259 -5.695 -5.819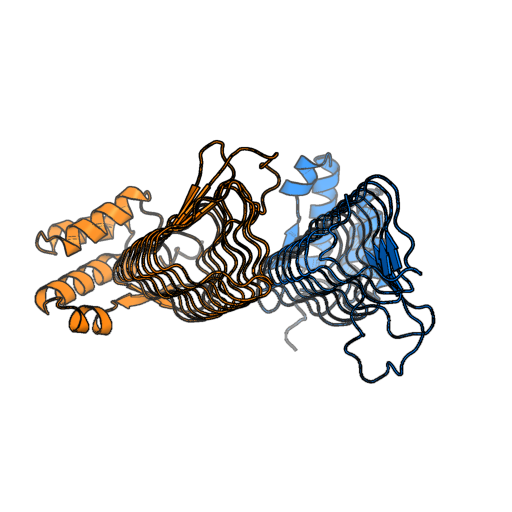 1 98.91 106 ASN B CA 1
ATOM 2809 C C . ASN B 1 106 ? -22.094 -4.533 -6.793 1 98.91 106 ASN B C 1
ATOM 2811 O O . ASN B 1 106 ? -22.113 -3.369 -6.387 1 98.91 106 ASN B O 1
ATOM 2815 N N . ASP B 1 107 ? -21.924 -4.826 -8.065 1 98.89 107 ASP B N 1
ATOM 2816 C CA . ASP B 1 107 ? -22.055 -3.896 -9.182 1 98.89 107 ASP B CA 1
ATOM 2817 C C . ASP B 1 107 ? -20.988 -2.805 -9.118 1 98.89 107 ASP B C 1
ATOM 2819 O O . ASP B 1 107 ? -21.269 -1.638 -9.399 1 98.89 107 ASP B O 1
ATOM 2823 N N . SER B 1 108 ? -19.849 -3.196 -8.664 1 98.88 108 SER B N 1
ATOM 2824 C CA . SER B 1 108 ? -18.758 -2.233 -8.552 1 98.88 108 SER B CA 1
ATOM 2825 C C . SER B 1 108 ? -17.781 -2.368 -9.715 1 98.88 108 SER B C 1
ATOM 2827 O O . SER B 1 108 ? -17.726 -3.412 -10.369 1 98.88 108 SER B O 1
ATOM 2829 N N . PHE B 1 109 ? -17.143 -1.302 -10.057 1 98.93 109 PHE B N 1
ATOM 2830 C CA . PHE B 1 109 ? -16.102 -1.222 -11.075 1 98.93 109 PHE B CA 1
ATOM 2831 C C . PHE B 1 109 ? -14.769 -0.822 -10.454 1 98.93 109 PHE B C 1
ATOM 2833 O O . PHE B 1 109 ? -14.56 0.345 -10.117 1 98.93 109 PHE B O 1
ATOM 2840 N N . ILE B 1 110 ? -13.913 -1.774 -10.255 1 98.89 110 ILE B N 1
ATOM 2841 C CA . ILE B 1 110 ? -12.608 -1.551 -9.641 1 98.89 110 ILE B CA 1
ATOM 2842 C C . ILE B 1 110 ? -11.53 -1.51 -10.722 1 98.89 110 ILE B C 1
ATOM 2844 O O . ILE B 1 110 ? -11.201 -2.538 -11.319 1 98.89 110 ILE B O 1
ATOM 2848 N N . MET B 1 111 ? -10.911 -0.382 -10.959 1 98.81 111 MET B N 1
ATOM 2849 C CA . MET B 1 111 ? -10.027 -0.189 -12.105 1 98.81 111 MET B CA 1
ATOM 2850 C C . MET B 1 111 ? -8.618 -0.681 -11.795 1 98.81 111 MET B C 1
ATOM 2852 O O . MET B 1 111 ? -8.337 -1.103 -10.672 1 98.81 111 MET B O 1
ATOM 2856 N N . ALA B 1 112 ? -7.795 -0.568 -12.811 1 98.69 112 ALA B N 1
ATOM 2857 C CA . ALA B 1 112 ? -6.486 -1.216 -12.787 1 98.69 112 ALA B CA 1
ATOM 2858 C C . ALA B 1 112 ? -5.638 -0.697 -11.63 1 98.69 112 ALA B C 1
ATOM 2860 O O . ALA B 1 112 ? -5.624 0.504 -11.351 1 98.69 112 ALA B O 1
ATOM 2861 N N . GLU B 1 113 ? -4.951 -1.653 -10.911 1 98.07 113 GLU B N 1
ATOM 2862 C CA . GLU B 1 113 ? -3.913 -1.376 -9.924 1 98.07 113 GLU B CA 1
ATOM 2863 C C . GLU B 1 113 ? -4.508 -0.791 -8.646 1 98.07 113 GLU B C 1
ATOM 2865 O O . GLU B 1 113 ? -3.776 -0.311 -7.777 1 98.07 113 GLU B O 1
ATOM 2870 N N . ALA B 1 114 ? -5.827 -0.779 -8.528 1 98.47 114 ALA B N 1
ATOM 2871 C CA . ALA B 1 114 ? -6.419 -0.392 -7.25 1 98.47 114 ALA B CA 1
ATOM 2872 C C . ALA B 1 114 ? -6.061 -1.392 -6.154 1 98.47 114 ALA B C 1
ATOM 2874 O O . ALA B 1 114 ? -5.794 -2.562 -6.437 1 98.47 114 ALA B O 1
ATOM 2875 N N . HIS B 1 115 ? -6.021 -0.923 -4.944 1 98.65 115 HIS B N 1
ATOM 2876 C CA . HIS B 1 115 ? -5.702 -1.731 -3.773 1 98.65 115 HIS B CA 1
ATOM 2877 C C . HI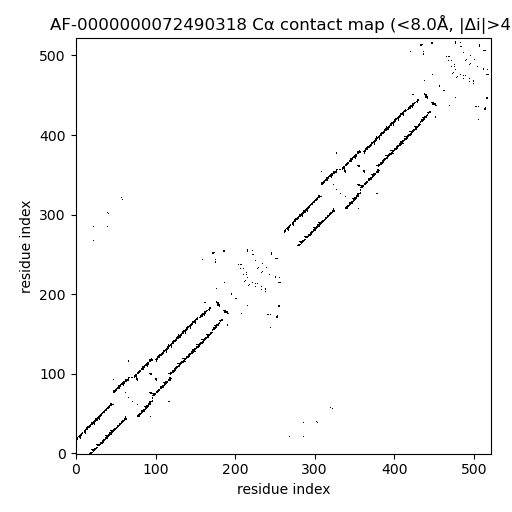S B 1 115 ? -6.76 -1.569 -2.687 1 98.65 115 HIS B C 1
ATOM 2879 O O . HIS B 1 115 ? -7.137 -0.446 -2.343 1 98.65 115 HIS B O 1
ATOM 2885 N N . ILE B 1 116 ? -7.249 -2.655 -2.123 1 98.77 116 ILE B N 1
ATOM 2886 C CA . ILE B 1 116 ? -8.199 -2.638 -1.015 1 98.77 116 ILE B CA 1
ATOM 2887 C C . ILE B 1 116 ? -7.604 -3.369 0.186 1 98.77 116 ILE B C 1
ATOM 2889 O O . ILE B 1 116 ? -7.41 -4.586 0.146 1 98.77 116 ILE B O 1
ATOM 2893 N N . GLY B 1 117 ? -7.352 -2.63 1.229 1 98.4 117 GLY B N 1
ATOM 2894 C CA . GLY B 1 117 ? -6.678 -3.146 2.41 1 98.4 117 GLY B CA 1
ATOM 2895 C C . GLY B 1 117 ? -7.569 -4.023 3.27 1 98.4 117 GLY B C 1
ATOM 2896 O O . GLY B 1 117 ? -8.78 -4.089 3.052 1 98.4 117 GLY B O 1
ATOM 2897 N N . HIS B 1 118 ? -6.941 -4.586 4.239 1 98.2 118 HIS B N 1
ATOM 2898 C CA . HIS B 1 118 ? -7.582 -5.58 5.092 1 98.2 118 HIS B CA 1
ATOM 2899 C C . HIS B 1 118 ? -8.755 -4.976 5.858 1 98.2 118 HIS B C 1
ATOM 2901 O O . HIS B 1 118 ? -8.709 -3.808 6.25 1 98.2 118 HIS B O 1
ATOM 2907 N N . ASP B 1 119 ? -9.83 -5.737 6.065 1 98.5 119 ASP B N 1
ATOM 2908 C CA . ASP B 1 119 ? -10.968 -5.453 6.934 1 98.5 119 ASP B CA 1
ATOM 2909 C C . ASP B 1 119 ? -11.771 -4.261 6.417 1 98.5 119 ASP B C 1
ATOM 2911 O O . ASP B 1 119 ? -12.578 -3.685 7.15 1 98.5 119 ASP B O 1
ATOM 2915 N N . SER B 1 120 ? -11.517 -3.88 5.212 1 98.7 120 SER B N 1
ATOM 2916 C CA . SER B 1 120 ? -12.275 -2.779 4.627 1 98.7 120 SER B CA 1
ATOM 2917 C C . SER B 1 120 ? -13.616 -3.258 4.083 1 98.7 120 SER B C 1
ATOM 2919 O O . SER B 1 120 ? -13.741 -4.404 3.646 1 98.7 120 SER B O 1
ATOM 2921 N N . GLN B 1 121 ? -14.594 -2.398 4.195 1 98.85 121 GLN B N 1
ATOM 2922 C CA . GLN B 1 121 ? -15.952 -2.673 3.738 1 98.85 121 GLN B CA 1
ATOM 2923 C C . GLN B 1 121 ? -16.343 -1.749 2.588 1 98.85 121 GLN B C 1
ATOM 2925 O O . GLN B 1 121 ? -16.541 -0.549 2.789 1 98.85 121 GLN B O 1
ATOM 2930 N N . ILE B 1 122 ? -16.451 -2.278 1.379 1 98.91 122 ILE B N 1
ATOM 2931 C CA . ILE B 1 122 ? -16.842 -1.538 0.184 1 98.91 122 ILE B CA 1
ATOM 2932 C C . ILE B 1 122 ? -18.296 -1.851 -0.163 1 98.91 122 ILE B C 1
ATOM 2934 O O . ILE B 1 122 ? -18.642 -3.003 -0.435 1 98.91 122 ILE B O 1
ATOM 2938 N N . ALA B 1 123 ? -19.138 -0.908 -0.121 1 98.79 123 ALA B N 1
ATOM 2939 C CA . ALA B 1 123 ? -20.564 -1.105 -0.37 1 98.79 123 ALA B CA 1
ATOM 2940 C C . ALA B 1 123 ? -20.828 -1.391 -1.846 1 98.79 123 ALA B C 1
ATOM 2942 O O . ALA B 1 123 ? -19.994 -1.991 -2.528 1 98.79 123 ALA B O 1
ATOM 2943 N N . ASN B 1 124 ? -22.091 -1.109 -2.366 1 98.83 124 ASN B N 1
ATOM 2944 C CA . ASN B 1 124 ? -22.507 -1.438 -3.725 1 98.83 124 ASN B CA 1
ATOM 2945 C C . ASN B 1 124 ? -22.25 -0.281 -4.686 1 98.83 124 ASN B C 1
ATOM 2947 O O . ASN B 1 124 ? -22.289 0.884 -4.286 1 98.83 124 ASN B O 1
ATOM 2951 N N . LYS B 1 125 ? -21.957 -0.601 -5.994 1 98.74 125 LYS B N 1
ATOM 2952 C CA . LYS B 1 125 ? -21.89 0.369 -7.084 1 98.74 125 LYS B CA 1
ATOM 2953 C C . LYS B 1 125 ? -20.794 1.401 -6.835 1 98.74 125 LYS B C 1
ATOM 2955 O O . LYS B 1 125 ? -21.003 2.598 -7.042 1 98.74 125 LYS B O 1
ATOM 2960 N N . VAL B 1 126 ? -19.733 0.924 -6.33 1 98.83 126 VAL B N 1
ATOM 2961 C CA . VAL B 1 126 ? -18.576 1.778 -6.081 1 98.83 126 VAL B CA 1
ATOM 2962 C C . VAL B 1 126 ? -17.637 1.739 -7.284 1 98.83 126 VAL B C 1
ATOM 2964 O O . VAL B 1 126 ? -17.48 0.697 -7.924 1 98.83 126 VAL B O 1
ATOM 2967 N N . VAL B 1 127 ? -17.01 2.89 -7.55 1 98.88 127 VAL B N 1
ATOM 2968 C CA . VAL B 1 127 ? -15.988 2.977 -8.589 1 98.88 127 VAL B CA 1
ATOM 2969 C C . VAL B 1 127 ? -14.65 3.368 -7.965 1 98.88 127 VAL B C 1
ATOM 2971 O O . VAL B 1 127 ? -14.54 4.415 -7.323 1 98.88 127 VAL B O 1
ATOM 2974 N N . LEU B 1 128 ? -13.717 2.554 -8.092 1 98.82 128 LEU B N 1
ATOM 2975 C CA . LEU B 1 128 ? -12.347 2.891 -7.724 1 98.82 128 LEU B CA 1
ATOM 2976 C C . LEU B 1 128 ? -11.496 3.139 -8.965 1 98.82 128 LEU B C 1
ATOM 2978 O O . LEU B 1 128 ? -11.323 2.242 -9.794 1 98.82 128 LEU B O 1
ATOM 2982 N N . GLY B 1 129 ? -11.011 4.331 -9.078 1 98.7 129 GLY B N 1
ATOM 2983 C CA . GLY B 1 129 ? -10.182 4.689 -10.217 1 98.7 129 GLY B CA 1
ATOM 2984 C C . GLY B 1 129 ? -8.835 3.991 -10.217 1 98.7 129 GLY B C 1
ATOM 2985 O O . GLY B 1 129 ? -8.477 3.32 -9.247 1 98.7 129 GLY B O 1
ATOM 2986 N N . ASN B 1 130 ? -8.065 4.197 -11.362 1 98.44 130 ASN B N 1
ATOM 2987 C CA . ASN B 1 130 ? -6.758 3.565 -11.5 1 98.44 130 ASN B CA 1
ATOM 2988 C C . ASN B 1 130 ? -5.835 3.927 -10.34 1 98.44 130 ASN B C 1
ATOM 2990 O O . ASN B 1 130 ? -5.67 5.104 -10.016 1 98.44 130 ASN B O 1
ATOM 2994 N N . GLY B 1 131 ? -5.31 2.849 -9.681 1 97.48 131 GLY B N 1
ATOM 2995 C CA . GLY B 1 131 ? -4.311 3.092 -8.653 1 97.48 131 GLY B CA 1
ATOM 2996 C C . GLY B 1 131 ? -4.903 3.61 -7.356 1 97.48 131 GLY B C 1
ATOM 2997 O O . GLY B 1 131 ? -4.17 3.976 -6.435 1 97.48 131 GLY B O 1
ATOM 2998 N N . ALA B 1 132 ? -6.253 3.767 -7.263 1 97.93 132 ALA B N 1
ATOM 2999 C CA . ALA B 1 132 ? -6.865 4.151 -5.994 1 97.93 132 ALA B CA 1
ATOM 3000 C C . ALA B 1 132 ? -6.531 3.144 -4.897 1 97.93 132 ALA B C 1
ATOM 3002 O O . ALA B 1 132 ? -6.536 1.934 -5.133 1 97.93 132 ALA B O 1
ATOM 3003 N N . THR B 1 133 ? -6.243 3.645 -3.701 1 97.71 133 THR B N 1
ATOM 3004 C CA . THR B 1 133 ? -5.802 2.795 -2.601 1 97.71 133 THR B CA 1
ATOM 3005 C C . THR B 1 133 ? -6.673 3.012 -1.366 1 97.71 133 THR B C 1
ATOM 3007 O O . THR B 1 133 ? -6.788 4.135 -0.871 1 97.71 133 THR B O 1
ATOM 3010 N N . ILE B 1 134 ? -7.249 1.975 -0.894 1 98.16 134 ILE B N 1
ATOM 3011 C CA . ILE B 1 134 ? -8.002 1.957 0.355 1 98.16 134 ILE B CA 1
ATOM 3012 C C . ILE B 1 134 ? -7.202 1.226 1.43 1 98.16 134 ILE B C 1
ATOM 3014 O O . ILE B 1 134 ? -6.978 0.017 1.332 1 98.16 134 ILE B O 1
ATOM 3018 N N . ALA B 1 135 ? -6.759 1.946 2.442 1 96.89 135 ALA B N 1
ATOM 3019 C CA . ALA B 1 135 ? -5.995 1.319 3.517 1 96.89 135 ALA B CA 1
ATOM 3020 C C . ALA B 1 135 ? -6.886 0.422 4.372 1 96.89 135 ALA B C 1
ATOM 3022 O O . ALA B 1 135 ? -8.028 0.139 4.003 1 96.89 135 ALA B O 1
ATOM 3023 N N . GLY B 1 136 ? -6.314 -0.119 5.449 1 97.22 136 GLY B N 1
A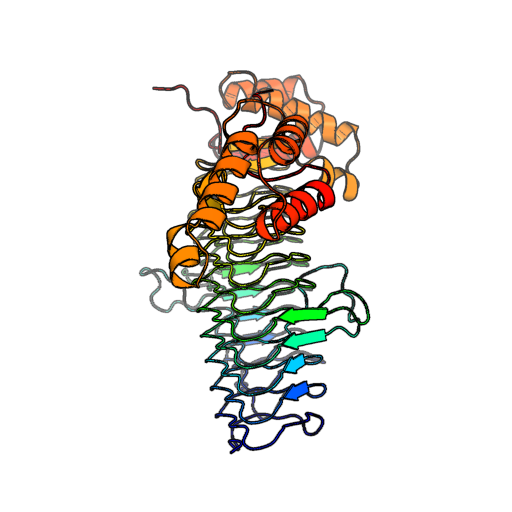TOM 3024 C CA . GLY B 1 136 ? -7.036 -1.08 6.267 1 97.22 136 GLY B CA 1
ATOM 3025 C C . GLY B 1 136 ? -8.175 -0.458 7.053 1 97.22 136 GLY B C 1
ATOM 3026 O O . GLY B 1 136 ? -8.126 0.725 7.396 1 97.22 136 GLY B O 1
ATOM 3027 N N . ASP B 1 137 ? -9.205 -1.21 7.324 1 97.97 137 ASP B N 1
ATOM 3028 C CA . ASP B 1 137 ? -10.302 -0.875 8.227 1 97.97 137 ASP B CA 1
ATOM 3029 C C . ASP B 1 137 ? -11.055 0.36 7.74 1 97.97 137 ASP B C 1
ATOM 3031 O O . ASP B 1 137 ? -11.427 1.222 8.539 1 97.97 137 ASP B O 1
ATOM 3035 N N . CYS B 1 138 ? -11.233 0.469 6.458 1 98.49 138 CYS B N 1
ATOM 3036 C CA . CYS B 1 138 ? -11.965 1.588 5.876 1 98.49 138 CYS B CA 1
ATOM 3037 C C . CYS B 1 138 ? -13.369 1.165 5.46 1 98.49 138 CYS B C 1
ATOM 3039 O O . CYS B 1 138 ? -13.655 -0.029 5.349 1 98.49 138 CYS B O 1
ATOM 3041 N N . LYS B 1 139 ? -14.225 2.137 5.303 1 98.78 139 LYS B N 1
ATOM 3042 C CA . LYS B 1 139 ? -15.562 1.929 4.754 1 98.78 139 LYS B CA 1
ATOM 3043 C C . LYS B 1 139 ? -15.836 2.883 3.595 1 98.78 139 LYS B C 1
ATOM 3045 O O . LYS B 1 139 ? -15.538 4.076 3.682 1 98.78 139 LYS B O 1
ATOM 3050 N N . VAL B 1 140 ? -16.381 2.409 2.504 1 98.87 140 VAL B N 1
ATOM 3051 C CA . VAL B 1 140 ? -16.788 3.222 1.363 1 98.87 140 VAL B CA 1
ATOM 3052 C C . VAL B 1 140 ? -18.27 2.995 1.07 1 98.87 140 VAL B C 1
ATOM 3054 O O . VAL B 1 140 ? -18.7 1.859 0.855 1 98.87 140 VAL B O 1
ATOM 3057 N N . GLY B 1 141 ? -19.011 4.013 1.044 1 98.79 141 GLY B N 1
ATOM 3058 C CA . GLY B 1 141 ? -20.455 3.938 0.89 1 98.79 141 GLY B CA 1
ATOM 3059 C C . GLY B 1 141 ? -20.89 3.682 -0.541 1 98.79 141 GLY B C 1
ATOM 3060 O O . GLY B 1 141 ? -20.083 3.782 -1.468 1 98.79 141 GLY B O 1
ATOM 3061 N N . THR B 1 142 ? -22.191 3.427 -0.684 1 98.7 142 THR B N 1
ATOM 3062 C CA . THR B 1 142 ? -22.792 3.048 -1.958 1 98.7 142 THR B CA 1
ATOM 3063 C C . THR B 1 142 ? -22.666 4.18 -2.974 1 98.7 142 THR B C 1
ATOM 3065 O O . THR B 1 142 ? -22.838 5.351 -2.63 1 98.7 142 THR B O 1
ATOM 3068 N N . CYS B 1 143 ? -22.308 3.912 -4.209 1 98.71 143 CYS B N 1
ATOM 3069 C CA . CYS B 1 143 ? -22.31 4.8 -5.367 1 98.71 143 CYS B CA 1
ATOM 3070 C C . CYS B 1 143 ? -21.23 5.867 -5.237 1 98.71 143 CYS B C 1
ATOM 3072 O O . CYS B 1 143 ? -21.32 6.926 -5.861 1 98.71 143 CYS B O 1
ATOM 3074 N N . SER B 1 144 ? -20.265 5.639 -4.421 1 98.74 144 SER B N 1
ATOM 3075 C CA . SER B 1 144 ? -19.163 6.587 -4.292 1 98.74 144 SER B CA 1
ATOM 3076 C C . SER B 1 144 ? -18.052 6.283 -5.291 1 98.74 144 SER B C 1
ATOM 3078 O O . SER B 1 144 ? -17.896 5.139 -5.724 1 98.74 144 SER B O 1
ATOM 3080 N N . ILE B 1 145 ? -17.313 7.317 -5.659 1 98.81 145 ILE B N 1
ATOM 3081 C CA . ILE B 1 145 ? -16.229 7.25 -6.633 1 98.81 145 ILE B CA 1
ATOM 3082 C C . ILE B 1 145 ? -14.936 7.761 -6.002 1 98.81 145 ILE B C 1
ATOM 3084 O O . ILE B 1 145 ? -14.87 8.905 -5.546 1 98.81 145 ILE B O 1
ATOM 3088 N N . LEU B 1 146 ? -14.03 6.948 -5.879 1 98.59 146 LEU B N 1
ATOM 3089 C CA . LEU B 1 146 ? -12.668 7.37 -5.573 1 98.59 146 LEU B CA 1
ATOM 3090 C C . LEU B 1 146 ? -11.808 7.388 -6.832 1 98.59 146 LEU B C 1
ATOM 3092 O O . LEU B 1 146 ? -11.464 6.333 -7.369 1 98.59 146 LEU B O 1
ATOM 3096 N N . SER B 1 147 ? -11.444 8.537 -7.262 1 98.35 147 SER B N 1
ATOM 3097 C CA . SER B 1 147 ? -10.792 8.698 -8.558 1 98.35 147 SER B CA 1
ATOM 3098 C C . SER B 1 147 ? -9.344 8.223 -8.51 1 98.35 147 SER B C 1
ATOM 3100 O O . SER B 1 147 ? -8.878 7.738 -7.477 1 98.35 147 SER B O 1
ATOM 3102 N N . SER B 1 148 ? -8.663 8.386 -9.627 1 97.67 148 SER B N 1
ATOM 3103 C CA . SER B 1 148 ? -7.352 7.778 -9.834 1 97.67 148 SER B CA 1
ATOM 3104 C C . SER B 1 148 ? -6.343 8.276 -8.805 1 97.67 148 SER B C 1
ATOM 3106 O O . SER B 1 148 ? -6.278 9.474 -8.521 1 97.67 148 SER B O 1
ATOM 3108 N N . ASN B 1 149 ? -5.606 7.31 -8.24 1 95.04 149 ASN B N 1
ATOM 3109 C CA . ASN B 1 149 ? -4.473 7.557 -7.355 1 95.04 149 ASN B CA 1
ATOM 3110 C C . ASN B 1 149 ? -4.903 8.28 -6.082 1 95.04 149 ASN B C 1
ATOM 3112 O O . ASN B 1 149 ? -4.1 8.972 -5.454 1 95.04 149 ASN B O 1
ATOM 3116 N N . SER B 1 150 ? -6.192 8.256 -5.754 1 95.44 150 SER B N 1
ATOM 3117 C CA . SER B 1 150 ? -6.63 8.722 -4.443 1 95.44 150 SER B CA 1
ATOM 3118 C C . SER B 1 150 ? -6.295 7.706 -3.355 1 95.44 150 SER B C 1
ATOM 3120 O O . SER B 1 150 ? -6.142 6.516 -3.636 1 95.44 150 SER B O 1
ATOM 3122 N N . VAL B 1 151 ? -6.11 8.172 -2.143 1 95.01 151 VAL B N 1
ATOM 3123 C CA . VAL B 1 151 ? -5.755 7.311 -1.02 1 95.01 151 VAL B CA 1
ATOM 3124 C C . VAL B 1 151 ? -6.715 7.555 0.143 1 95.01 151 VAL B C 1
ATOM 3126 O O . VAL B 1 151 ? -6.923 8.698 0.555 1 95.01 151 VAL B O 1
ATOM 3129 N N . LEU B 1 152 ? -7.32 6.545 0.585 1 96.34 152 LEU B N 1
ATOM 3130 C CA . LEU B 1 152 ? -8.1 6.577 1.817 1 96.34 152 LEU B CA 1
ATOM 3131 C C . LEU B 1 152 ? -7.306 5.99 2.979 1 96.34 152 LEU B C 1
ATOM 3133 O O . LEU B 1 152 ? -7.016 4.792 2.996 1 96.34 152 LEU B O 1
ATOM 3137 N N . HIS B 1 153 ? -6.996 6.834 3.95 1 94.77 153 HIS B N 1
ATOM 3138 C CA . HIS B 1 153 ? -6.137 6.419 5.053 1 94.77 153 HIS B CA 1
ATOM 3139 C C . HIS B 1 153 ? -6.856 5.439 5.974 1 94.77 153 HIS B C 1
ATOM 3141 O O . HIS B 1 153 ? -8.088 5.396 6 1 94.77 153 HIS B O 1
ATOM 3147 N N . GLU B 1 154 ? -6.053 4.74 6.716 1 95.59 154 GLU B N 1
ATOM 3148 C CA . GLU B 1 154 ? -6.563 3.675 7.575 1 95.59 154 GLU B CA 1
ATOM 3149 C C . GLU B 1 154 ? -7.681 4.184 8.481 1 95.59 154 GLU B C 1
ATOM 3151 O O . GLU B 1 154 ? -7.607 5.299 9 1 95.59 154 GLU B O 1
ATOM 3156 N N . ARG B 1 155 ? -8.751 3.456 8.62 1 96.44 155 ARG B N 1
ATOM 3157 C CA . ARG B 1 155 ? -9.859 3.657 9.549 1 96.44 155 ARG B CA 1
ATOM 3158 C C . ARG B 1 155 ? -10.741 4.819 9.105 1 96.44 155 ARG B C 1
ATOM 3160 O O . ARG B 1 155 ? -11.639 5.239 9.838 1 96.44 155 ARG B O 1
ATOM 3167 N N . SER B 1 156 ? -10.525 5.331 7.908 1 96.86 156 SER B N 1
ATOM 3168 C CA . SER B 1 156 ? -11.366 6.4 7.38 1 96.86 156 SER B CA 1
ATOM 3169 C C . SER B 1 156 ? -12.628 5.84 6.731 1 96.86 156 SER B C 1
ATOM 3171 O O . SER B 1 156 ? -12.642 4.695 6.275 1 96.86 156 SER B O 1
ATOM 3173 N N . GLU B 1 157 ? -13.659 6.67 6.726 1 98.11 157 GLU B N 1
ATOM 3174 C CA . GLU B 1 157 ? -14.921 6.266 6.113 1 98.11 157 GLU B CA 1
ATOM 3175 C C . GLU B 1 157 ? -15.402 7.305 5.104 1 98.11 157 GLU B C 1
ATOM 3177 O O . GLU B 1 157 ? -15.335 8.508 5.365 1 98.11 157 GLU B O 1
ATOM 3182 N N . VAL B 1 158 ? -15.851 6.823 3.943 1 98.34 158 VAL B N 1
ATOM 3183 C CA . VAL B 1 158 ? -16.48 7.627 2.9 1 98.34 158 VAL B CA 1
ATOM 3184 C C . VAL B 1 158 ? -17.967 7.292 2.816 1 98.34 158 VAL B C 1
ATOM 3186 O O . VAL B 1 158 ? -18.34 6.124 2.682 1 98.34 158 VAL B O 1
ATOM 3189 N N . GLY B 1 159 ? -18.792 8.302 2.921 1 98.39 159 GLY B N 1
ATOM 3190 C CA . GLY B 1 159 ? -20.231 8.097 2.876 1 98.39 159 GLY B CA 1
ATOM 3191 C C . GLY B 1 159 ? -20.748 7.8 1.481 1 98.39 159 GLY B C 1
ATOM 3192 O O . GLY B 1 159 ? -19.963 7.561 0.561 1 98.39 159 GLY B O 1
ATOM 3193 N N . ASP B 1 160 ? -22.109 7.789 1.317 1 98.65 160 ASP B N 1
ATOM 3194 C CA . ASP B 1 160 ? -22.766 7.487 0.049 1 98.65 160 ASP B CA 1
ATOM 3195 C C . ASP B 1 160 ? -22.641 8.656 -0.926 1 98.65 160 ASP B C 1
ATOM 3197 O O . ASP B 1 160 ? -22.708 9.819 -0.522 1 98.65 160 ASP B O 1
ATOM 3201 N N . TRP B 1 161 ? -22.395 8.355 -2.237 1 98.72 161 TRP B N 1
ATOM 3202 C CA . TRP B 1 161 ? -22.472 9.327 -3.323 1 98.72 161 TRP B CA 1
ATOM 3203 C C . TRP B 1 161 ? -21.377 10.38 -3.19 1 98.72 161 TRP B C 1
ATOM 3205 O O . TRP B 1 161 ? -21.606 11.561 -3.461 1 98.72 161 TRP B O 1
ATOM 3215 N N . VAL B 1 162 ? -20.29 9.978 -2.723 1 98.58 162 VAL B N 1
ATOM 3216 C CA . VAL B 1 162 ? -19.138 10.865 -2.602 1 98.58 162 VAL B CA 1
ATOM 3217 C C . VAL B 1 162 ? -18.244 10.722 -3.832 1 98.58 162 VAL B C 1
ATOM 3219 O O . VAL B 1 162 ? -18.094 9.624 -4.374 1 98.58 162 VAL B O 1
ATOM 3222 N N . VAL B 1 163 ? -17.702 11.833 -4.242 1 98.65 163 VAL B N 1
ATOM 3223 C CA . VAL B 1 163 ? -16.657 11.812 -5.26 1 98.65 163 VAL B CA 1
ATOM 3224 C C . VAL B 1 163 ? -15.356 12.359 -4.676 1 98.65 163 VAL B C 1
ATOM 3226 O O . VAL B 1 163 ? -15.313 13.495 -4.198 1 98.65 163 VAL B O 1
ATOM 3229 N N . VAL B 1 164 ? -14.394 11.553 -4.665 1 97.6 164 VAL B N 1
ATOM 3230 C CA . VAL B 1 164 ? -13.048 11.999 -4.32 1 97.6 164 VAL B CA 1
ATOM 3231 C C . VAL B 1 164 ? -12.235 12.22 -5.594 1 97.6 164 VAL B C 1
ATOM 3233 O O . VAL B 1 164 ? -12.06 11.298 -6.394 1 97.6 164 VAL B O 1
ATOM 3236 N N . LYS B 1 165 ? -11.746 13.364 -5.753 1 96.81 165 LYS B N 1
ATOM 3237 C CA . LYS B 1 165 ? -10.99 13.68 -6.962 1 96.81 165 LYS B CA 1
ATOM 3238 C C . LYS B 1 165 ? -9.625 12.998 -6.951 1 96.81 165 LYS B C 1
ATOM 3240 O O . LYS B 1 165 ? -9.145 12.575 -5.897 1 96.81 165 LYS B O 1
ATOM 3245 N N . GLY B 1 166 ? -9.074 12.915 -8.147 1 95.16 166 GLY B N 1
ATOM 3246 C CA . GLY B 1 166 ? -7.837 12.174 -8.327 1 95.16 166 GLY B CA 1
ATOM 3247 C C . GLY B 1 166 ? -6.679 12.743 -7.53 1 95.16 166 GLY B C 1
ATOM 3248 O O . GLY B 1 166 ? -6.52 13.962 -7.44 1 95.16 166 GLY B O 1
ATOM 3249 N N . GLY B 1 167 ? -5.93 11.806 -6.955 1 92.27 167 GLY B N 1
ATOM 3250 C CA . GLY B 1 167 ? -4.707 12.214 -6.284 1 92.27 167 GLY B CA 1
ATOM 3251 C C . GLY B 1 167 ? -4.934 12.679 -4.858 1 92.27 167 GLY B C 1
ATOM 3252 O O . GLY B 1 167 ? -3.979 12.96 -4.131 1 92.27 167 GLY B O 1
ATOM 3253 N N . CYS B 1 168 ? -6.176 12.743 -4.418 1 91.97 168 CYS B N 1
ATOM 3254 C CA . CYS B 1 168 ? -6.497 13.234 -3.083 1 91.97 168 CYS B CA 1
ATOM 3255 C C . CYS B 1 168 ? -6.156 12.193 -2.022 1 91.97 168 CYS B C 1
ATOM 3257 O O . CYS B 1 168 ? -6.348 10.995 -2.238 1 91.97 168 CYS B O 1
ATOM 3259 N N . ARG B 1 169 ? -5.662 12.645 -0.937 1 91.17 169 ARG B N 1
ATOM 3260 C CA . ARG B 1 169 ? -5.434 11.805 0.234 1 91.17 169 ARG B CA 1
ATOM 3261 C C . ARG B 1 169 ? -6.403 12.158 1.357 1 91.17 169 ARG B C 1
ATOM 3263 O O . ARG B 1 169 ? -6.379 13.276 1.876 1 91.17 169 ARG B O 1
ATOM 3270 N N . ILE B 1 170 ? -7.163 11.21 1.729 1 92.87 170 ILE B N 1
ATOM 3271 C CA . ILE B 1 170 ? -8.224 11.461 2.697 1 92.87 170 ILE B CA 1
ATOM 3272 C C . ILE B 1 170 ? -7.815 10.916 4.064 1 92.87 170 ILE B C 1
ATOM 3274 O O . ILE B 1 170 ? -7.551 9.72 4.209 1 92.87 170 ILE B O 1
ATOM 3278 N N . THR B 1 171 ? -7.692 11.809 4.963 1 89.91 171 THR B N 1
ATOM 3279 C CA . THR B 1 171 ? -7.541 11.46 6.371 1 89.91 171 THR B CA 1
ATOM 3280 C C . THR B 1 171 ? -8.79 11.844 7.16 1 89.91 171 THR B C 1
ATOM 3282 O O . THR B 1 171 ? -9.122 13.026 7.271 1 89.91 171 THR B O 1
ATOM 3285 N N . GLY B 1 172 ? -9.562 10.857 7.615 1 92.65 172 GLY B N 1
ATOM 3286 C CA . GLY B 1 172 ? -10.792 11.12 8.345 1 92.65 172 GLY B CA 1
ATOM 3287 C C . GLY B 1 172 ? -12.035 10.664 7.605 1 92.65 172 GLY B C 1
ATOM 3288 O O . GLY B 1 172 ? -11.957 9.815 6.714 1 92.65 172 GLY B O 1
ATOM 3289 N N . ASN B 1 173 ? -13.191 11.297 8.029 1 97.29 173 ASN B N 1
ATOM 3290 C CA . ASN B 1 173 ? -14.466 10.799 7.523 1 97.29 173 ASN B CA 1
ATOM 3291 C C . ASN B 1 173 ? -15.13 11.806 6.589 1 97.29 173 ASN B C 1
ATOM 3293 O O . ASN B 1 173 ? -15.197 12.997 6.899 1 97.29 173 ASN B O 1
ATOM 3297 N N . VAL B 1 174 ? -15.591 11.329 5.43 1 97.87 174 VAL B N 1
ATOM 3298 C CA . VAL B 1 174 ? -16.207 12.177 4.415 1 97.87 174 VAL B CA 1
ATOM 3299 C C . VAL B 1 174 ? -17.717 11.95 4.398 1 97.87 174 VAL B C 1
ATOM 3301 O O . VAL B 1 174 ? -18.184 10.867 4.037 1 97.87 174 VAL B O 1
ATOM 3304 N N . PRO B 1 175 ? -18.46 12.94 4.717 1 97.97 175 PRO B N 1
ATOM 3305 C CA . PRO B 1 175 ? -19.91 12.739 4.76 1 97.97 175 PRO B CA 1
ATOM 3306 C C . PRO B 1 175 ? -20.518 12.532 3.375 1 97.97 175 PRO B C 1
ATOM 3308 O O . PRO B 1 175 ? -19.877 12.83 2.364 1 97.97 175 PRO B O 1
ATOM 3311 N N . PRO B 1 176 ? -21.768 12.062 3.278 1 98.58 176 PRO B N 1
ATOM 3312 C CA . PRO B 1 176 ? -22.391 11.668 2.012 1 98.58 176 PRO B CA 1
ATOM 3313 C C . PRO B 1 176 ? -22.647 12.855 1.086 1 98.58 176 PRO B C 1
ATOM 3315 O O . PRO B 1 176 ? -22.82 13.982 1.556 1 98.58 176 PRO B O 1
ATOM 3318 N N . TYR B 1 177 ? -22.595 12.658 -0.226 1 98.7 177 TYR B N 1
ATOM 3319 C CA . TYR B 1 177 ? -23.11 13.506 -1.295 1 98.7 177 TYR B CA 1
ATOM 3320 C C . TYR B 1 177 ? -22.126 14.62 -1.631 1 98.7 177 TYR B C 1
ATOM 3322 O O . TYR B 1 177 ? -22.466 15.561 -2.352 1 98.7 177 TYR B O 1
ATOM 3330 N N . VAL B 1 178 ? -20.911 14.533 -1.169 1 97.8 178 VAL B N 1
ATOM 3331 C CA . VAL B 1 178 ? -20.013 15.666 -1.364 1 97.8 178 VAL B CA 1
ATOM 3332 C C . VAL B 1 178 ? -18.92 15.294 -2.364 1 97.8 178 VAL B C 1
ATOM 3334 O O . VAL B 1 178 ? -18.73 14.116 -2.675 1 97.8 178 VAL B O 1
ATOM 3337 N N . ILE B 1 179 ? -18.25 16.312 -2.848 1 97.88 179 ILE B N 1
ATOM 3338 C CA . ILE B 1 179 ? -17.017 16.191 -3.618 1 97.88 179 ILE B CA 1
ATOM 3339 C C . ILE B 1 179 ? -15.835 16.673 -2.779 1 97.88 179 ILE B C 1
ATOM 3341 O O . ILE B 1 179 ? -15.896 17.742 -2.166 1 97.88 179 ILE B O 1
ATOM 3345 N N . ILE B 1 180 ? -14.876 15.854 -2.706 1 96.7 180 ILE B N 1
ATOM 3346 C CA . ILE B 1 180 ? -13.636 16.186 -2.014 1 96.7 180 ILE B CA 1
ATOM 3347 C C . ILE B 1 180 ? -12.507 16.352 -3.028 1 96.7 180 ILE B C 1
ATOM 3349 O O . ILE B 1 180 ? -12.381 15.556 -3.962 1 96.7 180 ILE B O 1
ATOM 3353 N N . ALA B 1 181 ? -11.716 17.435 -2.798 1 94.03 181 ALA B N 1
ATOM 3354 C CA . ALA B 1 181 ? -10.622 17.712 -3.726 1 94.03 181 ALA B CA 1
ATOM 3355 C C . ALA B 1 181 ? -9.413 18.285 -2.993 1 94.03 181 ALA B C 1
ATOM 3357 O O . ALA B 1 181 ? -9.453 18.483 -1.776 1 94.03 181 ALA B O 1
ATOM 3358 N N . HIS B 1 182 ? -8.238 18.332 -3.68 1 87.89 182 HIS B N 1
ATOM 3359 C CA . HIS B 1 182 ? -7.027 19.017 -3.241 1 87.89 182 HIS B CA 1
ATOM 3360 C C . HIS B 1 182 ? -6.235 18.16 -2.259 1 87.89 182 HIS B C 1
ATOM 3362 O O . HIS B 1 182 ? -6.67 17.065 -1.893 1 87.89 182 HIS B O 1
ATOM 3368 N N . ASN B 1 183 ? -5.007 18.726 -1.829 1 81.98 183 ASN B N 1
ATOM 3369 C CA . ASN B 1 183 ? -4.115 18.203 -0.8 1 81.98 183 ASN B CA 1
ATOM 3370 C C . ASN B 1 183 ? -3.502 19.325 0.033 1 81.98 183 ASN B C 1
ATOM 3372 O O . ASN B 1 183 ? -2.65 20.071 -0.454 1 81.98 183 ASN B O 1
ATOM 3376 N N . PRO B 1 184 ? -3.955 19.431 1.183 1 83.32 184 PRO B N 1
ATOM 3377 C CA . PRO B 1 184 ? -4.819 18.535 1.954 1 83.32 184 PRO B CA 1
ATOM 3378 C C . PRO B 1 184 ? -6.254 18.506 1.434 1 83.32 184 PRO B C 1
ATOM 3380 O O . PRO B 1 184 ? -6.741 19.506 0.899 1 83.32 184 PRO B O 1
ATOM 3383 N N . ALA B 1 185 ? -6.922 17.386 1.567 1 88.64 185 ALA B N 1
ATOM 3384 C CA . ALA B 1 185 ? -8.276 17.171 1.064 1 88.64 185 ALA B CA 1
ATOM 3385 C C . ALA B 1 185 ? -9.263 18.137 1.713 1 88.64 185 ALA B C 1
ATOM 3387 O O . ALA B 1 185 ? -9.284 18.284 2.937 1 88.64 185 ALA B O 1
ATOM 3388 N N . THR B 1 186 ? -10.12 18.75 0.877 1 92.05 186 THR B N 1
ATOM 3389 C CA . THR B 1 186 ? -11.087 19.726 1.369 1 92.05 186 THR B CA 1
ATOM 3390 C C . THR B 1 186 ? -12.424 19.573 0.65 1 92.05 186 THR B C 1
ATOM 3392 O O . THR B 1 186 ? -12.479 19.043 -0.462 1 92.05 186 THR B O 1
ATOM 3395 N N . TYR B 1 187 ? -13.447 20.116 1.36 1 94.69 187 TYR B N 1
ATOM 3396 C CA . TYR B 1 187 ? -14.775 20.191 0.761 1 94.69 187 TYR B CA 1
ATOM 3397 C C . TYR B 1 187 ? -14.758 21.049 -0.498 1 94.69 187 TYR B C 1
ATOM 3399 O O . TYR B 1 187 ? -14.301 22.194 -0.471 1 94.69 187 TYR B O 1
ATOM 3407 N N . TYR B 1 188 ? -15.272 20.51 -1.596 1 95.5 188 TYR B N 1
ATOM 3408 C CA . TYR B 1 188 ? -15.281 21.211 -2.876 1 95.5 188 TYR B CA 1
ATOM 3409 C C . TYR B 1 188 ? -16.696 21.624 -3.261 1 95.5 188 TYR B C 1
ATOM 3411 O O . TYR B 1 188 ? -16.892 22.641 -3.93 1 95.5 188 TYR B O 1
ATOM 3419 N N . GLY B 1 189 ? -17.618 20.791 -2.914 1 96.67 189 GLY B N 1
ATOM 3420 C CA . GLY B 1 189 ? -19.018 21.009 -3.241 1 96.67 189 GLY B CA 1
ATOM 3421 C C . GLY B 1 189 ? -19.862 19.755 -3.119 1 96.67 189 GLY B C 1
ATOM 3422 O O . GLY B 1 189 ? -19.404 18.741 -2.588 1 96.67 189 GLY B O 1
ATOM 3423 N N . ILE B 1 190 ? -21.092 19.837 -3.573 1 97.85 190 ILE B N 1
ATOM 3424 C CA . ILE B 1 190 ? -21.957 18.663 -3.532 1 97.85 190 ILE B CA 1
ATOM 3425 C C . ILE B 1 190 ? -21.919 17.947 -4.88 1 97.85 190 ILE B C 1
ATOM 3427 O O . ILE B 1 190 ? -21.585 18.551 -5.902 1 97.85 190 ILE B O 1
ATOM 3431 N N . ASN B 1 191 ? -22.219 16.668 -4.917 1 98.16 191 ASN B N 1
ATOM 3432 C CA . ASN B 1 191 ? -22.1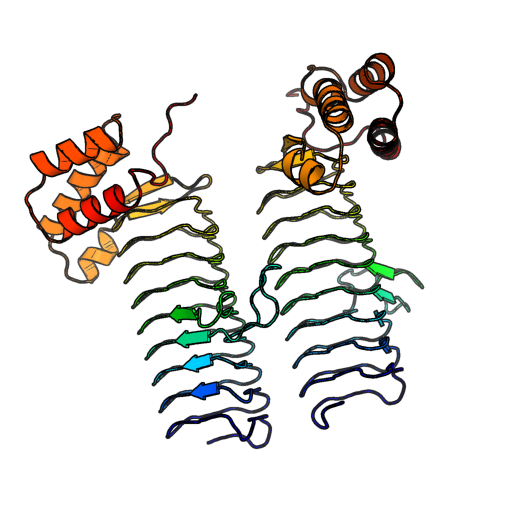98 15.833 -6.113 1 98.16 191 ASN B CA 1
ATOM 3433 C C . ASN B 1 191 ? -23.518 15.912 -6.875 1 98.16 191 ASN B C 1
ATOM 3435 O O . ASN B 1 191 ? -24.123 14.884 -7.183 1 98.16 191 ASN B O 1
ATOM 3439 N N . ALA B 1 192 ? -23.91 17.062 -7.254 1 97.91 192 ALA B N 1
ATOM 3440 C CA . ALA B 1 192 ? -25.223 17.327 -7.836 1 97.91 192 ALA B CA 1
ATOM 3441 C C . ALA B 1 192 ? -25.373 16.638 -9.189 1 97.91 192 ALA B C 1
ATOM 3443 O O . ALA B 1 192 ? -26.425 16.071 -9.492 1 97.91 192 ALA B O 1
ATOM 3444 N N . PHE B 1 193 ? -24.362 16.639 -9.977 1 96.71 193 PHE B N 1
ATOM 3445 C CA . PHE B 1 193 ? -24.413 16.138 -11.346 1 96.71 193 PHE B CA 1
ATOM 3446 C C . PHE B 1 193 ? -24.739 14.649 -11.366 1 96.71 193 PHE B C 1
ATOM 3448 O O . PHE B 1 193 ? -25.678 14.224 -12.042 1 96.71 193 PHE B O 1
ATOM 3455 N N . ILE B 1 194 ? -23.975 13.815 -10.637 1 96.76 194 ILE B N 1
ATOM 3456 C CA . ILE B 1 194 ? -24.181 12.371 -10.632 1 96.76 194 ILE B CA 1
ATOM 3457 C C . ILE B 1 194 ? -25.519 12.043 -9.971 1 96.76 194 ILE B C 1
ATOM 3459 O O . ILE B 1 194 ? -26.227 11.132 -10.407 1 96.76 194 ILE B O 1
ATOM 3463 N N . MET B 1 195 ? -25.892 12.792 -8.921 1 97.33 195 MET B N 1
ATOM 3464 C CA . MET B 1 195 ? -27.162 12.579 -8.232 1 97.33 195 MET B CA 1
ATOM 3465 C C . MET B 1 195 ? -28.337 12.781 -9.182 1 97.33 195 MET B C 1
ATOM 3467 O O . MET B 1 195 ? -29.245 11.949 -9.24 1 97.33 195 MET B O 1
ATOM 3471 N N . ARG B 1 196 ? -28.23 13.809 -9.92 1 96.76 196 ARG B N 1
ATOM 3472 C CA . ARG B 1 196 ? -29.291 14.089 -10.882 1 96.76 196 ARG B CA 1
ATOM 3473 C C . ARG B 1 196 ? -29.416 12.964 -11.903 1 96.76 196 ARG B C 1
ATOM 3475 O O . ARG B 1 196 ? -30.525 12.545 -12.241 1 96.76 196 ARG B O 1
ATOM 3482 N N . LYS B 1 197 ? -28.348 12.463 -12.351 1 96.76 197 LYS B N 1
ATOM 3483 C CA . LYS B 1 197 ? -28.315 11.395 -13.346 1 96.76 197 LYS B CA 1
ATOM 3484 C C . LYS B 1 197 ? -28.897 10.102 -12.784 1 96.76 197 LYS B C 1
ATOM 3486 O O . LYS B 1 197 ? -29.302 9.216 -13.541 1 96.76 197 LYS B O 1
ATOM 3491 N N . HIS B 1 198 ? -28.955 10.077 -11.48 1 96.52 198 HIS B N 1
ATOM 3492 C CA . HIS B 1 198 ? -29.394 8.829 -10.865 1 96.52 198 HIS B CA 1
ATOM 3493 C C . HIS B 1 198 ? -30.729 9.008 -10.15 1 96.52 198 HIS B C 1
ATOM 3495 O O . HIS B 1 198 ? -31.01 8.316 -9.169 1 96.52 198 HIS B O 1
ATOM 3501 N N . GLY B 1 199 ? -31.465 10.051 -10.431 1 96.02 199 GLY B N 1
ATOM 3502 C CA . GLY B 1 199 ? -32.878 10.111 -10.092 1 96.02 199 GLY B CA 1
ATOM 3503 C C . GLY B 1 199 ? -33.165 10.985 -8.885 1 96.02 199 GLY B C 1
ATOM 3504 O O . GLY B 1 199 ? -34.31 11.076 -8.437 1 96.02 199 GLY B O 1
ATOM 3505 N N . PHE B 1 200 ? -32.169 11.64 -8.281 1 97.65 200 PHE B N 1
ATOM 3506 C CA . PHE B 1 200 ? -32.461 12.586 -7.211 1 97.65 200 PHE B CA 1
ATOM 3507 C C . PHE B 1 200 ? -33.211 13.798 -7.75 1 97.65 200 PHE B C 1
ATOM 3509 O O . PHE B 1 200 ? -32.887 14.307 -8.826 1 97.65 200 PHE B O 1
ATOM 3516 N N . THR B 1 201 ? -34.135 14.24 -6.954 1 97.44 201 THR B N 1
ATOM 3517 C CA . THR B 1 201 ? -34.905 15.411 -7.357 1 97.44 201 THR B CA 1
ATOM 3518 C C . THR B 1 201 ? -34.133 16.694 -7.065 1 97.44 201 THR B C 1
ATOM 3520 O O . THR B 1 201 ? -33.211 16.697 -6.247 1 97.44 201 THR B O 1
ATOM 3523 N N . ASP B 1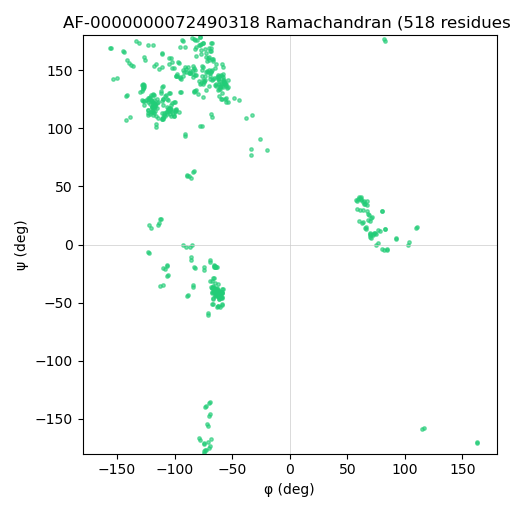 202 ? -34.551 17.717 -7.699 1 96.81 202 ASP B N 1
ATOM 3524 C CA . ASP B 1 202 ? -33.935 19.017 -7.45 1 96.81 202 ASP B CA 1
ATOM 3525 C C . ASP B 1 202 ? -34.13 19.449 -5.999 1 96.81 202 ASP B C 1
ATOM 3527 O O . ASP B 1 202 ? -33.252 20.084 -5.411 1 96.81 202 ASP B O 1
ATOM 3531 N N . GLU B 1 203 ? -35.248 19.081 -5.468 1 96.98 203 GLU B N 1
ATOM 3532 C CA . GLU B 1 203 ? -35.52 19.398 -4.07 1 96.98 203 GLU B CA 1
ATOM 3533 C C . GLU B 1 203 ? -34.529 18.701 -3.143 1 96.98 203 GLU B C 1
ATOM 3535 O O . GLU B 1 203 ? -34.006 19.314 -2.21 1 96.98 203 GLU B O 1
ATOM 3540 N N . GLN B 1 204 ? -34.306 17.415 -3.458 1 97.61 204 GLN B N 1
ATOM 3541 C CA . GLN B 1 204 ? -33.341 16.659 -2.666 1 97.61 204 GLN B CA 1
ATOM 3542 C C . GLN B 1 204 ? -31.947 17.271 -2.766 1 97.61 204 GLN B C 1
ATOM 3544 O O . GLN B 1 204 ? -31.247 17.402 -1.76 1 97.61 204 GLN B O 1
ATOM 3549 N N . ILE B 1 205 ? -31.585 17.652 -3.919 1 98.18 205 ILE B N 1
ATOM 3550 C CA . ILE B 1 205 ? -30.266 18.222 -4.17 1 98.18 205 ILE B CA 1
ATOM 3551 C C . ILE B 1 205 ? -30.144 19.57 -3.464 1 98.18 205 ILE B C 1
ATOM 3553 O O . ILE B 1 205 ? -29.106 19.876 -2.871 1 98.18 205 ILE B O 1
ATOM 3557 N N . ASP B 1 206 ? -31.149 20.357 -3.497 1 97.38 206 ASP B N 1
ATOM 3558 C CA . ASP B 1 206 ? -31.174 21.64 -2.802 1 97.38 206 ASP B CA 1
ATOM 3559 C C . ASP B 1 206 ? -31.025 21.451 -1.294 1 97.38 206 ASP B C 1
ATOM 3561 O O . ASP B 1 206 ? -30.35 22.238 -0.628 1 97.38 206 ASP B O 1
ATOM 3565 N N . ASP B 1 207 ? -31.677 20.43 -0.8 1 97.75 207 ASP B N 1
ATOM 3566 C CA . ASP B 1 207 ? -31.574 20.12 0.622 1 97.75 207 ASP B CA 1
ATOM 3567 C C . ASP B 1 207 ? -30.14 19.759 1.003 1 97.75 207 ASP B C 1
ATOM 3569 O O . ASP B 1 207 ? -29.649 20.172 2.056 1 97.75 207 ASP B O 1
ATOM 3573 N N . VAL B 1 208 ? -29.536 18.979 0.129 1 98.26 208 VAL B N 1
ATOM 3574 C CA . VAL B 1 208 ? -28.145 18.607 0.366 1 98.26 208 VAL B CA 1
ATOM 3575 C C . VAL B 1 208 ? -27.268 19.857 0.367 1 98.26 208 VAL B C 1
ATOM 3577 O O . VAL B 1 208 ? -26.44 20.041 1.262 1 98.26 208 VAL B O 1
ATOM 3580 N N . ALA B 1 209 ? -27.497 20.717 -0.572 1 97.85 209 ALA B N 1
ATOM 3581 C CA . ALA B 1 209 ? -26.726 21.952 -0.683 1 97.85 209 ALA B CA 1
ATOM 3582 C C . ALA B 1 209 ? -26.905 22.823 0.557 1 97.85 209 ALA B C 1
ATOM 3584 O O . ALA B 1 209 ? -25.931 23.353 1.098 1 97.85 209 ALA B O 1
ATOM 3585 N N . LYS B 1 210 ? -28.08 22.965 0.932 1 97.3 210 LYS B N 1
ATOM 3586 C CA . LYS B 1 210 ? -28.384 23.767 2.113 1 97.3 210 LYS B CA 1
ATOM 3587 C C . LYS B 1 210 ? -27.718 23.186 3.358 1 97.3 210 LYS B C 1
ATOM 3589 O O . LYS B 1 210 ? -27.146 23.923 4.163 1 97.3 210 LYS B O 1
ATOM 3594 N N . ALA B 1 211 ? -27.794 21.892 3.478 1 97.63 211 ALA B N 1
ATOM 3595 C CA . ALA B 1 211 ? -27.188 21.222 4.626 1 97.63 211 ALA B CA 1
ATOM 3596 C C . ALA B 1 211 ? -25.69 21.502 4.696 1 97.63 211 ALA B C 1
ATOM 3598 O O . ALA B 1 211 ? -25.173 21.89 5.746 1 97.63 211 ALA B O 1
ATOM 3599 N N . TYR B 1 212 ? -25.036 21.408 3.588 1 96.89 212 TYR B N 1
ATOM 3600 C CA . TYR B 1 212 ? -23.581 21.506 3.626 1 96.89 212 TYR B CA 1
ATOM 3601 C C . TYR B 1 212 ? -23.132 22.963 3.641 1 96.89 212 TYR B C 1
ATOM 3603 O O . TYR B 1 212 ? -22.005 23.267 4.038 1 96.89 212 TYR B O 1
ATOM 3611 N N . ARG B 1 213 ? -23.978 23.891 3.229 1 95.85 213 ARG B N 1
ATOM 3612 C CA . ARG B 1 213 ? -23.704 25.299 3.494 1 95.85 213 ARG B CA 1
ATOM 3613 C C . ARG B 1 213 ? -23.633 25.571 4.993 1 95.85 213 ARG B C 1
ATOM 3615 O O . ARG B 1 213 ? -22.746 26.29 5.457 1 95.85 213 ARG B O 1
ATOM 3622 N N . HIS B 1 214 ? -24.501 24.974 5.744 1 95.28 214 HIS B N 1
ATOM 3623 C CA . HIS B 1 214 ? -24.531 25.153 7.191 1 95.28 214 HIS B CA 1
ATOM 3624 C C . HIS B 1 214 ? -23.318 24.508 7.852 1 95.28 214 HIS B C 1
ATOM 3626 O O . HIS B 1 214 ? -22.794 25.027 8.84 1 95.28 214 HIS B O 1
ATOM 3632 N N . ILE B 1 215 ? -22.846 23.438 7.245 1 95.08 215 ILE B N 1
ATOM 3633 C CA . ILE B 1 215 ? -21.828 22.632 7.909 1 95.08 215 ILE B CA 1
ATOM 3634 C C . ILE B 1 215 ? -20.44 23.166 7.562 1 95.08 215 ILE B C 1
ATOM 3636 O O . ILE B 1 215 ? -19.588 23.318 8.441 1 95.08 215 ILE B O 1
ATOM 3640 N N . TYR B 1 216 ? -20.217 23.497 6.241 1 93.47 216 TYR B N 1
ATOM 3641 C CA . TYR B 1 216 ? -18.855 23.774 5.797 1 93.47 216 TYR B CA 1
ATOM 3642 C C . TYR B 1 216 ? -18.653 25.265 5.555 1 93.47 216 TYR B C 1
ATOM 3644 O O . TYR B 1 216 ? -17.52 25.752 5.552 1 93.47 216 TYR B O 1
ATOM 3652 N N . GLN B 1 217 ? -19.71 26.017 5.41 1 90.53 217 GLN B N 1
ATOM 3653 C CA . GLN B 1 217 ? -19.499 27.356 4.868 1 90.53 217 GLN B CA 1
ATOM 3654 C C . GLN B 1 217 ? -20.034 28.424 5.818 1 90.53 217 GLN B C 1
ATOM 3656 O O . GLN B 1 217 ? -19.802 29.617 5.612 1 90.53 217 GLN B O 1
ATOM 3661 N N . ALA B 1 218 ? -20.671 28.064 6.83 1 88.57 218 ALA B N 1
ATOM 3662 C CA . ALA B 1 218 ? -21.329 29.031 7.705 1 88.57 218 ALA B CA 1
ATOM 3663 C C . ALA B 1 218 ? -20.365 29.559 8.763 1 88.57 218 ALA B C 1
ATOM 3665 O O . ALA B 1 218 ? -20.737 30.397 9.588 1 88.57 218 ALA B O 1
ATOM 3666 N N . GLY B 1 219 ? -19.119 29.053 8.782 1 86 219 GLY B N 1
ATOM 3667 C CA . GLY B 1 219 ? -18.133 29.562 9.723 1 86 219 GLY B CA 1
ATOM 3668 C C . GLY B 1 219 ? -18.426 29.177 11.16 1 86 219 GLY B C 1
ATOM 3669 O O . GLY B 1 219 ? -18.149 29.946 12.083 1 86 219 GLY B O 1
ATOM 3670 N N . THR B 1 220 ? -19.148 28.157 11.357 1 86.6 220 THR B N 1
ATOM 3671 C CA . THR B 1 220 ? -19.48 27.657 12.686 1 86.6 220 THR B CA 1
ATOM 3672 C C . THR B 1 220 ? -18.954 26.237 12.876 1 86.6 220 THR B C 1
ATOM 3674 O O . THR B 1 220 ? -18.371 25.657 11.958 1 86.6 220 THR B O 1
ATOM 3677 N N . SER B 1 221 ? -19.06 25.755 14.102 1 91.05 221 SER B N 1
ATOM 3678 C CA . SER B 1 221 ? -18.646 24.387 14.396 1 91.05 221 SER B CA 1
ATOM 3679 C C . SER B 1 221 ? -19.552 23.375 13.702 1 91.05 221 SER B C 1
ATOM 3681 O O . SER B 1 221 ? -20.684 23.697 13.334 1 91.05 221 SER B O 1
ATOM 3683 N N . VAL B 1 222 ? -19.04 22.205 13.531 1 93.29 222 VAL B N 1
ATOM 3684 C CA . VAL B 1 222 ? -19.83 21.13 12.938 1 93.29 222 VAL B CA 1
ATOM 3685 C C . VAL B 1 222 ? -21.088 20.893 13.77 1 93.29 222 VAL B C 1
ATOM 3687 O O . VAL B 1 222 ? -22.165 20.646 13.222 1 93.29 222 VAL B O 1
ATOM 3690 N N . PHE B 1 223 ? -20.934 20.983 15.091 1 93.6 223 PHE B N 1
ATOM 3691 C CA . PHE B 1 223 ? -22.051 20.81 16.012 1 93.6 223 PHE B CA 1
ATOM 3692 C C . PHE B 1 223 ? -23.152 21.824 15.724 1 93.6 223 PHE B C 1
ATOM 3694 O O . PHE B 1 223 ? -24.316 21.454 15.556 1 93.6 223 PHE B O 1
ATOM 3701 N N . ASN B 1 224 ? -22.786 23.106 15.644 1 94.62 224 ASN B N 1
ATOM 3702 C CA . ASN B 1 224 ? -23.759 24.159 15.374 1 94.62 224 ASN B CA 1
ATOM 3703 C C . ASN B 1 224 ? -24.335 24.041 13.966 1 94.62 224 ASN B C 1
ATOM 3705 O O . ASN B 1 224 ? -25.515 24.324 13.747 1 94.62 224 ASN B O 1
ATOM 3709 N N . GLY B 1 225 ? -23.494 23.643 13.05 1 94.78 225 GLY B N 1
ATOM 3710 C CA . GLY B 1 225 ? -23.961 23.401 11.694 1 94.78 225 GLY B CA 1
ATOM 3711 C C . GLY B 1 225 ? -25.05 22.348 11.617 1 94.78 225 GLY B C 1
ATOM 3712 O O . GLY B 1 225 ? -26.042 22.523 10.906 1 94.78 225 GLY B O 1
ATOM 3713 N N . LEU B 1 226 ? -24.936 21.298 12.363 1 95.48 226 LEU B N 1
ATOM 3714 C CA . LEU B 1 226 ? -25.927 20.227 12.367 1 95.48 226 LEU B CA 1
ATOM 3715 C C . LEU B 1 226 ? -27.249 20.713 12.95 1 95.48 226 LEU B C 1
ATOM 3717 O O . LEU B 1 226 ? -28.32 20.335 12.47 1 95.48 226 LEU B O 1
ATOM 3721 N N . LYS B 1 227 ? -27.102 21.485 13.993 1 95.82 227 LYS B N 1
ATOM 3722 C CA . LYS B 1 227 ? -28.31 22.051 14.586 1 95.82 227 LYS B CA 1
ATOM 3723 C C . LYS B 1 227 ? -29.083 22.886 13.569 1 95.82 227 LYS B C 1
ATOM 3725 O O . LYS B 1 227 ? -30.312 22.807 13.499 1 95.82 227 LYS B O 1
ATOM 3730 N N . ARG B 1 228 ? -28.363 23.617 12.839 1 96.67 228 ARG B N 1
ATOM 3731 C CA . ARG B 1 228 ? -28.988 24.452 11.819 1 96.67 228 ARG B CA 1
ATOM 3732 C C . ARG B 1 228 ? -29.606 23.599 10.716 1 96.67 228 ARG B C 1
ATOM 3734 O O . ARG B 1 228 ? -30.666 23.936 10.184 1 96.67 228 ARG B O 1
ATOM 3741 N N . VAL B 1 229 ? -28.939 22.511 10.379 1 97.06 229 VAL B N 1
ATOM 3742 C CA . VAL B 1 229 ? -29.473 21.596 9.375 1 97.06 229 VAL B CA 1
ATOM 3743 C C . VAL B 1 229 ? -30.813 21.036 9.847 1 97.06 229 VAL B C 1
ATOM 3745 O O . VAL B 1 229 ? -31.782 21.005 9.086 1 97.06 229 VAL B O 1
ATOM 3748 N N . GLU B 1 230 ? -30.868 20.643 11.068 1 96.16 230 GLU B N 1
ATOM 3749 C CA . GLU B 1 230 ? -32.085 20.057 11.623 1 96.16 230 GLU B CA 1
ATOM 3750 C C . GLU B 1 230 ? -33.209 21.086 11.696 1 96.16 230 GLU B C 1
ATOM 3752 O O . GLU B 1 230 ? -34.385 20.739 11.563 1 96.16 230 GLU B O 1
ATOM 3757 N N . ALA B 1 231 ? -32.806 22.324 11.846 1 96.26 231 ALA B N 1
ATOM 3758 C CA . ALA B 1 231 ? -33.788 23.399 11.964 1 96.26 231 ALA B CA 1
ATOM 3759 C C . ALA B 1 231 ? -34.253 23.872 10.59 1 96.26 231 ALA B C 1
ATOM 3761 O O . ALA B 1 231 ? -35.439 24.141 10.388 1 96.26 231 ALA B O 1
ATOM 3762 N N . ASP B 1 232 ? -33.365 23.899 9.614 1 96.33 232 ASP B N 1
ATOM 3763 C CA . ASP B 1 232 ? -33.628 24.652 8.393 1 96.33 232 ASP B CA 1
ATOM 3764 C C . ASP B 1 232 ? -33.905 23.716 7.218 1 96.33 232 ASP B C 1
ATOM 3766 O O . ASP B 1 232 ? -34.416 24.146 6.182 1 96.33 232 ASP B O 1
ATOM 3770 N N . VAL B 1 233 ? -33.483 22.462 7.29 1 96.65 233 VAL B N 1
ATOM 3771 C CA . VAL B 1 233 ? -33.685 21.516 6.198 1 96.65 233 VAL B CA 1
ATOM 3772 C C . VAL B 1 233 ? -34.822 20.558 6.548 1 96.65 233 VAL B C 1
ATOM 3774 O O . VAL B 1 233 ? -34.842 19.982 7.639 1 96.65 233 VAL B O 1
ATOM 3777 N N . ALA B 1 234 ? -35.726 20.407 5.673 1 94.85 234 ALA B N 1
ATOM 3778 C CA . ALA B 1 234 ? -36.884 19.547 5.902 1 94.85 234 ALA B CA 1
ATOM 3779 C C . ALA B 1 234 ? -36.456 18.098 6.117 1 94.85 234 ALA B C 1
ATOM 3781 O O . ALA B 1 234 ? -35.519 17.618 5.475 1 94.85 234 ALA B O 1
ATOM 3782 N N . PRO B 1 235 ? -37.179 17.33 7.011 1 95.31 235 PRO B N 1
ATOM 3783 C CA . PRO B 1 235 ? -36.862 15.916 7.22 1 95.31 235 PRO B CA 1
ATOM 3784 C C . PRO B 1 235 ? -36.958 15.093 5.938 1 95.31 235 PRO B C 1
ATOM 3786 O O . PRO B 1 235 ? -37.929 15.224 5.187 1 95.31 235 PRO B O 1
ATOM 3789 N N . SER B 1 236 ? -36.001 14.435 5.6 1 96.06 236 SER B N 1
ATOM 3790 C CA . SER B 1 236 ? -35.901 13.573 4.427 1 96.06 236 SER B CA 1
ATOM 3791 C C . SER B 1 236 ? -34.836 12.498 4.62 1 96.06 236 SER B C 1
ATOM 3793 O O . SER B 1 236 ? -34.085 12.529 5.597 1 96.06 236 SER B O 1
ATOM 3795 N N . ASP B 1 237 ? -34.861 11.563 3.701 1 96.05 237 ASP B N 1
ATOM 3796 C CA . ASP B 1 237 ? -33.852 10.509 3.755 1 96.05 237 ASP B CA 1
ATOM 3797 C C . ASP B 1 237 ? -32.449 11.081 3.565 1 96.05 237 ASP B C 1
ATOM 3799 O O . ASP B 1 237 ? -31.501 10.646 4.221 1 96.05 237 ASP B O 1
ATOM 3803 N N . VAL B 1 238 ? -32.364 12.062 2.687 1 96.82 238 VAL B N 1
ATOM 3804 C CA . VAL B 1 238 ? -31.062 12.658 2.407 1 96.82 238 VAL B CA 1
ATOM 3805 C C . VAL B 1 238 ? -30.551 13.391 3.645 1 96.82 238 VAL B C 1
ATOM 3807 O O . VAL B 1 238 ? -29.383 13.256 4.017 1 96.82 238 VAL B O 1
ATOM 3810 N N . ARG B 1 239 ? -31.396 14.174 4.253 1 97.14 239 ARG B N 1
ATOM 3811 C CA . ARG B 1 239 ? -31.003 14.876 5.471 1 97.14 239 ARG B CA 1
ATOM 3812 C C . ARG B 1 239 ? -30.59 13.892 6.561 1 97.14 239 ARG B C 1
ATOM 3814 O O . ARG B 1 239 ? -29.556 14.072 7.207 1 97.14 239 ARG B O 1
ATOM 3821 N N . SER B 1 240 ? -31.419 12.829 6.754 1 97.73 240 SER B N 1
ATOM 3822 C CA . SER B 1 240 ? -31.136 11.841 7.79 1 97.73 240 SER B CA 1
ATOM 3823 C C . SER B 1 240 ? -29.804 11.143 7.538 1 97.73 240 SER B C 1
ATOM 3825 O O . SER B 1 240 ? -29.056 10.864 8.478 1 97.73 240 SER B O 1
ATOM 3827 N N . ASN B 1 241 ? -29.618 10.85 6.31 1 98.15 241 ASN B N 1
ATOM 3828 C CA . ASN B 1 241 ? -28.364 10.198 5.947 1 98.15 241 ASN B CA 1
ATOM 3829 C C . ASN B 1 241 ? -27.158 11.055 6.319 1 98.15 241 ASN B C 1
ATOM 3831 O O . ASN B 1 241 ? -26.171 10.547 6.855 1 98.15 241 ASN B O 1
ATOM 3835 N N . ILE B 1 242 ? -27.194 12.352 6.103 1 98.12 242 ILE B N 1
ATOM 3836 C CA . ILE B 1 242 ? -26.125 13.29 6.427 1 98.12 242 ILE B CA 1
ATOM 3837 C C . ILE B 1 242 ? -25.955 13.376 7.942 1 98.12 242 ILE B C 1
ATOM 3839 O O . ILE B 1 242 ? -24.849 13.203 8.46 1 98.12 242 ILE B O 1
ATOM 3843 N N . VAL B 1 243 ? -27.035 13.604 8.64 1 97.6 243 VAL B N 1
ATOM 3844 C CA . VAL B 1 243 ? -27.013 13.831 10.081 1 97.6 243 VAL B CA 1
ATOM 3845 C C . VAL B 1 243 ? -26.54 12.568 10.797 1 97.6 243 VAL B C 1
ATOM 3847 O O . VAL B 1 243 ? -25.689 12.633 11.687 1 97.6 243 VAL B O 1
ATOM 3850 N N . ASP B 1 244 ? -27.061 11.436 10.382 1 98 244 ASP B N 1
ATOM 3851 C CA . ASP B 1 244 ? -26.702 10.169 11.012 1 98 244 ASP B CA 1
ATOM 3852 C C . ASP B 1 244 ? -25.219 9.861 10.819 1 98 244 ASP B C 1
ATOM 3854 O O . ASP B 1 244 ? -24.562 9.351 11.729 1 98 244 ASP B O 1
ATOM 3858 N N . PHE B 1 245 ? -24.726 10.134 9.668 1 98.09 245 PHE B N 1
ATOM 3859 C CA . PHE B 1 245 ? -23.316 9.879 9.401 1 98.09 245 PHE B CA 1
ATOM 3860 C C . PHE B 1 245 ? -22.431 10.719 10.315 1 98.09 245 PHE B C 1
ATOM 3862 O O . PHE B 1 245 ? -21.518 10.196 10.957 1 98.09 245 PHE B O 1
ATOM 3869 N N . ILE B 1 246 ? -22.656 12.031 10.339 1 96.69 246 ILE B N 1
ATOM 3870 C CA . ILE B 1 246 ? -21.801 12.966 11.061 1 96.69 246 ILE B CA 1
ATOM 3871 C C . ILE B 1 246 ? -21.87 12.679 12.559 1 96.69 246 ILE B C 1
ATOM 3873 O O . ILE B 1 246 ? -20.843 12.65 13.24 1 96.69 246 ILE B O 1
ATOM 3877 N N . ARG B 1 247 ? -23.016 12.408 13.068 1 95.67 247 ARG B N 1
ATOM 3878 C CA . ARG B 1 247 ? -23.167 12.053 14.475 1 95.67 247 ARG B CA 1
ATOM 3879 C C . ARG B 1 247 ? -22.474 10.731 14.784 1 95.67 247 ARG B C 1
ATOM 3881 O O . ARG B 1 247 ? -21.872 10.573 15.848 1 95.67 247 ARG B O 1
ATOM 3888 N N . GLY B 1 248 ? -22.594 9.871 13.86 1 95.71 248 GLY B N 1
ATOM 3889 C CA . GLY B 1 248 ? -21.989 8.56 14.037 1 95.71 248 GLY B CA 1
ATOM 3890 C C . GLY B 1 248 ? -20.475 8.61 14.129 1 95.71 248 GLY B C 1
ATOM 3891 O O . GLY B 1 248 ? -19.848 7.677 14.635 1 95.71 248 GLY B O 1
ATOM 3892 N N . HIS B 1 249 ? -19.888 9.714 13.654 1 95.48 249 HIS B N 1
ATOM 3893 C CA . HIS B 1 249 ? -18.436 9.853 13.682 1 95.48 249 HIS B CA 1
ATOM 3894 C C . HIS B 1 249 ? -18.006 10.943 14.658 1 95.48 249 HIS B C 1
ATOM 3896 O O . HIS B 1 249 ? -16.972 11.585 14.461 1 95.48 249 HIS B O 1
ATOM 3902 N N . GLN B 1 250 ? -18.844 11.243 15.58 1 91.63 250 GLN B N 1
ATOM 3903 C CA . GLN B 1 250 ? -18.56 12.171 16.67 1 91.63 250 GLN B CA 1
ATOM 3904 C C . GLN B 1 250 ? -18.152 13.54 16.134 1 91.63 250 GLN B C 1
ATOM 3906 O O . GLN B 1 250 ? -17.204 14.151 16.633 1 91.63 250 GLN B O 1
ATOM 3911 N N . LEU B 1 251 ? -18.773 13.965 15.081 1 85.3 251 LEU B N 1
ATOM 3912 C CA . LEU B 1 251 ? -18.626 15.281 14.469 1 85.3 251 LEU B CA 1
ATOM 3913 C C . LEU B 1 251 ? -17.253 15.429 13.822 1 85.3 251 LEU B C 1
ATOM 3915 O O . LEU B 1 251 ? -16.877 16.524 13.399 1 85.3 251 LEU B O 1
ATOM 3919 N N . LYS B 1 252 ? -16.442 14.329 13.721 1 90.38 252 LYS B N 1
ATOM 3920 C CA . LYS B 1 252 ? -15.113 14.368 13.118 1 90.38 252 LYS B CA 1
ATOM 3921 C C . LYS B 1 252 ? -15.177 14.061 11.625 1 90.38 252 LYS B C 1
ATOM 3923 O O . LYS B 1 252 ? -15.185 12.894 11.225 1 90.38 252 LYS B O 1
ATOM 3928 N N . ILE B 1 253 ? -15.268 15.142 10.833 1 93.72 253 ILE B N 1
ATOM 3929 C CA . ILE B 1 253 ? -15.336 14.974 9.386 1 93.72 253 ILE B CA 1
ATOM 3930 C C . ILE B 1 253 ? -14.237 15.797 8.718 1 93.72 253 ILE B C 1
ATOM 3932 O O . ILE B 1 253 ? -13.655 16.688 9.342 1 93.72 253 ILE B O 1
ATOM 3936 N N . VAL B 1 254 ? -13.925 15.408 7.513 1 89.2 254 VAL B N 1
ATOM 3937 C CA . VAL B 1 254 ? -12.849 16.025 6.745 1 89.2 254 VAL B CA 1
ATOM 3938 C C . VAL B 1 254 ? -13.225 17.462 6.39 1 89.2 254 VAL B C 1
ATOM 3940 O O . VAL B 1 254 ? -14.409 17.793 6.287 1 89.2 254 VAL B O 1
ATOM 3943 N N . ALA B 1 255 ? -12.174 18.261 6.068 1 66.44 255 ALA B N 1
ATOM 3944 C CA . ALA B 1 255 ? -12.216 19.54 5.362 1 66.44 255 ALA B CA 1
ATOM 3945 C C . ALA B 1 255 ? -12.952 20.595 6.183 1 66.44 255 ALA B C 1
ATOM 3947 O O . ALA B 1 255 ? -13.488 21.558 5.63 1 66.44 255 ALA B O 1
ATOM 3948 N N . VAL B 1 256 ? -13.131 20.187 7.581 1 62.99 256 VAL B N 1
ATOM 3949 C CA . VAL B 1 256 ? -13.62 21.345 8.322 1 62.99 256 VAL B CA 1
ATOM 3950 C C . VAL B 1 256 ? -12.469 22.314 8.584 1 62.99 256 VAL B C 1
ATOM 3952 O O . VAL B 1 256 ? -11.382 21.9 8.996 1 62.99 256 VAL B O 1
ATOM 3955 N N . PRO B 1 257 ? -12.398 23.341 7.856 1 49.6 257 PRO B N 1
ATOM 3956 C CA . PRO B 1 257 ? -11.344 24.313 8.15 1 49.6 257 PRO B CA 1
ATOM 3957 C C . PRO B 1 257 ? -11.038 24.419 9.643 1 49.6 257 PRO B C 1
ATOM 3959 O O . PRO B 1 257 ? -11.952 24.59 10.453 1 49.6 257 PRO B O 1
ATOM 3962 N N . THR B 1 258 ? -10.268 23.367 10.142 1 46.52 258 THR B N 1
ATOM 3963 C CA . THR B 1 258 ? -9.907 23.641 11.529 1 46.52 258 THR B CA 1
ATOM 3964 C C . THR B 1 258 ? -9.452 25.088 11.694 1 46.52 258 THR B C 1
ATOM 3966 O O . THR B 1 258 ? -8.812 25.649 10.802 1 46.52 258 THR B O 1
ATOM 3969 N N . GLU B 1 259 ? -10.029 25.847 12.554 1 35.7 259 GLU B N 1
ATOM 3970 C CA . GLU B 1 259 ? -9.383 27.08 12.994 1 35.7 259 GLU B CA 1
ATOM 3971 C C . GLU B 1 259 ? -7.876 26.891 13.144 1 35.7 259 GLU B C 1
ATOM 3973 O O . GLU B 1 259 ? -7.42 25.845 13.61 1 35.7 259 GLU B O 1
ATOM 3978 N N . LEU B 1 260 ? -7.034 27.476 12.249 1 32.04 260 LEU B N 1
ATOM 3979 C CA . LEU B 1 260 ? -5.631 27.715 12.571 1 32.04 260 LEU B CA 1
ATOM 3980 C C . LEU B 1 260 ? -5.409 27.703 14.079 1 32.04 260 LEU B C 1
ATOM 3982 O O . LEU B 1 260 ? -5.972 28.53 14.8 1 32.04 260 LEU B O 1
ATOM 3986 N N . GLU B 1 261 ? -5.282 26.541 14.769 1 26.81 261 GLU B N 1
ATOM 3987 C CA . GLU B 1 261 ? -4.509 26.863 15.965 1 26.81 261 GLU B CA 1
ATOM 3988 C C . GLU B 1 261 ? -3.105 27.339 15.603 1 26.81 261 GLU B C 1
ATOM 3990 O O . GLU B 1 261 ? -2.496 26.831 14.659 1 26.81 261 GLU B O 1
#

Secondary structure (DSSP, 8-state):
-B-TTSEE-TT-EE-TT-EE-TT-EE-SSEEE-TT-EE-TT-EE-TTEEE-SS-EE-TT-EEEEPPS-TT-SS---EEEE-SS-EE-TT-EEE--SSTT-EEEE-SS-EE-TT-EE-TT-EE-SS-EE-TT-EE-TT-EE-TT-EE-TT-EE-TT-EE-TT-EEPTT-EE-SEE-TTEEEETTTTEEEEE-HHHHHHTT--HHHHHHHHHHHIIIIISSS-HHHHHHHHHHHS---HHHHHHHHHHHHTTT--TT------/-B-TTSEE-TT-EE-TT-EE-TT-EE-SSEEE-TT-EE-TT-EE-TTEEE-SS-EE-TT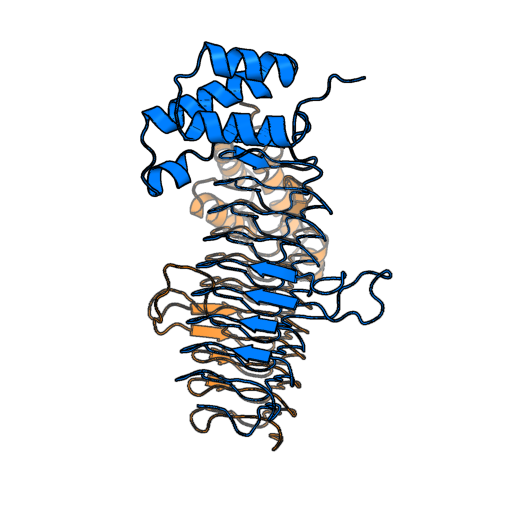-EEEEPPS-TT-SS---EEEE-SS-EE-TT-EEE--SSTT-EEEE-SS-EE-TT-EE-TT-EE-SS-EE-TT-EE-TT-EE-TT-EE-TT-EE-TT-EE-TT-EEPTT-EE-S-B-TTEEEETTTTEEEEE-HHHHHHTT--HHHHHHHHHHHIIIIISSS-HHHHHHHHHHHSPP-HHHHHHHHHHHHTTT--TT------

Radius of gyration: 25.27 Å; Cα contacts (8 Å, |Δi|>4): 1550; chains: 2; bounding box: 67×64×49 Å